Protein AF-0000000083550044 (afdb_homodimer)

Foldseek 3Di:
DLFKAKEFELVLLLVLQVVLVVLLPDQAAEAAECELCQLQQHLLQNLCLNVVVPHQEYEYADLVVVVSNCVRHDQRGAYEHAPFDDPPCLCSCQVSLHAYAAFAPVRVVVCCVSPNLRAYHFEDEQDPPDTHDDLVRLVVCVVVVLVSPHQEYEYEQDCLLPLPDPSVVSSLVSQCVSCPPRPHFYAYAESSQSVSHNSRRTHYYYYGVSSQQFPPVVPRDHGMWIKWFFDDKDWDAAQDADEPPSQGGDNHTWIKTKTFAFVLQLQDQLLEQQNWWDDPPDTWHWHYTTDNTITMTTPRVPPDDDRITIRDDDNDHLQNSQVSSVHGSSSSSSSGGPRHHYHYDDSPD/DLFKAKEFELVLLLVLQVVLCVLLPDQAAEAAECELCQLQQHLLQNLCLNVVVPHQEYEYADLVVVVSNCVRNDQRGAYEHAPFDDPPCLCSCQVSLHAYAAFAPVRVVVCCVSPNLRAYHHEDEQDPPDTHDDLVRLVVCVVVVLVSPHQEYEYEQDCLLPLPDPSVVSSLVSQCVSCPPRPHFYAYAESSQSVSHNSRRTHYYYYGVSSQQFPPVVPRDHGMWIKWFFPDKDWDAAQDADEPPSQGGDNHTWIKTKTFAFVLQLQDQLLEQQNWWDDPPDTWHWHYTTDHTITMTTPRVPPDDDRITIRDDDNDHLQNSQVSSVHGSSSSSSSGGPRHHYHYDDSPD

InterPro domains:
  IPR000821 Alanine racemase [MF_01201] (3-345)
  IPR000821 Alanine racemase [PR00992] (27-43)
  IPR000821 Alanine racemase [PR00992] (63-81)
  IPR000821 Alanine racemase [PR00992] (121-133)
  IPR000821 Alanine racemase [PR00992] (239-254)
  IPR000821 Alanine racemase [PR00992] (256-271)
  IPR000821 Alanine racemase [PR00992] (277-294)
  IPR000821 Alanine racemase [PR00992] (327-340)
  IPR000821 Alanine racemase [PTHR30511] (3-346)
  IPR000821 Alanine racemase [TIGR00492] (5-345)
  IPR001608 Alanine racemase, N-terminal [PF01168] (8-216)
  IPR009006 Alanine racemase/group IV decarboxylase, C-terminal [G3DSA:2.40.37.10] (8-344)
  IPR009006 Alanine racemase/group IV decarboxylase, C-terminal [SSF50621] (219-346)
  IPR011079 Alanine racemase, C-terminal [PF00842] (223-344)
  IPR011079 Alanine racemase, C-terminal [SM01005] (223-345)
  IPR029066 PLP-binding barrel [G3DSA:3.20.20.10] (10-211)
  IPR029066 PLP-binding barrel [SSF51419] (8-231)

Organism: NCBI:txid2306993

pLDDT: mean 96.83, std 4.08, range [53.97, 98.94]

Structure (mmCIF, N/CA/C/O backbone):
data_AF-0000000083550044-model_v1
#
loop_
_entity.id
_entity.type
_entity.pdbx_description
1 polymer 'Alanine racemase'
#
loop_
_atom_site.group_PDB
_atom_site.id
_atom_site.type_symbol
_atom_site.label_atom_id
_atom_site.label_alt_id
_atom_site.label_comp_id
_atom_site.label_asym_id
_atom_site.label_entity_id
_atom_site.label_seq_id
_atom_site.pdbx_PDB_ins_code
_atom_site.Cartn_x
_atom_site.Cartn_y
_atom_site.Cartn_z
_atom_site.occupancy
_atom_site.B_iso_or_equiv
_atom_site.auth_seq_id
_atom_site.auth_comp_id
_atom_site.auth_asym_id
_atom_site.auth_atom_id
_atom_site.pdbx_PDB_model_num
ATOM 1 N N . MET A 1 1 ? 19.297 -13.133 -3.197 1 54.03 1 MET A N 1
ATOM 2 C CA . MET A 1 1 ? 18.109 -12.945 -2.35 1 54.03 1 MET A CA 1
ATOM 3 C C . MET A 1 1 ? 16.828 -13.023 -3.172 1 54.03 1 MET A C 1
ATOM 5 O O . MET A 1 1 ? 16.844 -12.742 -4.371 1 54.03 1 MET A O 1
ATOM 9 N N . ALA A 1 2 ? 15.852 -13.656 -2.588 1 72.06 2 ALA A N 1
ATOM 10 C CA . ALA A 1 2 ? 14.625 -13.867 -3.35 1 72.06 2 ALA A CA 1
ATOM 11 C C . ALA A 1 2 ? 13.602 -12.766 -3.053 1 72.06 2 ALA A C 1
ATOM 13 O O . ALA A 1 2 ? 12.57 -12.672 -3.725 1 72.06 2 ALA A O 1
ATOM 14 N N . THR A 1 3 ? 14.102 -11.797 -2.102 1 86.31 3 THR A N 1
ATOM 15 C CA . THR A 1 3 ? 13.18 -10.734 -1.709 1 86.31 3 THR A CA 1
ATOM 16 C C . THR A 1 3 ? 13.766 -9.367 -2.039 1 86.31 3 THR A C 1
ATOM 18 O O . THR A 1 3 ? 14.961 -9.141 -1.88 1 86.31 3 THR A O 1
ATOM 21 N N . ALA A 1 4 ? 12.945 -8.477 -2.516 1 94.44 4 ALA A N 1
ATOM 22 C CA . ALA A 1 4 ? 13.383 -7.113 -2.824 1 94.44 4 ALA A CA 1
ATOM 23 C C . ALA A 1 4 ? 13.906 -6.41 -1.577 1 94.44 4 ALA A C 1
ATOM 25 O O . ALA A 1 4 ? 13.484 -6.715 -0.459 1 94.44 4 ALA A O 1
ATOM 26 N N . SER A 1 5 ? 14.859 -5.5 -1.777 1 95.94 5 SER A N 1
ATOM 27 C CA . SER A 1 5 ? 15.5 -4.852 -0.635 1 95.94 5 SER A CA 1
ATOM 28 C C . SER A 1 5 ? 15.359 -3.334 -0.715 1 95.94 5 SER A C 1
ATOM 30 O O . SER A 1 5 ? 15.328 -2.766 -1.808 1 95.94 5 SER A O 1
ATOM 32 N N . LEU A 1 6 ? 15.219 -2.74 0.441 1 97.44 6 LEU A N 1
ATOM 33 C CA . LEU A 1 6 ? 15.172 -1.294 0.624 1 97.44 6 LEU A CA 1
ATOM 34 C C . LEU A 1 6 ? 16.375 -0.816 1.444 1 97.44 6 LEU A C 1
ATOM 36 O O . LEU A 1 6 ? 16.484 -1.155 2.623 1 97.44 6 LEU A O 1
ATOM 40 N N . ARG A 1 7 ? 17.266 -0.114 0.809 1 98.06 7 ARG A N 1
ATOM 41 C CA . ARG A 1 7 ? 18.375 0.512 1.521 1 98.06 7 ARG A CA 1
ATOM 42 C C . ARG A 1 7 ? 18.031 1.95 1.902 1 98.06 7 ARG A C 1
ATOM 44 O O . ARG A 1 7 ? 17.766 2.779 1.034 1 98.06 7 ARG A O 1
ATOM 51 N N . ILE A 1 8 ? 18.031 2.262 3.176 1 98.5 8 ILE A N 1
ATOM 52 C CA . ILE A 1 8 ? 17.641 3.564 3.699 1 98.5 8 ILE A CA 1
ATOM 53 C C . ILE A 1 8 ? 18.859 4.281 4.281 1 98.5 8 ILE A C 1
ATOM 55 O O . ILE A 1 8 ? 19.531 3.752 5.168 1 98.5 8 ILE A O 1
ATOM 59 N N . ASP A 1 9 ? 19.141 5.422 3.799 1 98.56 9 ASP A N 1
ATOM 60 C CA . ASP A 1 9 ? 20.312 6.211 4.195 1 98.56 9 ASP A CA 1
ATOM 61 C C . ASP A 1 9 ? 19.938 7.246 5.254 1 98.56 9 ASP A C 1
ATOM 63 O O . ASP A 1 9 ? 19.484 8.344 4.926 1 98.56 9 ASP A O 1
ATOM 67 N N . LEU A 1 10 ? 20.25 6.922 6.5 1 98.69 10 LEU A N 1
ATOM 68 C CA . LEU A 1 10 ? 19.875 7.777 7.621 1 98.69 10 LEU A CA 1
ATOM 69 C C . LEU A 1 10 ? 20.688 9.07 7.609 1 98.6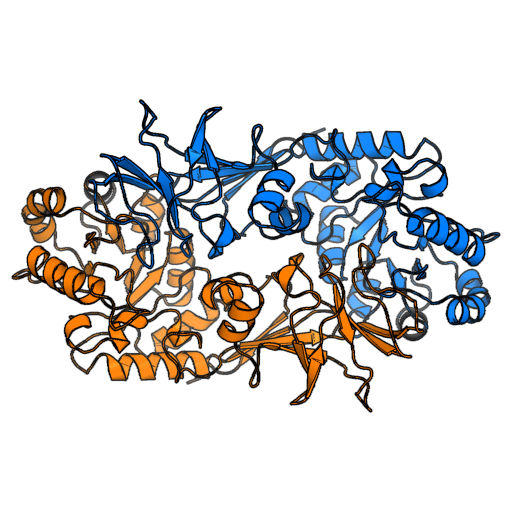9 10 LEU A C 1
ATOM 71 O O . LEU A 1 10 ? 20.188 10.125 8.023 1 98.69 10 LEU A O 1
ATOM 75 N N . ASP A 1 11 ? 21.906 9.039 7.121 1 98.56 11 ASP A N 1
ATOM 76 C CA . ASP A 1 11 ? 22.719 10.242 7.02 1 98.56 11 ASP A CA 1
ATOM 77 C C . ASP A 1 11 ? 22.141 11.203 5.984 1 98.56 11 ASP A C 1
ATOM 79 O O . ASP A 1 11 ? 22.203 12.422 6.156 1 98.56 11 ASP A O 1
ATOM 83 N N . ALA A 1 12 ? 21.641 10.641 4.914 1 98.44 12 ALA A N 1
ATOM 84 C CA . ALA A 1 12 ? 21 11.477 3.9 1 98.44 12 ALA A CA 1
ATOM 85 C C . ALA A 1 12 ? 19.766 12.164 4.453 1 98.44 12 ALA A C 1
ATOM 87 O O . ALA A 1 12 ? 19.531 13.352 4.199 1 98.44 12 ALA A O 1
ATOM 88 N N . ILE A 1 13 ? 18.969 11.445 5.23 1 98.75 13 ILE A N 1
ATOM 89 C CA . ILE A 1 13 ? 17.781 12.023 5.859 1 98.75 13 ILE A CA 1
ATOM 90 C C . ILE A 1 13 ? 18.203 13.164 6.785 1 98.75 13 ILE A C 1
ATOM 92 O O . ILE A 1 13 ? 17.625 14.25 6.734 1 98.75 13 ILE A O 1
ATOM 96 N N . LEU A 1 14 ? 19.203 12.938 7.574 1 98.62 14 LEU A N 1
ATOM 97 C CA . LEU A 1 14 ? 19.688 13.953 8.5 1 98.62 14 LEU A CA 1
ATOM 98 C C . LEU A 1 14 ? 20.234 15.164 7.742 1 98.62 14 LEU A C 1
ATOM 100 O O . LEU A 1 14 ? 19.969 16.297 8.125 1 98.62 14 LEU A O 1
ATOM 104 N N . SER A 1 15 ? 20.969 14.875 6.672 1 98.62 15 SER A N 1
ATOM 105 C CA . SER A 1 15 ? 21.516 15.961 5.859 1 98.62 15 SER A CA 1
ATOM 106 C C . SER A 1 15 ? 20.406 16.828 5.27 1 98.62 15 SER A C 1
ATOM 108 O O . SER A 1 15 ? 20.516 18.047 5.266 1 98.62 15 SER A O 1
ATOM 110 N N . ASN A 1 16 ? 19.406 16.188 4.77 1 98.75 16 ASN A N 1
ATOM 111 C CA . ASN A 1 16 ? 18.266 16.922 4.238 1 98.75 16 ASN A CA 1
ATOM 112 C C . ASN A 1 16 ? 17.578 17.75 5.32 1 98.75 16 ASN A C 1
ATOM 114 O O . ASN A 1 16 ? 17.219 18.906 5.09 1 98.75 16 ASN A O 1
ATOM 118 N N . TRP A 1 17 ? 17.406 17.188 6.531 1 98.69 17 TRP A N 1
ATOM 119 C CA . TRP A 1 17 ? 16.797 17.906 7.641 1 98.69 17 TRP A CA 1
ATOM 120 C C . TRP A 1 17 ? 17.641 19.125 8.008 1 98.69 17 TRP A C 1
ATOM 122 O O . TRP A 1 17 ? 17.094 20.234 8.188 1 98.69 17 TRP A O 1
ATOM 132 N N . ARG A 1 18 ? 18.938 18.984 8.062 1 98.25 18 ARG A N 1
ATOM 133 C CA . ARG A 1 18 ? 19.828 20.078 8.406 1 98.25 18 ARG A CA 1
ATOM 134 C C . ARG A 1 18 ? 19.781 21.188 7.352 1 98.25 18 ARG A C 1
ATOM 136 O O . ARG A 1 18 ? 19.828 22.375 7.684 1 98.25 18 ARG A O 1
ATOM 143 N N . ALA A 1 19 ? 19.688 20.75 6.113 1 98.56 19 ALA A N 1
ATOM 144 C CA . ALA A 1 19 ? 19.594 21.734 5.039 1 98.56 19 ALA A CA 1
ATOM 145 C C . ALA A 1 19 ? 18.312 22.547 5.156 1 98.56 19 ALA A C 1
ATOM 147 O O . ALA A 1 19 ? 18.344 23.781 5.008 1 98.56 19 ALA A O 1
ATOM 148 N N . LEU A 1 20 ? 17.219 21.906 5.449 1 98.62 20 LEU A N 1
ATOM 149 C CA . LEU A 1 20 ? 15.938 22.594 5.602 1 98.62 20 LEU A CA 1
ATOM 150 C C . LEU A 1 20 ? 15.93 23.453 6.863 1 98.62 20 LEU A C 1
ATOM 152 O O . LEU A 1 20 ? 15.336 24.531 6.887 1 98.62 20 LEU A O 1
ATOM 156 N N . ASP A 1 21 ? 16.562 22.953 7.898 1 98.44 21 ASP A N 1
ATOM 157 C CA . ASP A 1 21 ? 16.75 23.734 9.117 1 98.44 21 ASP A CA 1
ATOM 158 C C . ASP A 1 21 ? 17.531 25.016 8.844 1 98.44 21 ASP A C 1
ATOM 160 O O . ASP A 1 21 ? 17.141 26.094 9.289 1 98.44 21 ASP A O 1
ATOM 164 N N . ALA A 1 22 ? 18.547 24.875 8.078 1 98 22 ALA A N 1
ATOM 165 C CA . ALA A 1 22 ? 19.359 26.047 7.723 1 98 22 ALA A CA 1
ATOM 166 C C . ALA A 1 22 ? 18.547 27.062 6.93 1 98 22 ALA A C 1
ATOM 168 O O . ALA A 1 22 ? 18.703 28.266 7.113 1 98 22 ALA A O 1
ATOM 169 N N . LEU A 1 23 ? 17.672 26.594 6.086 1 97.88 23 LEU A N 1
ATOM 170 C CA . LEU A 1 23 ? 16.828 27.453 5.273 1 97.88 23 LEU A CA 1
ATOM 171 C C . LEU A 1 23 ? 15.805 28.188 6.137 1 97.88 23 LEU A C 1
ATOM 173 O O . LEU A 1 23 ? 15.336 29.266 5.777 1 97.88 23 LEU A O 1
ATOM 177 N N . SER A 1 24 ? 15.273 27.641 7.207 1 96.5 24 SER A N 1
ATOM 178 C CA . SER A 1 24 ? 14.273 28.234 8.102 1 96.5 24 SER A CA 1
ATOM 179 C C . SER A 1 24 ? 14.859 29.391 8.891 1 96.5 24 SER A C 1
ATOM 181 O O . SER A 1 24 ? 14.125 30.297 9.297 1 96.5 24 SER A O 1
ATOM 183 N N . GLY A 1 25 ? 16.188 29.547 9.078 1 88.5 25 GLY A N 1
ATOM 184 C CA . GLY A 1 25 ? 16.859 30.625 9.773 1 88.5 25 GLY A CA 1
ATOM 185 C C . GLY A 1 25 ? 17.125 30.328 11.242 1 88.5 25 GLY A C 1
ATOM 186 O O . GLY A 1 25 ? 16.516 29.406 11.805 1 88.5 25 GLY A O 1
ATOM 187 N N . PRO A 1 26 ? 17.875 31.062 11.898 1 90.5 26 PRO A N 1
ATOM 188 C CA . PRO A 1 26 ? 18.375 30.766 13.234 1 90.5 26 PRO A CA 1
ATOM 189 C C . PRO A 1 26 ? 17.328 31.031 14.328 1 90.5 26 PRO A C 1
ATOM 191 O O . PRO A 1 26 ? 17.453 30.5 15.438 1 90.5 26 PRO A O 1
ATOM 194 N N . GLN A 1 27 ? 16.344 31.781 14.031 1 94.38 27 GLN A N 1
ATOM 195 C CA . GLN A 1 27 ? 15.359 32.125 15.047 1 94.38 27 GLN A CA 1
ATOM 196 C C . GLN A 1 27 ? 14.164 31.172 14.984 1 94.38 27 GLN A C 1
ATOM 198 O O . GLN A 1 27 ? 13.242 31.281 15.797 1 94.38 27 GLN A O 1
ATOM 203 N N . THR A 1 28 ? 14.141 30.359 14.016 1 97.94 28 THR A N 1
ATOM 204 C CA . THR A 1 28 ? 13.047 29.422 13.797 1 97.94 28 THR A CA 1
ATOM 205 C C . THR A 1 28 ? 13.469 28 14.164 1 97.94 28 THR A C 1
ATOM 207 O O . THR A 1 28 ? 14.523 27.531 13.727 1 97.94 28 THR A O 1
ATOM 210 N N . GLU A 1 29 ? 12.727 27.391 15 1 98.31 29 GLU A N 1
ATOM 211 C CA . GLU A 1 29 ? 12.977 25.984 15.344 1 98.31 29 GLU A CA 1
ATOM 212 C C . GLU A 1 29 ? 12.43 25.062 14.266 1 98.31 29 GLU A C 1
ATOM 214 O O . GLU A 1 29 ? 11.297 25.219 13.812 1 98.31 29 GLU A O 1
ATOM 219 N N . SER A 1 30 ? 13.273 24.109 13.828 1 98.56 30 SER A N 1
ATOM 220 C CA . SER A 1 30 ? 12.789 23.125 12.867 1 98.56 30 SER A CA 1
ATOM 221 C C . SER A 1 30 ? 12.391 21.828 13.555 1 98.56 30 SER A C 1
ATOM 223 O O . SER A 1 30 ? 13.219 21.172 14.195 1 98.56 30 SER A O 1
ATOM 225 N N . GLY A 1 31 ? 11.117 21.469 13.477 1 98.81 31 GLY A N 1
ATOM 226 C CA . GLY A 1 31 ? 10.68 20.141 13.844 1 98.81 31 GLY A CA 1
ATOM 227 C C . GLY A 1 31 ? 10.852 19.109 12.734 1 98.81 31 GLY A C 1
ATOM 228 O O . GLY A 1 31 ? 11.656 19.312 11.828 1 98.81 31 GLY A O 1
ATOM 229 N N . ALA A 1 32 ? 10.18 17.969 12.859 1 98.94 32 ALA A N 1
ATOM 230 C CA . ALA A 1 32 ? 10.242 16.922 11.844 1 98.94 32 ALA A CA 1
ATOM 231 C C . ALA A 1 32 ? 8.914 16.172 11.758 1 98.94 32 ALA A C 1
ATOM 233 O O . ALA A 1 32 ? 8.375 15.719 12.766 1 98.94 32 ALA A O 1
ATOM 234 N N . VAL A 1 33 ? 8.406 16.141 10.578 1 98.88 33 VAL A N 1
ATOM 235 C CA . VAL A 1 33 ? 7.219 15.32 10.352 1 98.88 33 VAL A CA 1
ATOM 236 C C . VAL A 1 33 ? 7.629 13.867 10.125 1 98.88 33 VAL A C 1
ATOM 238 O O . VAL A 1 33 ? 8.344 13.562 9.164 1 98.88 33 VAL A O 1
ATOM 241 N N . VAL A 1 34 ? 7.125 12.961 11.023 1 98.81 34 VAL A N 1
ATOM 242 C CA . VAL A 1 34 ? 7.547 11.562 10.969 1 98.81 34 VAL A CA 1
ATOM 243 C C . VAL A 1 34 ? 6.32 10.656 10.906 1 98.81 34 VAL A C 1
ATOM 245 O O . VAL A 1 34 ? 6.387 9.484 11.289 1 98.81 34 VAL A O 1
ATOM 248 N N . LYS A 1 35 ? 5.203 11.242 10.453 1 98.06 35 LYS A N 1
ATOM 249 C CA . LYS A 1 35 ? 3.982 10.453 10.32 1 98.06 35 LYS A CA 1
ATOM 250 C C . LYS A 1 35 ? 4.145 9.359 9.273 1 98.06 35 LYS A C 1
ATOM 252 O O . LYS A 1 35 ? 5.129 9.336 8.531 1 98.06 35 LYS A O 1
ATOM 257 N N . ALA A 1 36 ? 3.16 8.359 9.273 1 97.44 36 ALA A N 1
ATOM 258 C CA . ALA A 1 36 ? 3.166 7.242 8.328 1 97.44 36 ALA A CA 1
ATOM 259 C C . ALA A 1 36 ? 4.477 6.461 8.414 1 97.44 36 ALA A C 1
ATOM 261 O O . ALA A 1 36 ? 5.066 6.113 7.391 1 97.44 36 ALA A O 1
ATOM 262 N N . ASP A 1 37 ? 5.039 6.254 9.656 1 97.5 37 ASP A N 1
ATOM 263 C CA . ASP A 1 37 ? 6.266 5.5 9.906 1 97.5 37 ASP A CA 1
ATOM 264 C C . ASP A 1 37 ? 7.453 6.145 9.195 1 97.5 37 ASP A C 1
ATOM 266 O O . ASP A 1 37 ? 8.242 5.453 8.547 1 97.5 37 ASP A O 1
ATOM 270 N N . SER A 1 38 ? 7.5 7.5 9.258 1 98.12 38 SER A N 1
ATOM 271 C CA . SER A 1 38 ? 8.5 8.281 8.531 1 98.12 38 SER A CA 1
ATOM 272 C C . SER A 1 38 ? 8.438 7.992 7.035 1 98.12 38 SER A C 1
ATOM 274 O O . SER A 1 38 ? 9.461 7.664 6.422 1 98.12 38 SER A O 1
ATOM 276 N N . TYR A 1 39 ? 7.195 8.141 6.551 1 97.75 39 TYR A N 1
ATOM 277 C CA . TYR A 1 39 ? 6.906 7.934 5.137 1 97.75 39 TYR A CA 1
ATOM 278 C C . TYR A 1 39 ? 7.406 6.57 4.668 1 97.75 39 TYR A C 1
ATOM 280 O O . TYR A 1 39 ? 8.055 6.465 3.627 1 97.75 39 TYR A O 1
ATOM 288 N N . SER A 1 40 ? 7.266 5.547 5.461 1 97.12 40 SER A N 1
ATOM 289 C CA . SER A 1 40 ? 7.523 4.129 5.211 1 97.12 40 SER A CA 1
ATOM 290 C C . SER A 1 40 ? 9 3.803 5.371 1 97.12 40 SER A C 1
ATOM 292 O O . SER A 1 40 ? 9.438 2.697 5.043 1 97.12 40 SER A O 1
ATOM 294 N N . LEU A 1 41 ? 9.797 4.703 5.902 1 98 41 LEU A N 1
ATOM 295 C CA . LEU A 1 41 ? 11.234 4.445 5.977 1 98 41 LEU A CA 1
ATOM 296 C C . LEU A 1 41 ? 11.633 3.979 7.375 1 98 41 LEU A C 1
ATOM 298 O O . LEU A 1 41 ? 12.805 3.684 7.625 1 98 41 LEU A O 1
ATOM 302 N N . GLY A 1 42 ? 10.641 3.889 8.336 1 97.62 42 GLY A N 1
ATOM 303 C CA . GLY A 1 42 ? 10.914 3.373 9.672 1 97.62 42 GLY A CA 1
ATOM 304 C C . GLY A 1 42 ? 11.188 4.465 10.688 1 97.62 42 GLY A C 1
ATOM 305 O O . GLY A 1 42 ? 12.336 4.848 10.906 1 97.62 42 GLY A O 1
ATOM 306 N N . ALA A 1 43 ? 10.125 4.84 11.43 1 97.69 43 ALA A N 1
ATOM 307 C CA . ALA A 1 43 ? 10.211 5.941 12.383 1 97.69 43 ALA A CA 1
ATOM 308 C C . ALA A 1 43 ? 11.125 5.586 13.555 1 97.69 43 ALA A C 1
ATOM 310 O O . ALA A 1 43 ? 11.812 6.449 14.094 1 97.69 43 ALA A O 1
ATOM 311 N N . ALA A 1 44 ? 11.164 4.309 13.914 1 97.31 44 ALA A N 1
ATOM 312 C CA . ALA A 1 44 ? 11.953 3.838 15.047 1 97.31 44 ALA A CA 1
ATOM 313 C C . ALA A 1 44 ? 13.445 4.062 14.812 1 97.31 44 ALA A C 1
ATOM 315 O O . ALA A 1 44 ? 14.227 4.152 15.758 1 97.31 44 ALA A O 1
ATOM 316 N N . ARG A 1 45 ? 13.836 4.094 13.539 1 98 45 ARG A N 1
ATOM 317 C CA . ARG A 1 45 ? 15.234 4.316 13.18 1 98 45 ARG A CA 1
ATOM 318 C C . ARG A 1 45 ? 15.477 5.773 12.797 1 98 45 ARG A C 1
ATOM 320 O O . ARG A 1 45 ? 16.547 6.324 13.078 1 98 45 ARG A O 1
ATOM 327 N N . VAL A 1 46 ? 14.5 6.453 12.211 1 98.62 46 VAL A N 1
ATOM 328 C CA . VAL A 1 46 ? 14.648 7.801 11.672 1 98.62 46 VAL A CA 1
ATOM 329 C C . VAL A 1 46 ? 14.57 8.82 12.805 1 98.62 46 VAL A C 1
ATOM 331 O O . VAL A 1 46 ? 15.43 9.695 12.914 1 98.62 46 VAL A O 1
ATOM 334 N N . ALA A 1 47 ? 13.602 8.688 13.688 1 98.69 47 ALA A N 1
ATOM 335 C CA . ALA A 1 47 ? 13.297 9.695 14.695 1 98.69 47 ALA A CA 1
ATOM 336 C C . ALA A 1 47 ? 14.461 9.867 15.672 1 98.69 47 ALA A C 1
ATOM 338 O O . ALA A 1 47 ? 14.852 10.992 15.984 1 98.69 47 ALA A O 1
ATOM 339 N N . PRO A 1 48 ? 15.094 8.758 16.141 1 98.38 48 PRO A N 1
ATOM 340 C CA . PRO A 1 48 ? 16.219 8.922 17.062 1 98.38 48 PRO A CA 1
ATOM 341 C C . PRO A 1 48 ? 17.391 9.672 16.453 1 98.38 48 PRO A C 1
ATOM 343 O O . PRO A 1 48 ? 18.078 10.43 17.141 1 98.38 48 PRO A O 1
ATOM 346 N N . VAL A 1 49 ? 17.609 9.469 15.18 1 98.44 49 VAL A N 1
ATOM 347 C CA . VAL A 1 49 ? 18.688 10.148 14.484 1 98.44 49 VAL A CA 1
ATOM 348 C C . VAL A 1 49 ? 18.438 11.656 14.492 1 98.44 49 VAL A C 1
ATOM 350 O O . VAL A 1 49 ? 19.359 12.438 14.773 1 98.44 49 VAL A O 1
ATOM 353 N N . LEU A 1 50 ? 17.266 12.047 14.242 1 98.62 50 LEU A N 1
ATOM 354 C CA . LEU A 1 50 ? 16.891 13.461 14.234 1 98.62 50 LEU A CA 1
ATOM 355 C C . LEU A 1 50 ? 16.938 14.039 15.641 1 98.62 50 LEU A C 1
ATOM 357 O O . LEU A 1 50 ? 17.406 15.156 15.844 1 98.62 50 LEU A O 1
ATOM 361 N N . ALA A 1 51 ? 16.469 13.281 16.609 1 98.38 51 ALA A N 1
ATOM 362 C CA . ALA A 1 51 ? 16.469 13.727 18 1 98.38 51 ALA A CA 1
ATOM 363 C C . ALA A 1 51 ? 17.891 13.992 18.5 1 98.38 51 ALA A C 1
ATOM 365 O O . ALA A 1 51 ? 18.156 15.008 19.141 1 98.38 51 ALA A O 1
ATOM 366 N N . ARG A 1 52 ? 18.766 13.086 18.172 1 97.5 52 ARG A N 1
ATOM 367 C CA . ARG A 1 52 ? 20.156 13.234 18.578 1 97.5 52 ARG A CA 1
ATOM 368 C C . ARG A 1 52 ? 20.781 14.469 17.938 1 97.5 52 ARG A C 1
ATOM 370 O O . ARG A 1 52 ? 21.672 15.094 18.531 1 97.5 52 ARG A O 1
ATOM 377 N N . ALA A 1 53 ? 20.25 14.781 16.812 1 97.25 53 ALA A N 1
ATOM 378 C CA . ALA A 1 53 ? 20.781 15.93 16.094 1 97.25 53 ALA A CA 1
ATOM 379 C C . ALA A 1 53 ? 20.172 17.234 16.594 1 97.25 53 ALA A C 1
ATOM 381 O O . ALA A 1 53 ? 20.531 18.312 16.141 1 97.25 53 ALA A O 1
ATOM 382 N N . GLY A 1 54 ? 19.219 17.156 17.5 1 96.56 54 GLY A N 1
ATOM 383 C CA . GLY A 1 54 ? 18.719 18.375 18.125 1 96.56 54 GLY A CA 1
ATOM 384 C C . GLY A 1 54 ? 17.266 18.641 17.828 1 96.56 54 GLY A C 1
ATOM 385 O O . GLY A 1 54 ? 16.703 19.641 18.266 1 96.56 54 GLY A O 1
ATOM 386 N N . CYS A 1 55 ? 16.656 17.766 17.047 1 98.31 55 CYS A N 1
ATOM 387 C CA . CYS A 1 55 ? 15.219 17.922 16.812 1 98.31 55 CYS A CA 1
ATOM 388 C C . CYS A 1 55 ? 14.43 1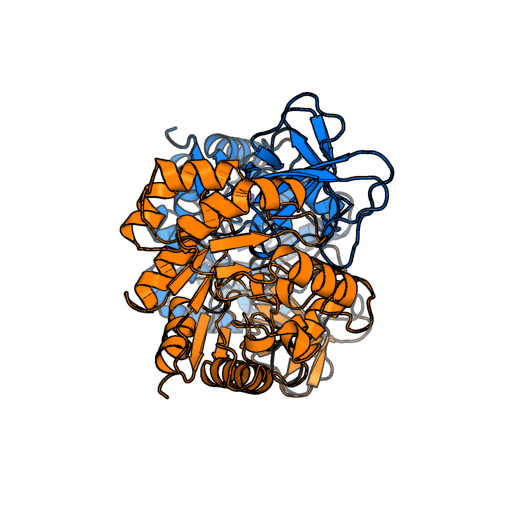7.719 18.094 1 98.31 55 CYS A C 1
ATOM 390 O O . CYS A 1 55 ? 14.586 16.703 18.766 1 98.31 55 CYS A O 1
ATOM 392 N N . ARG A 1 56 ? 13.555 18.625 18.406 1 98.44 56 ARG A N 1
ATOM 393 C CA . ARG A 1 56 ? 12.859 18.562 19.688 1 98.44 56 ARG A CA 1
ATOM 394 C C . ARG A 1 56 ? 11.352 18.484 19.484 1 98.44 56 ARG A C 1
ATOM 396 O O . ARG A 1 56 ? 10.602 18.266 20.438 1 98.44 56 ARG A O 1
ATOM 403 N N . LYS A 1 57 ? 10.875 18.672 18.281 1 98.88 57 LYS A N 1
ATOM 404 C CA . LYS A 1 57 ? 9.453 18.609 17.953 1 98.88 57 LYS A CA 1
ATOM 405 C C . LYS A 1 57 ? 9.195 17.625 16.812 1 98.88 57 LYS A C 1
ATOM 407 O O . LYS A 1 57 ? 9.773 17.75 15.734 1 98.88 57 LYS A O 1
ATOM 412 N N . PHE A 1 58 ? 8.391 16.625 17.109 1 98.94 58 PHE A N 1
ATOM 413 C CA . PHE A 1 58 ? 8 15.625 16.109 1 98.94 58 PHE A CA 1
ATOM 414 C C . PHE A 1 58 ? 6.5 15.688 15.844 1 98.94 58 PHE A C 1
ATOM 416 O O . PHE A 1 58 ? 5.719 15.977 16.75 1 98.94 58 PHE A O 1
ATOM 423 N N . PHE A 1 59 ? 6.109 15.469 14.617 1 98.88 59 PHE A N 1
ATOM 424 C CA . PHE A 1 59 ? 4.715 15.562 14.203 1 98.88 59 PHE A CA 1
ATOM 425 C C . PHE A 1 59 ? 4.25 14.258 13.578 1 98.88 59 PHE A C 1
ATOM 427 O O . PHE A 1 59 ? 4.922 13.711 12.703 1 98.88 59 PHE A O 1
ATOM 434 N N . VAL A 1 60 ? 3.117 13.758 14.023 1 98.12 60 VAL A N 1
ATOM 435 C CA . VAL A 1 60 ? 2.525 12.523 13.523 1 98.12 60 VAL A CA 1
ATOM 436 C C . VAL A 1 60 ? 1.048 12.742 13.211 1 98.12 60 VAL A C 1
ATOM 438 O O . VAL A 1 60 ? 0.49 13.797 13.531 1 98.12 60 VAL A O 1
ATOM 441 N N . ALA A 1 61 ? 0.47 11.758 12.547 1 96.44 61 ALA A N 1
ATOM 442 C CA . ALA A 1 61 ? -0.914 11.891 12.102 1 96.44 61 ALA A CA 1
ATOM 443 C C . ALA A 1 61 ? -1.889 11.555 13.219 1 96.44 61 ALA A C 1
ATOM 445 O O . ALA A 1 61 ? -2.943 12.18 13.352 1 96.44 61 ALA A O 1
ATOM 446 N N . CYS A 1 62 ? -1.568 10.531 14.07 1 94.31 62 CYS A N 1
ATOM 447 C CA . CYS A 1 62 ? -2.502 10.008 15.062 1 94.31 62 CYS A CA 1
ATOM 448 C C . CYS A 1 62 ? -1.77 9.586 16.328 1 94.31 62 CYS A C 1
ATOM 450 O O . CYS A 1 62 ? -0.539 9.531 16.359 1 94.31 62 CYS A O 1
ATOM 452 N N . ALA A 1 63 ? -2.51 9.305 17.375 1 95.38 63 ALA A N 1
ATOM 453 C CA . ALA A 1 63 ? -1.945 9.016 18.688 1 95.38 63 ALA A CA 1
ATOM 454 C C . ALA A 1 63 ? -1.117 7.734 18.656 1 95.38 63 ALA A C 1
ATOM 456 O O . ALA A 1 63 ? -0.085 7.641 19.328 1 95.38 63 ALA A O 1
ATOM 457 N N . GLU A 1 64 ? -1.531 6.742 17.891 1 94.25 64 GLU A N 1
ATOM 458 C CA . GLU A 1 64 ? -0.807 5.48 17.797 1 94.25 64 GLU A CA 1
ATOM 459 C C . GLU A 1 64 ? 0.612 5.688 17.281 1 94.25 64 GLU A C 1
ATOM 461 O O . GLU A 1 64 ? 1.562 5.102 17.797 1 94.25 64 GLU A O 1
ATOM 466 N N . GLU A 1 65 ? 0.759 6.535 16.328 1 96 65 GLU A N 1
ATOM 467 C CA . GLU A 1 65 ? 2.088 6.871 15.82 1 96 65 GLU A CA 1
ATOM 468 C C . GLU A 1 65 ? 2.9 7.625 16.875 1 96 65 GLU A C 1
ATOM 470 O O . GLU A 1 65 ? 4.121 7.469 16.953 1 96 65 GLU A O 1
ATOM 475 N N . GLY A 1 66 ? 2.158 8.477 17.609 1 97.19 66 GLY A N 1
ATOM 476 C CA . GLY A 1 66 ? 2.832 9.18 18.688 1 97.19 66 GLY A CA 1
ATOM 477 C C . GLY A 1 66 ? 3.457 8.242 19.703 1 97.19 66 GLY A C 1
ATOM 478 O O . GLY A 1 66 ? 4.551 8.5 20.203 1 97.19 66 GLY A O 1
ATOM 479 N N . ALA A 1 67 ? 2.756 7.184 19.984 1 96.69 67 ALA A N 1
ATOM 480 C CA . ALA A 1 67 ? 3.266 6.18 20.922 1 96.69 67 ALA A CA 1
ATOM 481 C C . ALA A 1 67 ? 4.57 5.57 20.406 1 96.69 67 ALA A C 1
ATOM 483 O O . ALA A 1 67 ? 5.523 5.398 21.172 1 96.69 67 ALA A O 1
ATOM 484 N N . ASP A 1 68 ? 4.59 5.234 19.125 1 97.12 68 ASP A N 1
ATOM 485 C CA . ASP A 1 68 ? 5.785 4.668 18.516 1 97.12 68 ASP A CA 1
ATOM 486 C C . ASP A 1 68 ? 6.961 5.637 18.594 1 97.12 68 ASP A C 1
ATOM 488 O O . ASP A 1 68 ? 8.086 5.234 18.906 1 97.12 68 ASP A O 1
ATOM 492 N N . ILE A 1 69 ? 6.652 6.883 18.312 1 98.5 69 ILE A N 1
ATOM 493 C CA . ILE A 1 69 ? 7.707 7.891 18.312 1 98.5 69 ILE A CA 1
ATOM 494 C C . ILE A 1 69 ? 8.203 8.109 19.734 1 98.5 69 ILE A C 1
ATOM 496 O O . ILE A 1 69 ? 9.414 8.219 19.969 1 98.5 69 ILE A O 1
ATOM 500 N N . ARG A 1 70 ? 7.273 8.211 20.703 1 98.69 70 ARG A N 1
ATOM 501 C CA . ARG A 1 70 ? 7.641 8.367 22.109 1 98.69 70 ARG A CA 1
ATOM 502 C C . ARG A 1 70 ? 8.602 7.27 22.547 1 98.69 70 ARG A C 1
ATOM 504 O O . ARG A 1 70 ? 9.625 7.547 23.188 1 98.69 70 ARG A O 1
ATOM 511 N N . GLN A 1 71 ? 8.281 6.074 22.203 1 98 71 GLN A N 1
ATOM 512 C CA . GLN A 1 71 ? 9.141 4.941 22.516 1 98 71 GLN A CA 1
ATOM 513 C C . GLN A 1 71 ? 10.523 5.109 21.875 1 98 71 GLN A C 1
ATOM 515 O O . GLN A 1 71 ? 11.539 4.75 22.484 1 98 71 GLN A O 1
ATOM 520 N N . ALA A 1 72 ? 10.594 5.684 20.75 1 98 72 ALA A N 1
ATOM 521 C CA . ALA A 1 72 ? 11.812 5.758 19.953 1 98 72 ALA A CA 1
ATOM 522 C C . ALA A 1 72 ? 12.711 6.895 20.438 1 98 72 ALA A C 1
ATOM 524 O O . ALA A 1 72 ? 13.938 6.801 20.359 1 98 72 ALA A O 1
ATOM 525 N N . VAL A 1 73 ? 12.086 8.016 20.906 1 98.31 73 VAL A N 1
ATOM 526 C CA . VAL A 1 73 ? 12.906 9.211 21.094 1 98.31 73 VAL A CA 1
ATOM 527 C C . VAL A 1 73 ? 12.977 9.562 22.578 1 98.31 73 VAL A C 1
ATOM 529 O O . VAL A 1 73 ? 13.703 10.477 22.969 1 98.31 73 VAL A O 1
ATOM 532 N N . GLY A 1 74 ? 12.164 8.953 23.453 1 97.31 74 GLY A N 1
ATOM 533 C CA . GLY A 1 74 ? 12.188 9.219 24.891 1 97.31 74 GLY A CA 1
ATOM 534 C C . GLY A 1 74 ? 11.195 10.289 25.297 1 97.31 74 GLY A C 1
ATOM 535 O O . GLY A 1 74 ? 10.344 10.695 24.516 1 97.31 74 GLY A O 1
ATOM 536 N N . GLU A 1 75 ? 11.352 10.844 26.469 1 96.25 75 GLU A N 1
ATOM 537 C CA . GLU A 1 75 ? 10.312 11.633 27.109 1 96.25 75 GLU A CA 1
ATOM 538 C C . GLU A 1 75 ? 10.461 13.117 26.797 1 96.25 75 GLU A C 1
ATOM 540 O O . GLU A 1 75 ? 9.508 13.891 26.938 1 96.25 75 GLU A O 1
ATOM 545 N N . THR A 1 76 ? 11.547 13.523 26.344 1 96 76 THR A N 1
ATOM 546 C CA . THR A 1 76 ? 11.891 14.938 26.312 1 96 76 THR A CA 1
ATOM 547 C C . THR A 1 76 ? 11.289 15.625 25.094 1 96 76 THR A C 1
ATOM 549 O O . THR A 1 76 ? 10.688 16.688 25.203 1 96 76 THR A O 1
ATOM 552 N N . PRO A 1 77 ? 11.406 15.016 23.906 1 98.31 77 PRO A N 1
ATOM 553 C CA . PRO A 1 77 ? 10.883 15.711 22.734 1 98.31 77 PRO A CA 1
ATOM 554 C C . PRO A 1 77 ? 9.359 15.852 22.766 1 98.31 77 PRO A C 1
ATOM 556 O O . PRO A 1 77 ? 8.664 14.992 23.312 1 98.31 77 PRO A O 1
ATOM 559 N N . GLU A 1 78 ? 8.914 16.969 22.25 1 98.81 78 GLU A N 1
ATOM 560 C CA . GLU A 1 78 ? 7.477 17.172 22.062 1 98.81 78 GLU A CA 1
ATOM 561 C C . GLU A 1 78 ? 6.965 16.406 20.844 1 98.81 78 GLU A C 1
ATOM 563 O O . GLU A 1 78 ? 7.625 16.375 19.812 1 98.81 78 GLU A O 1
ATOM 568 N N . ILE A 1 79 ? 5.848 15.727 21.031 1 98.88 79 ILE A N 1
ATOM 569 C CA . ILE A 1 79 ? 5.234 14.984 19.938 1 98.88 79 ILE A CA 1
ATOM 570 C C . ILE A 1 79 ? 3.818 15.5 19.688 1 98.88 79 ILE A C 1
ATOM 572 O O . ILE A 1 79 ? 2.947 15.383 20.562 1 98.88 79 ILE A O 1
ATOM 576 N N . TYR A 1 80 ? 3.609 16.062 18.516 1 98.88 80 TYR A N 1
ATOM 577 C CA . TYR A 1 80 ? 2.342 16.688 18.141 1 98.88 80 TYR A CA 1
ATOM 578 C C . TYR A 1 80 ? 1.51 15.766 17.266 1 98.88 80 TYR A C 1
ATOM 580 O O . TYR A 1 80 ? 2.049 15.07 16.406 1 98.88 80 TYR A O 1
ATOM 588 N N . ILE A 1 81 ? 0.221 15.742 17.484 1 98 81 ILE A N 1
ATOM 589 C CA . ILE A 1 81 ? -0.707 14.922 16.719 1 98 81 ILE A CA 1
ATOM 590 C C . ILE A 1 81 ? -1.563 15.805 15.812 1 98 81 ILE A C 1
ATOM 592 O O . ILE A 1 81 ? -2.434 16.531 16.297 1 98 81 ILE A O 1
ATOM 596 N N . PHE A 1 82 ? -1.42 15.633 14.516 1 97.5 82 PHE A N 1
ATOM 597 C CA . PHE A 1 82 ? -2.146 16.453 13.555 1 97.5 82 PHE A CA 1
ATOM 598 C C . PHE A 1 82 ? -3.648 16.234 13.68 1 97.5 82 PHE A C 1
ATOM 600 O O . PHE A 1 82 ? -4.434 17.188 13.555 1 97.5 82 PHE A O 1
ATOM 607 N N . GLY A 1 83 ? -4.051 15.008 13.961 1 95 83 GLY A N 1
ATOM 608 C CA . GLY A 1 83 ? -5.461 14.656 14 1 95 83 GLY A CA 1
ATOM 609 C C . GLY A 1 83 ? -6.168 15.148 15.25 1 95 83 GLY A C 1
ATOM 610 O O . GLY A 1 83 ? -7.391 15.031 15.359 1 95 83 GLY A O 1
ATOM 611 N N . GLY A 1 84 ? -5.438 15.672 16.203 1 96.5 84 GLY A N 1
ATOM 612 C CA . GLY A 1 84 ? -6.02 16.219 17.406 1 96.5 84 GLY A CA 1
ATOM 613 C C . GLY A 1 84 ? -6.359 15.172 18.438 1 96.5 84 GLY A C 1
ATOM 614 O O . GLY A 1 84 ? -5.566 14.258 18.688 1 96.5 84 GLY A O 1
ATOM 615 N N . HIS A 1 85 ? -7.453 15.445 19.125 1 95.5 85 HIS A N 1
ATOM 616 C CA . HIS A 1 85 ? -7.906 14.586 20.219 1 95.5 85 HIS A CA 1
ATOM 617 C C . HIS A 1 85 ? -9.25 13.953 19.891 1 95.5 85 HIS A C 1
ATOM 619 O O . HIS A 1 85 ? -10.305 14.539 20.172 1 95.5 85 HIS A O 1
ATOM 625 N N . ALA A 1 86 ? -9.156 12.781 19.359 1 89.75 86 ALA A N 1
ATOM 626 C CA . ALA A 1 86 ? -10.375 12.047 19.031 1 89.75 86 ALA A CA 1
ATOM 627 C C . ALA A 1 86 ? -10.852 11.219 20.219 1 89.75 86 ALA A C 1
ATOM 629 O O . ALA A 1 86 ? -10.109 11.031 21.188 1 89.75 86 ALA A O 1
ATOM 630 N N . ALA A 1 87 ? -12.125 10.742 20.031 1 85.5 87 ALA A N 1
ATOM 631 C CA . ALA A 1 87 ? -12.656 9.867 21.078 1 85.5 87 ALA A CA 1
ATOM 632 C C . ALA A 1 87 ? -11.836 8.586 21.188 1 85.5 87 ALA A C 1
ATOM 634 O O . ALA A 1 87 ? -11.445 8 20.172 1 85.5 87 ALA A O 1
ATOM 635 N N . GLY A 1 88 ? -11.438 8.164 22.328 1 87.44 88 GLY A N 1
ATOM 636 C CA . GLY A 1 88 ? -10.727 6.914 22.547 1 87.44 88 GLY A CA 1
ATOM 637 C C . GLY A 1 88 ? -9.234 7.098 22.688 1 87.44 88 GLY A C 1
ATOM 638 O O . GLY A 1 88 ? -8.523 6.164 23.078 1 87.44 88 GLY A O 1
ATOM 639 N N . ASP A 1 89 ? -8.828 8.336 22.375 1 92.5 89 ASP A N 1
ATOM 640 C CA . ASP A 1 89 ? -7.383 8.555 22.359 1 92.5 89 ASP A CA 1
ATOM 641 C C . ASP A 1 89 ? -6.91 9.148 23.688 1 92.5 89 ASP A C 1
ATOM 643 O O . ASP A 1 89 ? -5.711 9.336 23.891 1 92.5 89 ASP A O 1
ATOM 647 N N . SER A 1 90 ? -7.801 9.445 24.594 1 95.75 90 SER A N 1
ATOM 648 C CA . SER A 1 90 ? -7.492 10.273 25.75 1 95.75 90 SER A CA 1
ATOM 649 C C . SER A 1 90 ? -6.391 9.648 26.609 1 95.75 90 SER A C 1
ATOM 651 O O . SER A 1 90 ? -5.422 10.312 26.969 1 95.75 90 SER A O 1
ATOM 653 N N . ASP A 1 91 ? -6.551 8.344 26.875 1 96.19 91 ASP A N 1
ATOM 654 C CA . ASP A 1 91 ? -5.578 7.684 27.734 1 96.19 91 ASP A CA 1
ATOM 655 C C . ASP A 1 91 ? -4.188 7.695 27.109 1 96.19 91 ASP A C 1
ATOM 657 O O . ASP A 1 91 ? -3.195 7.98 27.781 1 96.19 91 ASP A O 1
ATOM 661 N N . MET A 1 92 ? -4.164 7.402 25.891 1 95.81 92 MET A N 1
ATOM 662 C CA . MET A 1 92 ? -2.891 7.348 25.172 1 95.81 92 MET A CA 1
ATOM 663 C C . MET A 1 92 ? -2.229 8.719 25.141 1 95.81 92 MET A C 1
ATOM 665 O O . MET A 1 92 ? -1.026 8.844 25.391 1 95.81 92 MET A O 1
ATOM 669 N N . ILE A 1 93 ? -3.006 9.742 24.828 1 97.56 93 ILE A N 1
ATOM 670 C CA . ILE A 1 93 ? -2.498 11.109 24.766 1 97.56 93 ILE A CA 1
ATOM 671 C C . ILE A 1 93 ? -1.971 11.523 26.141 1 97.56 93 ILE A C 1
ATOM 673 O O . ILE A 1 93 ? -0.857 12.039 26.25 1 97.56 93 ILE A O 1
ATOM 677 N N . GLY A 1 94 ? -2.742 11.305 27.156 1 97.69 94 GLY A N 1
ATOM 678 C CA . GLY A 1 94 ? -2.357 11.672 28.516 1 97.69 94 GLY A CA 1
ATOM 679 C C . GLY A 1 94 ? -1.158 10.906 29.031 1 97.69 94 GLY A C 1
ATOM 680 O O . GLY A 1 94 ? -0.191 11.5 29.5 1 97.69 94 GLY A O 1
ATOM 681 N N . ASP A 1 95 ? -1.195 9.555 28.875 1 97.25 95 ASP A N 1
ATOM 682 C CA . ASP A 1 95 ? -0.183 8.664 29.438 1 97.25 95 ASP A CA 1
ATOM 683 C C . ASP A 1 95 ? 1.176 8.891 28.781 1 97.25 95 ASP A C 1
ATOM 685 O O . ASP A 1 95 ? 2.217 8.742 29.422 1 97.25 95 ASP A O 1
ATOM 689 N N . LEU A 1 96 ? 1.144 9.281 27.516 1 97.88 96 LEU A N 1
ATOM 690 C CA . LEU A 1 96 ? 2.396 9.367 26.766 1 97.88 96 LEU A CA 1
ATOM 691 C C . LEU A 1 96 ? 2.807 10.82 26.562 1 97.88 96 LEU A C 1
ATOM 693 O O . LEU A 1 96 ? 3.75 11.102 25.812 1 97.88 96 LEU A O 1
ATOM 697 N N . ASN A 1 97 ? 2.035 11.734 27.172 1 97.75 97 ASN A N 1
ATOM 698 C CA . ASN A 1 97 ? 2.314 13.164 27.094 1 97.75 97 ASN A CA 1
ATOM 699 C C . ASN A 1 97 ? 2.418 13.633 25.641 1 97.75 97 ASN A C 1
ATOM 701 O O . ASN A 1 97 ? 3.393 14.281 25.266 1 97.75 97 ASN A O 1
ATOM 705 N N . LEU A 1 98 ? 1.52 13.164 24.859 1 98.5 98 LEU A N 1
ATOM 706 C CA . LEU A 1 98 ? 1.408 13.648 23.5 1 98.5 98 LEU A CA 1
ATOM 707 C C . LEU A 1 98 ? 0.668 14.984 23.453 1 98.5 98 LEU A C 1
ATOM 709 O O . LEU A 1 98 ? -0.034 15.336 24.406 1 98.5 98 LEU A O 1
ATOM 713 N N . ILE A 1 99 ? 0.888 15.742 22.406 1 98.81 99 ILE A N 1
ATOM 714 C CA . ILE A 1 99 ? 0.314 17.078 22.297 1 98.81 99 ILE A CA 1
ATOM 715 C C . ILE A 1 99 ? -0.625 17.141 21.094 1 98.81 99 ILE A C 1
ATOM 717 O O . ILE A 1 99 ? -0.182 17.359 19.969 1 98.81 99 ILE A O 1
ATOM 721 N N . PRO A 1 100 ? -1.936 16.953 21.328 1 98.5 100 PRO A N 1
ATOM 722 C CA . PRO A 1 100 ? -2.875 17.047 20.203 1 98.5 100 PRO A CA 1
ATOM 723 C C . PRO A 1 100 ? -3.004 18.469 19.656 1 98.5 100 PRO A C 1
ATOM 725 O O . PRO A 1 100 ? -3.018 19.422 20.438 1 98.5 100 PRO A O 1
ATOM 728 N N . LEU A 1 101 ? -2.961 18.609 18.328 1 98.56 101 LEU A N 1
ATOM 729 C CA . LEU A 1 101 ? -3.336 19.859 17.672 1 98.56 101 LEU A CA 1
ATOM 730 C C . LEU A 1 101 ? -4.844 19.938 17.469 1 98.56 101 LEU A C 1
ATOM 732 O O . LEU A 1 101 ? -5.371 19.375 16.5 1 98.56 101 LEU A O 1
ATOM 736 N N . LEU A 1 102 ? -5.5 20.625 18.359 1 98.19 102 LEU A N 1
ATOM 737 C CA . LEU A 1 102 ? -6.961 20.656 18.375 1 98.19 102 LEU A CA 1
ATOM 738 C C . LEU A 1 102 ? -7.496 21.438 17.188 1 98.19 102 LEU A C 1
ATOM 740 O O . LEU A 1 102 ? -7.078 22.562 16.938 1 98.19 102 LEU A O 1
ATOM 744 N N . ASN A 1 103 ? -8.469 20.797 16.5 1 96.38 103 ASN A N 1
ATOM 745 C CA . ASN A 1 103 ? -8.883 21.297 15.195 1 96.38 103 ASN A CA 1
ATOM 746 C C . ASN A 1 103 ? -10.289 21.891 15.242 1 96.38 103 ASN A C 1
ATOM 748 O O . ASN A 1 103 ? -10.797 22.359 14.227 1 96.38 103 ASN A O 1
ATOM 752 N N . SER A 1 104 ? -11 21.812 16.344 1 95.56 104 SER A N 1
ATOM 753 C CA . SER A 1 104 ? -12.391 22.234 16.438 1 95.56 104 SER A CA 1
ATOM 754 C C . SER A 1 104 ? -12.797 22.531 17.875 1 95.56 104 SER A C 1
ATOM 756 O O . SER A 1 104 ? -12.117 22.094 18.812 1 95.56 104 SER A O 1
ATOM 758 N N . PRO A 1 105 ? -13.914 23.266 18.016 1 96 105 PRO A N 1
ATOM 759 C CA . PRO A 1 105 ? -14.43 23.453 19.375 1 96 105 PRO A CA 1
ATOM 760 C C . PRO A 1 105 ? -14.75 22.141 20.078 1 96 105 PRO A C 1
ATOM 762 O O . PRO A 1 105 ? -14.562 22.031 21.297 1 96 105 PRO A O 1
ATOM 765 N N . GLU A 1 106 ? -15.227 21.188 19.312 1 93.5 106 GLU A N 1
ATOM 766 C CA . GLU A 1 106 ? -15.547 19.875 19.891 1 93.5 106 GLU A CA 1
ATOM 767 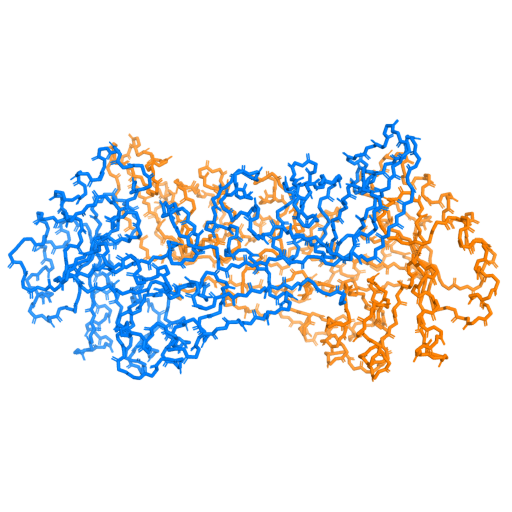C C . GLU A 1 106 ? -14.297 19.203 20.469 1 93.5 106 GLU A C 1
ATOM 769 O O . GLU A 1 106 ? -14.328 18.672 21.578 1 93.5 106 GLU A O 1
ATOM 774 N N . GLN A 1 107 ? -13.227 19.25 19.797 1 95.75 107 GLN A N 1
ATOM 775 C CA . GLN A 1 107 ? -11.977 18.672 20.281 1 95.75 107 GLN A CA 1
ATOM 776 C C . GLN A 1 107 ? -11.43 19.453 21.469 1 95.75 107 GLN A C 1
ATOM 778 O O . GLN A 1 107 ? -10.867 18.859 22.391 1 95.75 107 GLN A O 1
ATOM 783 N N . LEU A 1 108 ? -11.586 20.781 21.312 1 97.19 108 LEU A N 1
ATOM 784 C CA . LEU A 1 108 ? -11.156 21.625 22.406 1 97.19 108 LEU A CA 1
ATOM 785 C C . LEU A 1 108 ? -11.859 21.234 23.703 1 97.19 108 LEU A C 1
ATOM 787 O O . LEU A 1 108 ? -11.211 21.031 24.734 1 97.19 108 LEU A O 1
ATOM 791 N N . ASN A 1 109 ? -13.164 21.125 23.641 1 96.62 109 ASN A N 1
ATOM 792 C CA . ASN A 1 109 ? -13.953 20.75 24.812 1 96.62 109 ASN A CA 1
ATOM 793 C C . ASN A 1 109 ? -13.562 19.359 25.312 1 96.62 109 ASN A C 1
ATOM 795 O O . ASN A 1 109 ? -13.422 19.156 26.516 1 96.62 109 ASN A O 1
ATOM 799 N N . ARG A 1 110 ? -13.383 18.422 24.438 1 95.94 110 ARG A N 1
ATOM 800 C CA . ARG A 1 110 ? -12.977 17.062 24.797 1 95.94 110 ARG A CA 1
ATOM 801 C C . ARG A 1 110 ? -11.656 17.078 25.562 1 95.94 110 ARG A C 1
ATOM 803 O O . ARG A 1 110 ? -11.523 16.422 26.594 1 95.94 110 ARG A O 1
ATOM 810 N N . HIS A 1 111 ? -10.703 17.797 25.016 1 97.5 111 HIS A N 1
ATOM 811 C CA . HIS A 1 111 ? -9.375 17.828 25.609 1 97.5 111 HIS A CA 1
ATOM 812 C C . HIS A 1 111 ? -9.414 18.453 27 1 97.5 111 HIS A C 1
ATOM 814 O O . HIS A 1 111 ? -8.828 17.906 27.953 1 97.5 111 HIS A O 1
ATOM 820 N N . PHE A 1 112 ? -10.102 19.594 27.156 1 97.5 112 PHE A N 1
ATOM 821 C CA . PHE A 1 112 ? -10.141 20.312 28.422 1 97.5 112 PHE A CA 1
ATOM 822 C C . PHE A 1 112 ? -10.898 19.5 29.469 1 97.5 112 PHE A C 1
ATOM 824 O O . PHE A 1 112 ? -10.57 19.562 30.656 1 97.5 112 PHE A O 1
ATOM 831 N N . GLU A 1 113 ? -11.844 18.688 29.016 1 97.25 113 GLU A N 1
ATOM 832 C CA . GLU A 1 113 ? -12.633 17.875 29.953 1 97.25 113 GLU A CA 1
ATOM 833 C C . GLU A 1 113 ? -11.891 16.594 30.328 1 97.25 113 GLU A C 1
ATOM 835 O O . GLU A 1 113 ? -11.812 16.25 31.5 1 97.25 113 GLU A O 1
ATOM 840 N N . ALA A 1 114 ? -11.359 15.93 29.391 1 97.19 114 ALA A N 1
ATOM 841 C CA . ALA A 1 114 ? -10.789 14.602 29.594 1 97.19 114 ALA A CA 1
ATOM 842 C C . ALA A 1 114 ? -9.359 14.703 30.125 1 97.19 114 ALA A C 1
ATOM 844 O O . ALA A 1 114 ? -8.891 13.812 30.844 1 97.19 114 ALA A O 1
ATOM 845 N N . LEU A 1 115 ? -8.656 15.734 29.734 1 97.56 115 LEU A N 1
ATOM 846 C CA . LEU A 1 115 ? -7.242 15.875 30.078 1 97.56 115 LEU A CA 1
ATOM 847 C C . LEU A 1 115 ? -6.941 17.297 30.562 1 97.56 115 LEU A C 1
ATOM 849 O O . LEU A 1 115 ? -6.07 17.969 30.016 1 97.56 115 LEU A O 1
ATOM 853 N N . PRO A 1 116 ? -7.555 17.656 31.656 1 96.56 116 PRO A N 1
ATOM 854 C CA . PRO A 1 116 ? -7.336 19.016 32.156 1 96.56 116 PRO A CA 1
ATOM 855 C C . PRO A 1 116 ? -5.867 19.297 32.469 1 96.56 116 PRO A C 1
ATOM 857 O O . PRO A 1 116 ? -5.227 18.516 33.188 1 96.56 116 PRO A O 1
ATOM 860 N N . GLY A 1 117 ? -5.395 20.406 31.922 1 96.38 117 GLY A N 1
ATOM 861 C CA . GLY A 1 117 ? -4.055 20.875 32.219 1 96.38 117 GLY A CA 1
ATOM 862 C C . GLY A 1 117 ? -2.98 20.25 31.359 1 96.38 117 GLY A C 1
ATOM 863 O O . GLY A 1 117 ? -1.81 20.625 31.438 1 96.38 117 GLY A O 1
ATOM 864 N N . LYS A 1 118 ? -3.352 19.25 30.578 1 97.94 118 LYS A N 1
ATOM 865 C CA . LYS A 1 118 ? -2.373 18.625 29.703 1 97.94 118 LYS A CA 1
ATOM 866 C C . LYS A 1 118 ? -2.061 19.516 28.5 1 97.94 118 LYS A C 1
ATOM 868 O O . LYS A 1 118 ? -2.893 20.328 28.094 1 97.94 118 LYS A O 1
ATOM 873 N N . PRO A 1 119 ? -0.863 19.375 27.969 1 98.31 119 PRO A N 1
ATOM 874 C CA . PRO A 1 119 ? -0.466 20.234 26.844 1 98.31 119 PRO A CA 1
ATOM 875 C C . PRO A 1 119 ? -1.31 20 25.594 1 98.31 119 PRO A C 1
ATOM 877 O O . PRO A 1 119 ? -1.802 18.891 25.375 1 98.31 119 PRO A O 1
ATOM 880 N N . PHE A 1 120 ? -1.471 21.016 24.797 1 98.75 120 PHE A N 1
ATOM 881 C CA . PHE A 1 120 ? -2.193 20.969 23.531 1 98.75 120 PHE A CA 1
ATOM 882 C C . PHE A 1 120 ? -1.713 22.078 22.609 1 98.75 120 PHE A C 1
ATOM 884 O O . PHE A 1 120 ? -0.965 22.969 23.016 1 98.75 120 PHE A O 1
ATOM 891 N N . GLY A 1 121 ? -1.934 21.953 21.312 1 98.81 121 GLY A N 1
ATOM 892 C CA . GLY A 1 121 ? -1.806 23 20.312 1 98.81 121 GLY A CA 1
ATOM 893 C C . GLY A 1 121 ? -3.094 23.266 19.562 1 98.81 121 GLY A C 1
ATOM 894 O O . GLY A 1 121 ? -4.133 22.672 19.875 1 98.81 121 GLY A O 1
ATOM 895 N N . ILE A 1 122 ? -3.006 24.188 18.656 1 98.75 122 ILE A N 1
ATOM 896 C CA . ILE A 1 122 ? -4.18 24.578 17.875 1 98.75 122 ILE A CA 1
ATOM 897 C C . ILE A 1 122 ? -3.846 24.547 16.391 1 98.75 122 ILE A C 1
ATOM 899 O O . ILE A 1 122 ? -2.777 25 15.977 1 98.75 122 ILE A O 1
ATOM 903 N N . GLN A 1 123 ? -4.691 23.984 15.664 1 98.62 123 GLN A N 1
ATOM 904 C CA . GLN A 1 123 ? -4.625 24.094 14.211 1 98.62 123 GLN A CA 1
ATOM 905 C C . GLN A 1 123 ? -5.727 25.016 13.68 1 98.62 123 GLN A C 1
ATOM 907 O O . GLN A 1 123 ? -6.891 24.875 14.055 1 98.62 123 GLN A O 1
ATOM 912 N N . LEU A 1 124 ? -5.363 25.938 12.852 1 98.69 124 LEU A N 1
ATOM 913 C CA . LEU A 1 124 ? -6.289 26.875 12.234 1 98.69 124 LEU A CA 1
ATOM 914 C C . LEU A 1 124 ? -6.477 26.562 10.75 1 98.69 124 LEU A C 1
ATOM 916 O O . LEU A 1 124 ? -5.535 26.141 10.078 1 98.69 124 LEU A O 1
ATOM 920 N N . ASP A 1 125 ? -7.652 26.719 10.289 1 98.31 125 ASP A N 1
ATOM 921 C CA . ASP A 1 125 ? -7.902 26.641 8.852 1 98.31 125 ASP A CA 1
ATOM 922 C C . ASP A 1 125 ? -7.805 28.016 8.211 1 98.31 125 ASP A C 1
ATOM 924 O O . ASP A 1 125 ? -8.625 28.891 8.477 1 98.31 125 ASP A O 1
ATOM 928 N N . THR A 1 126 ? -6.867 28.125 7.34 1 98.06 126 THR A N 1
ATOM 929 C CA . THR A 1 126 ? -6.672 29.422 6.684 1 98.06 126 THR A CA 1
ATOM 930 C C . THR A 1 126 ? -7.113 29.359 5.223 1 98.06 126 THR A C 1
ATOM 932 O O . THR A 1 126 ? -6.668 30.156 4.398 1 98.06 126 THR A O 1
ATOM 935 N N . GLY A 1 127 ? -7.914 28.344 4.93 1 96.38 127 GLY A N 1
ATOM 936 C CA . GLY A 1 127 ? -8.445 28.344 3.574 1 96.38 127 GLY A CA 1
ATOM 937 C C . GLY A 1 127 ? -8.453 26.969 2.941 1 96.38 127 GLY A C 1
ATOM 938 O O . GLY A 1 127 ? -9.133 26.734 1.939 1 96.38 127 GLY A O 1
ATOM 939 N N . MET A 1 128 ? -7.715 25.984 3.479 1 95.94 128 MET A N 1
ATOM 940 C CA . MET A 1 128 ? -7.605 24.641 2.914 1 95.94 128 MET A CA 1
ATOM 941 C C . MET A 1 128 ? -8.922 23.891 3.045 1 95.94 128 MET A C 1
ATOM 943 O O . MET A 1 128 ? -9.234 23.031 2.229 1 95.94 128 MET A O 1
ATOM 947 N N . ASN A 1 129 ? -9.719 24.234 4.074 1 96.94 129 ASN A N 1
ATOM 948 C CA . ASN A 1 129 ? -11.008 23.625 4.371 1 96.94 129 ASN A CA 1
ATOM 949 C C . ASN A 1 129 ? -10.875 22.109 4.512 1 96.94 129 ASN A C 1
ATOM 951 O O . ASN A 1 129 ? -11.617 21.359 3.871 1 96.94 129 ASN A O 1
ATOM 955 N N . ARG A 1 130 ? -9.984 21.625 5.324 1 94.38 130 ARG A N 1
ATOM 956 C CA . ARG A 1 130 ? -9.734 20.219 5.645 1 94.38 130 ARG A CA 1
ATOM 957 C C . ARG A 1 130 ? -9.797 19.984 7.148 1 94.38 130 ARG A C 1
ATOM 959 O O . ARG A 1 130 ? -10.805 19.516 7.668 1 94.38 130 ARG A O 1
ATOM 966 N N . LEU A 1 131 ? -8.852 20.484 7.914 1 95.44 131 LEU A N 1
ATOM 967 C CA . LEU A 1 131 ? -8.875 20.5 9.375 1 95.44 131 LEU A CA 1
ATOM 968 C C . LEU A 1 131 ? -8.57 21.891 9.914 1 95.44 131 LEU A C 1
ATOM 970 O O . LEU A 1 131 ? -7.969 22.719 9.219 1 95.44 131 LEU A O 1
ATOM 974 N N . GLY A 1 132 ? -9.039 22.141 11.156 1 97.69 132 GLY A N 1
ATOM 975 C CA . GLY A 1 132 ? -8.664 23.359 11.852 1 97.69 132 GLY A CA 1
ATOM 976 C C . GLY A 1 132 ? -9.844 24.25 12.195 1 97.69 132 GLY A C 1
ATOM 977 O O . GLY A 1 132 ? -10.898 24.156 11.562 1 97.69 132 GLY A O 1
ATOM 978 N N . PHE A 1 133 ? -9.625 25.172 13.07 1 97.62 133 PHE A N 1
ATOM 979 C CA . PHE A 1 133 ? -10.617 26.188 13.438 1 97.62 133 PHE A CA 1
ATOM 980 C C . PHE A 1 133 ? -10.828 27.172 12.305 1 97.62 133 PHE A C 1
ATOM 982 O O . PHE A 1 133 ? -9.859 27.719 11.766 1 97.62 133 PHE A O 1
ATOM 989 N N . GLU A 1 134 ? -12.055 27.344 12.008 1 95.62 134 GLU A N 1
ATOM 990 C CA . GLU A 1 134 ? -12.367 28.5 11.172 1 95.62 134 GLU A CA 1
ATOM 991 C C . GLU A 1 134 ? -12.258 29.797 11.961 1 95.62 134 GLU A C 1
ATOM 993 O O . GLU A 1 134 ? -12.352 29.797 13.195 1 95.62 134 GLU A O 1
ATOM 998 N N . ALA A 1 135 ? -12.156 30.891 11.25 1 96.38 135 ALA A N 1
ATOM 999 C CA . ALA A 1 135 ? -11.867 32.188 11.875 1 96.38 135 ALA A CA 1
ATOM 1000 C C . ALA A 1 135 ? -12.914 32.531 12.922 1 96.38 135 ALA A C 1
ATOM 1002 O O . ALA A 1 135 ? -12.578 32.906 14.047 1 96.38 135 ALA A O 1
ATOM 1003 N N . ASP A 1 136 ? -14.156 32.344 12.633 1 95.69 136 ASP A N 1
ATOM 1004 C CA . ASP A 1 136 ? -15.227 32.719 13.547 1 95.69 136 ASP A CA 1
ATOM 1005 C C . ASP A 1 136 ? -15.156 31.922 14.844 1 95.69 136 ASP A C 1
ATOM 1007 O O . ASP A 1 136 ? -15.234 32.5 15.938 1 95.69 136 ASP A O 1
ATOM 1011 N N . ASP A 1 137 ? -15 30.641 14.719 1 96.38 137 ASP A N 1
ATOM 1012 C CA . ASP A 1 137 ? -14.906 29.781 15.891 1 96.38 137 ASP A CA 1
ATOM 1013 C C . ASP A 1 137 ? -13.633 30.062 16.688 1 96.38 137 ASP A C 1
ATOM 1015 O O . ASP A 1 137 ? -13.641 30.016 17.922 1 96.38 137 ASP A O 1
ATOM 1019 N N . TRP A 1 138 ? -12.602 30.375 15.945 1 97.69 138 TRP A N 1
ATOM 1020 C CA . TRP A 1 138 ? -11.32 30.625 16.594 1 97.69 138 TRP A CA 1
ATOM 1021 C C . TRP A 1 138 ? -11.383 31.891 17.438 1 97.69 138 TRP A C 1
ATOM 1023 O O . TRP A 1 138 ? -11.016 31.875 18.609 1 97.69 138 TRP A O 1
ATOM 1033 N N . PHE A 1 139 ? -11.891 32.969 16.859 1 97.25 139 PHE A N 1
ATOM 1034 C CA . PHE A 1 139 ? -11.898 34.25 17.594 1 97.25 139 PHE A CA 1
ATOM 1035 C C . PHE A 1 139 ? -12.812 34.156 18.812 1 97.25 139 PHE A C 1
ATOM 1037 O O . PHE A 1 139 ? -12.539 34.781 19.828 1 97.25 139 PHE A O 1
ATOM 1044 N N . LYS A 1 140 ? -13.812 33.312 18.719 1 97.19 140 LYS A N 1
ATOM 1045 C CA . LYS A 1 140 ? -14.68 33.094 19.875 1 97.19 140 LYS A CA 1
ATOM 1046 C C . LYS A 1 140 ? -13.953 32.312 20.969 1 97.19 140 LYS A C 1
ATOM 1048 O O . LYS A 1 140 ? -14.133 32.594 22.156 1 97.19 140 LYS A O 1
ATOM 1053 N N . ALA A 1 141 ? -13.125 31.406 20.562 1 97.19 141 ALA A N 1
ATOM 1054 C CA . ALA A 1 141 ? -12.492 30.5 21.516 1 97.19 141 ALA A CA 1
ATOM 1055 C C . ALA A 1 141 ? -11.156 31.047 22 1 97.19 141 ALA A C 1
ATOM 1057 O O . ALA A 1 141 ? -10.648 30.641 23.047 1 97.19 141 ALA A O 1
ATOM 1058 N N . ALA A 1 142 ? -10.547 31.953 21.328 1 97.31 142 ALA A N 1
ATOM 1059 C CA . ALA A 1 142 ? -9.156 32.375 21.469 1 97.31 142 ALA A CA 1
ATOM 1060 C C . ALA A 1 142 ? -8.852 32.844 22.875 1 97.31 142 ALA A C 1
ATOM 1062 O O . ALA A 1 142 ? -7.848 32.469 23.469 1 97.31 142 ALA A O 1
ATOM 1063 N N . PRO A 1 143 ? -9.711 33.688 23.484 1 96.19 143 PRO A N 1
ATOM 1064 C CA . PRO A 1 143 ? -9.367 34.156 24.828 1 96.19 143 PRO A CA 1
ATOM 1065 C C . PRO A 1 143 ? -9.195 33.031 25.828 1 96.19 143 PRO A C 1
ATOM 1067 O O . PRO A 1 143 ? -8.195 33 26.562 1 96.19 143 PRO A O 1
ATOM 1070 N N . ALA A 1 144 ? -10.07 32.156 25.797 1 95.31 144 ALA A N 1
ATOM 1071 C CA . ALA A 1 144 ? -9.992 31.016 26.734 1 95.31 144 ALA A CA 1
ATOM 1072 C C . ALA A 1 144 ? -8.812 30.125 26.406 1 95.31 144 ALA A C 1
ATOM 1074 O O . ALA A 1 144 ? -8.141 29.609 27.297 1 95.31 144 ALA A O 1
ATOM 1075 N N . VAL A 1 145 ? -8.625 29.875 25.156 1 97.69 145 VAL A N 1
ATOM 1076 C CA . VAL A 1 145 ? -7.559 29 24.688 1 97.69 145 VAL A CA 1
ATOM 1077 C C . VAL A 1 145 ? -6.199 29.594 25.062 1 97.69 145 VAL A C 1
ATOM 1079 O O . VAL A 1 145 ? -5.324 28.891 25.562 1 97.69 145 VAL A O 1
ATOM 1082 N N . LEU A 1 146 ? -6.062 30.891 24.828 1 97.81 146 LEU A N 1
ATOM 1083 C CA . LEU A 1 146 ? -4.797 31.547 25.125 1 97.81 146 LEU A CA 1
ATOM 1084 C C . LEU A 1 146 ? -4.523 31.547 26.625 1 97.81 146 LEU A C 1
ATOM 1086 O O . LEU A 1 146 ? -3.377 31.406 27.047 1 97.81 146 LEU A O 1
ATOM 1090 N N . HIS A 1 147 ? -5.551 31.672 27.328 1 96.69 147 HIS A N 1
ATOM 1091 C CA . HIS A 1 147 ? -5.41 31.609 28.781 1 96.69 147 HIS A CA 1
ATOM 1092 C C . HIS A 1 147 ? -4.922 30.234 29.234 1 96.69 147 HIS A C 1
ATOM 1094 O O . HIS A 1 147 ? -4.141 30.125 30.188 1 96.69 147 HIS A O 1
ATOM 1100 N N . ALA A 1 148 ? -5.344 29.219 28.562 1 96.94 148 ALA A N 1
ATOM 1101 C CA . ALA A 1 148 ? -4.984 27.844 28.891 1 96.94 148 ALA A CA 1
ATOM 1102 C C . ALA A 1 148 ? -3.566 27.516 28.438 1 96.94 148 ALA A C 1
ATOM 1104 O O . ALA A 1 148 ? -2.977 26.531 28.875 1 96.94 148 ALA A O 1
ATOM 1105 N N . GLY A 1 149 ? -2.977 28.297 27.547 1 97.31 149 GLY A N 1
ATOM 1106 C CA . GLY A 1 149 ? -1.562 28.234 27.203 1 97.31 149 GLY A CA 1
ATOM 1107 C C . GLY A 1 149 ? -1.246 27.156 26.188 1 97.31 149 GLY A C 1
ATOM 1108 O O . GLY A 1 149 ? -0.541 26.188 26.5 1 97.31 149 GLY A O 1
ATOM 1109 N N . PRO A 1 150 ? -1.744 27.281 24.953 1 98.44 150 PRO A N 1
ATOM 1110 C CA . PRO A 1 150 ? -1.36 26.312 23.922 1 98.44 150 PRO A CA 1
ATOM 1111 C C . PRO A 1 150 ? 0.139 26.328 23.625 1 98.44 150 PRO A C 1
ATOM 1113 O O . PRO A 1 150 ? 0.777 27.391 23.703 1 98.44 150 PRO A O 1
ATOM 1116 N N . LYS A 1 151 ? 0.684 25.141 23.234 1 98.62 151 LYS A N 1
ATOM 1117 C CA . LYS A 1 151 ? 2.115 25 22.984 1 98.62 151 LYS A CA 1
ATOM 1118 C C . LYS A 1 151 ? 2.48 25.516 21.594 1 98.62 151 LYS A C 1
ATOM 1120 O O . LYS A 1 151 ? 3.627 25.891 21.344 1 98.62 151 LYS A O 1
ATOM 1125 N N . LEU A 1 152 ? 1.53 25.469 20.719 1 98.81 152 LEU A N 1
ATOM 1126 C CA . LEU A 1 152 ? 1.756 25.781 19.312 1 98.81 152 LEU A CA 1
ATOM 1127 C C . LEU A 1 152 ? 0.449 26.156 18.609 1 98.81 152 LEU A C 1
ATOM 1129 O O . LEU A 1 152 ? -0.596 25.562 18.891 1 98.81 152 LEU A O 1
ATOM 1133 N N . ILE A 1 153 ? 0.444 27.172 17.812 1 98.88 153 ILE A N 1
ATOM 1134 C CA . ILE A 1 153 ? -0.631 27.453 16.875 1 98.88 153 ILE A CA 1
ATOM 1135 C C . ILE A 1 153 ? -0.122 27.266 15.445 1 98.88 153 ILE A C 1
ATOM 1137 O O . ILE A 1 153 ? 0.908 27.828 15.07 1 98.88 153 ILE A O 1
ATOM 1141 N N . MET A 1 154 ? -0.834 26.453 14.688 1 98.81 154 MET A N 1
ATOM 1142 C CA . MET A 1 154 ? -0.324 26.188 13.344 1 98.81 154 MET A CA 1
ATOM 1143 C C . MET A 1 154 ? -1.444 26.266 12.312 1 98.81 154 MET A C 1
ATOM 1145 O O . MET A 1 154 ? -2.623 26.297 12.672 1 98.81 154 MET A O 1
ATOM 1149 N N . SER A 1 155 ? -1.117 26.391 11.094 1 98.75 155 SER A N 1
ATOM 1150 C CA . SER A 1 155 ? -1.93 26.125 9.906 1 98.75 155 SER A CA 1
ATOM 1151 C C . SER A 1 155 ? -1.14 25.375 8.852 1 98.75 155 SER A C 1
ATOM 1153 O O . SER A 1 155 ? -0.031 24.891 9.117 1 98.75 155 SER A O 1
ATOM 1155 N N . HIS A 1 156 ? -1.756 25.078 7.758 1 98.38 156 HIS A N 1
ATOM 1156 C CA . HIS A 1 156 ? -1.097 24.281 6.727 1 98.38 156 HIS A CA 1
ATOM 1157 C C . HIS A 1 156 ? -1.368 24.844 5.336 1 98.38 156 HIS A C 1
ATOM 1159 O O . HIS A 1 156 ? -2.523 25.047 4.961 1 98.38 156 HIS A O 1
ATOM 1165 N N . LEU A 1 157 ? -0.343 25.109 4.578 1 98.44 157 LEU A N 1
ATOM 1166 C CA . LEU A 1 157 ? -0.465 25.625 3.223 1 98.44 157 LEU A CA 1
ATOM 1167 C C . LEU A 1 157 ? -0.936 24.531 2.264 1 98.44 157 LEU A C 1
ATOM 1169 O O . LEU A 1 157 ? -0.471 23.391 2.338 1 98.44 157 LEU A O 1
ATOM 1173 N N . PHE A 1 158 ? -1.86 24.922 1.348 1 97.38 158 PHE A N 1
ATOM 1174 C CA . PHE A 1 158 ? -2.396 23.875 0.475 1 97.38 158 PHE A CA 1
ATOM 1175 C C . PHE A 1 158 ? -1.89 24.062 -0.951 1 97.38 158 PHE A C 1
ATOM 1177 O O . PHE A 1 158 ? -2.209 23.266 -1.833 1 97.38 158 PHE A O 1
ATOM 1184 N N . CYS A 1 159 ? -0.987 25.062 -1.257 1 97.81 159 CYS A N 1
ATOM 1185 C CA . CYS A 1 159 ? -0.461 25.281 -2.602 1 97.81 159 CYS A CA 1
ATOM 1186 C C . CYS A 1 159 ? 1.026 25.609 -2.559 1 97.81 159 CYS A C 1
ATOM 1188 O O . CYS A 1 159 ? 1.547 26.266 -3.465 1 97.81 159 CYS A O 1
ATOM 1190 N N . ALA A 1 160 ? 1.7 25.188 -1.523 1 96.88 160 ALA A N 1
ATOM 1191 C CA . ALA A 1 160 ? 3.09 25.594 -1.331 1 96.88 160 ALA A CA 1
ATOM 1192 C C . ALA A 1 160 ? 3.994 24.969 -2.395 1 96.88 160 ALA A C 1
ATOM 1194 O O . ALA A 1 160 ? 5.125 25.422 -2.596 1 96.88 160 ALA A O 1
ATOM 1195 N N . ASP A 1 161 ? 3.557 23.906 -3.049 1 93 161 ASP A N 1
ATOM 1196 C CA . ASP A 1 161 ? 4.34 23.266 -4.102 1 93 161 ASP A CA 1
ATOM 1197 C C . ASP A 1 161 ? 4.27 24.062 -5.402 1 93 161 ASP A C 1
ATOM 1199 O O . ASP A 1 161 ? 5.02 23.797 -6.344 1 93 161 ASP A O 1
ATOM 1203 N N . THR A 1 162 ? 3.371 25.016 -5.477 1 95.81 162 THR A N 1
ATOM 1204 C CA . THR A 1 162 ? 3.289 26 -6.547 1 95.81 162 THR A CA 1
ATOM 1205 C C . THR A 1 162 ? 3.566 27.406 -6.012 1 95.81 162 THR A C 1
ATOM 1207 O O . THR A 1 162 ? 2.635 28.141 -5.699 1 95.81 162 THR A O 1
ATOM 1210 N N . PRO A 1 163 ? 4.797 27.781 -6 1 96.38 163 PRO A N 1
ATOM 1211 C CA . PRO A 1 163 ? 5.227 28.969 -5.262 1 96.38 163 PRO A CA 1
ATOM 1212 C C . PRO A 1 163 ? 4.453 30.234 -5.66 1 96.38 163 PRO A C 1
ATOM 1214 O O . PRO A 1 163 ? 4.184 31.094 -4.816 1 96.38 163 PRO A O 1
ATOM 1217 N N . GLU A 1 164 ? 4.012 30.328 -6.906 1 96.56 164 GLU A N 1
ATOM 1218 C CA . GLU A 1 164 ? 3.396 31.562 -7.398 1 96.56 164 GLU A CA 1
ATOM 1219 C C . GLU A 1 164 ? 1.887 31.547 -7.168 1 96.56 164 GLU A C 1
ATOM 1221 O O . GLU A 1 164 ? 1.203 32.531 -7.469 1 96.56 164 GLU A O 1
ATOM 1226 N N . HIS A 1 165 ? 1.432 30.484 -6.672 1 97.12 165 HIS A N 1
ATOM 1227 C CA . HIS A 1 165 ? -0.012 30.406 -6.477 1 97.12 165 HIS A CA 1
ATOM 1228 C C . HIS A 1 165 ? -0.489 31.469 -5.488 1 97.12 165 HIS A C 1
ATOM 1230 O O . HIS A 1 165 ? 0.054 31.594 -4.387 1 97.12 165 HIS A O 1
ATOM 1236 N N . PRO A 1 166 ? -1.539 32.219 -5.789 1 97.19 166 PRO A N 1
ATOM 1237 C CA . PRO A 1 166 ? -1.994 33.312 -4.949 1 97.19 166 PRO A CA 1
ATOM 1238 C C . PRO A 1 166 ? -2.49 32.844 -3.58 1 97.19 166 PRO A C 1
ATOM 1240 O O . PRO A 1 166 ? -2.492 33.625 -2.623 1 97.19 166 PRO A O 1
ATOM 1243 N N . ALA A 1 167 ? -2.861 31.625 -3.451 1 97.75 167 ALA A N 1
ATOM 1244 C CA . ALA A 1 167 ? -3.355 31.078 -2.184 1 97.75 167 ALA A CA 1
ATOM 1245 C C . ALA A 1 167 ? -2.279 31.156 -1.104 1 97.75 167 ALA A C 1
ATOM 1247 O O . ALA A 1 167 ? -2.59 31.25 0.086 1 97.75 167 ALA A O 1
ATOM 1248 N N . ASN A 1 168 ? -1.009 31.062 -1.507 1 98.56 168 ASN A N 1
ATOM 1249 C CA . ASN A 1 168 ? 0.07 31.109 -0.526 1 98.56 168 ASN A CA 1
ATOM 1250 C C . ASN A 1 168 ? 0.054 32.406 0.254 1 98.56 168 ASN A C 1
ATOM 1252 O O . ASN A 1 168 ? 0.021 32.406 1.485 1 98.56 168 ASN A O 1
ATOM 1256 N N . LEU A 1 169 ? 0.029 33.5 -0.499 1 98.5 169 LEU A N 1
ATOM 1257 C CA . LEU A 1 169 ? 0.002 34.812 0.149 1 98.5 169 LEU A CA 1
ATOM 1258 C C . LEU A 1 169 ? -1.305 35 0.909 1 98.5 169 LEU A C 1
ATOM 1260 O O . LEU A 1 169 ? -1.311 35.594 1.995 1 98.5 169 LEU A O 1
ATOM 1264 N N . ALA A 1 170 ? -2.404 34.562 0.319 1 98.31 170 ALA A N 1
ATOM 1265 C CA . ALA A 1 170 ? -3.699 34.688 0.985 1 98.31 170 ALA A CA 1
ATOM 1266 C C . ALA A 1 170 ? -3.691 33.969 2.332 1 98.31 170 ALA A C 1
ATOM 1268 O O . ALA A 1 170 ? -4.184 34.5 3.328 1 98.31 170 ALA A O 1
ATOM 1269 N N . GLN A 1 171 ? -3.127 32.75 2.41 1 98.62 171 GLN A N 1
ATOM 1270 C CA . GLN A 1 171 ? -3.062 32 3.652 1 98.62 171 GLN A CA 1
ATOM 1271 C C . GLN A 1 171 ? -2.113 32.656 4.652 1 98.62 171 GLN A C 1
ATOM 1273 O O . GLN A 1 171 ? -2.371 32.656 5.855 1 98.62 171 GLN A O 1
ATOM 1278 N N . LEU A 1 172 ? -1.016 33.156 4.145 1 98.69 172 LEU A N 1
ATOM 1279 C CA . LEU A 1 172 ? -0.098 33.906 5.016 1 98.69 172 LEU A CA 1
ATOM 1280 C C . LEU A 1 172 ? -0.799 35.062 5.688 1 98.69 172 LEU A C 1
ATOM 1282 O O . LEU A 1 172 ? -0.683 35.25 6.898 1 98.69 172 LEU A O 1
ATOM 1286 N N . THR A 1 173 ? -1.528 35.844 4.902 1 98.75 173 THR A N 1
ATOM 1287 C CA . THR A 1 173 ? -2.254 37 5.395 1 98.75 173 THR A CA 1
ATOM 1288 C C . THR A 1 173 ? -3.295 36.594 6.43 1 98.75 173 THR A C 1
ATOM 1290 O O . THR A 1 173 ? -3.391 37.219 7.496 1 98.75 173 THR A O 1
ATOM 1293 N N . GLU A 1 174 ? -4.023 35.594 6.109 1 98.56 174 GLU A N 1
ATOM 1294 C CA . GLU A 1 174 ? -5.066 35.094 7.008 1 98.56 174 GLU A CA 1
ATOM 1295 C C . GLU A 1 174 ? -4.477 34.562 8.305 1 98.56 174 GLU A C 1
ATOM 1297 O O . GLU A 1 174 ? -5.023 34.781 9.391 1 98.56 174 GLU A O 1
ATOM 1302 N N . PHE A 1 175 ? -3.354 33.875 8.211 1 98.81 175 PHE A N 1
ATOM 1303 C CA . PHE A 1 175 ? -2.689 33.344 9.391 1 98.81 175 PHE A CA 1
ATOM 1304 C C . PHE A 1 175 ? -2.227 34.438 10.32 1 98.81 175 PHE A C 1
ATOM 1306 O O . PHE A 1 175 ? -2.389 34.344 11.539 1 98.81 175 PHE A O 1
ATOM 1313 N N . ARG A 1 176 ? -1.677 35.438 9.734 1 98.56 176 ARG A N 1
ATOM 1314 C CA . ARG A 1 176 ? -1.271 36.594 10.516 1 98.56 176 ARG A CA 1
ATOM 1315 C C . ARG A 1 176 ? -2.471 37.25 11.188 1 98.56 176 ARG A C 1
ATOM 1317 O O . ARG A 1 176 ? -2.426 37.594 12.375 1 98.56 176 ARG A O 1
ATOM 1324 N N . ARG A 1 177 ? -3.518 37.375 10.414 1 98.31 177 ARG A N 1
ATOM 1325 C CA . ARG A 1 177 ? -4.727 38 10.969 1 98.31 177 ARG A CA 1
ATOM 1326 C C . ARG A 1 177 ? -5.234 37.219 12.172 1 98.31 177 ARG A C 1
ATOM 1328 O O . ARG A 1 177 ? -5.613 37.812 13.188 1 98.31 177 ARG A O 1
ATOM 1335 N N . MET A 1 178 ? -5.195 35.906 12.125 1 98.31 178 MET A N 1
ATOM 1336 C CA . MET A 1 178 ? -5.797 35.031 13.133 1 98.31 178 MET A CA 1
ATOM 1337 C C . MET A 1 178 ? -4.887 34.906 14.352 1 98.31 178 MET A C 1
ATOM 1339 O O . MET A 1 178 ? -5.324 34.469 15.414 1 98.31 178 MET A O 1
ATOM 1343 N N . THR A 1 179 ? -3.615 35.281 14.18 1 98.25 179 THR A N 1
ATOM 1344 C CA . THR A 1 179 ? -2.705 34.906 15.258 1 98.25 179 THR A CA 1
ATOM 1345 C C . THR A 1 179 ? -1.932 36.125 15.75 1 98.25 179 THR A C 1
ATOM 1347 O O . THR A 1 179 ? -1.192 36.062 16.734 1 98.25 179 THR A O 1
ATOM 1350 N N . GLU A 1 180 ? -2.021 37.25 15.109 1 94.44 180 GLU A N 1
ATOM 1351 C CA . GLU A 1 180 ? -1.245 38.438 15.445 1 94.44 180 GLU A CA 1
ATOM 1352 C C . GLU A 1 180 ? -1.445 38.812 16.906 1 94.44 180 GLU A C 1
ATOM 1354 O O . GLU A 1 180 ? -2.57 38.812 17.406 1 94.44 180 GLU A O 1
ATOM 1359 N N . GLY A 1 181 ? -0.328 39.125 17.531 1 93.06 181 GLY A N 1
ATOM 1360 C CA . GLY A 1 181 ? -0.366 39.625 18.906 1 93.06 181 GLY A CA 1
ATOM 1361 C C . GLY A 1 181 ? -0.433 38.5 19.938 1 93.06 181 GLY A C 1
ATOM 1362 O O . GLY A 1 181 ? -0.391 38.781 21.141 1 93.06 181 GLY A O 1
ATOM 1363 N N . MET A 1 182 ? -0.471 37.312 19.422 1 94.69 182 MET A N 1
ATOM 1364 C CA . MET A 1 182 ? -0.56 36.188 20.344 1 94.69 182 MET A CA 1
ATOM 1365 C C . MET A 1 182 ? 0.829 35.719 20.766 1 94.69 182 MET A C 1
ATOM 1367 O O . MET A 1 182 ? 1.747 35.656 19.938 1 94.69 182 MET A O 1
ATOM 1371 N N . ASN A 1 183 ? 1.099 35.656 22.016 1 95 183 ASN A N 1
ATOM 1372 C CA . ASN A 1 183 ? 2.389 35.219 22.531 1 95 183 ASN A CA 1
ATOM 1373 C C . ASN A 1 183 ? 2.475 33.688 22.609 1 95 183 ASN A C 1
ATOM 1375 O O . ASN A 1 183 ? 2.744 33.125 23.688 1 95 183 ASN A O 1
ATOM 1379 N N . VAL A 1 184 ? 2.268 32.938 21.562 1 98 184 VAL A N 1
ATOM 1380 C CA . VAL A 1 184 ? 2.344 31.5 21.375 1 98 184 VAL A CA 1
ATOM 1381 C C . VAL A 1 184 ? 3.168 31.172 20.141 1 98 184 VAL A C 1
ATOM 1383 O O . VAL A 1 184 ? 3.043 31.859 19.109 1 98 184 VAL A O 1
ATOM 1386 N N . PRO A 1 185 ? 4.148 30.219 20.219 1 98.44 185 PRO A N 1
ATOM 1387 C CA . PRO A 1 185 ? 4.859 29.828 19 1 98.44 185 PRO A CA 1
ATOM 1388 C C . PRO A 1 185 ? 3.918 29.5 17.828 1 98.44 185 PRO A C 1
ATOM 1390 O O . PRO A 1 185 ? 2.861 28.906 18.047 1 98.44 185 PRO A O 1
ATOM 1393 N N . ARG A 1 186 ? 4.293 29.969 16.641 1 98.62 186 ARG A N 1
ATOM 1394 C CA . ARG A 1 186 ? 3.482 29.812 15.438 1 98.62 186 ARG A CA 1
ATOM 1395 C C . ARG A 1 186 ? 4.203 28.969 14.391 1 98.62 186 ARG A C 1
ATOM 1397 O O . ARG A 1 186 ? 5.426 29.062 14.25 1 98.62 186 ARG A O 1
ATOM 1404 N N . SER A 1 187 ? 3.439 28.109 13.703 1 98.88 187 SER A N 1
ATOM 1405 C CA . SER A 1 187 ? 3.994 27.266 12.648 1 98.88 187 SER A CA 1
ATOM 1406 C C . SER A 1 187 ? 3.104 27.266 11.414 1 98.88 187 SER A C 1
ATOM 1408 O O . SER A 1 187 ? 1.939 26.859 11.477 1 98.88 187 SER A O 1
ATOM 1410 N N . LEU A 1 188 ? 3.637 27.641 10.258 1 98.75 188 LEU A N 1
ATOM 1411 C CA . LEU A 1 188 ? 2.875 27.641 9.016 1 98.75 188 LEU A CA 1
ATOM 1412 C C . LEU A 1 188 ? 3.559 26.781 7.961 1 98.75 188 LEU A C 1
ATOM 1414 O O . LEU A 1 188 ? 2.891 26.156 7.125 1 98.75 188 LEU A O 1
ATOM 1418 N N . ALA A 1 189 ? 4.852 26.609 8.047 1 98.62 189 ALA A N 1
ATOM 1419 C CA . ALA A 1 189 ? 5.648 26.078 6.941 1 98.62 189 ALA A CA 1
ATOM 1420 C C . ALA A 1 189 ? 6 24.609 7.164 1 98.62 189 ALA A C 1
ATOM 1422 O O . ALA A 1 189 ? 6.652 24.266 8.156 1 98.62 189 ALA A O 1
ATOM 1423 N N . ALA A 1 190 ? 5.508 23.797 6.266 1 98.31 190 ALA A N 1
ATOM 1424 C CA . ALA A 1 190 ? 6.168 22.531 6.004 1 98.31 190 ALA A CA 1
ATOM 1425 C C . ALA A 1 190 ? 7.266 22.688 4.957 1 98.31 190 ALA A C 1
ATOM 1427 O O . ALA A 1 190 ? 7.789 23.781 4.754 1 98.31 190 ALA A O 1
ATOM 1428 N N . THR A 1 191 ? 7.664 21.594 4.254 1 98.5 191 THR A N 1
ATOM 1429 C CA . THR A 1 191 ? 8.758 21.672 3.299 1 98.5 191 THR A CA 1
ATOM 1430 C C . THR A 1 191 ? 8.516 22.797 2.295 1 98.5 191 THR A C 1
ATOM 1432 O O . THR A 1 191 ? 9.359 23.672 2.109 1 98.5 191 THR A O 1
ATOM 1435 N N . GLY A 1 192 ? 7.328 22.766 1.631 1 98.06 192 GLY A N 1
ATOM 1436 C CA . GLY A 1 192 ? 7.035 23.766 0.625 1 98.06 192 GLY A CA 1
ATOM 1437 C C . GLY A 1 192 ? 7.059 25.188 1.175 1 98.06 192 GLY A C 1
ATOM 1438 O O . GLY A 1 192 ? 7.559 26.094 0.521 1 98.06 192 GLY A O 1
ATOM 1439 N N . GLY A 1 193 ? 6.508 25.391 2.398 1 98.5 193 GLY A N 1
ATOM 1440 C CA . GLY A 1 193 ? 6.504 26.688 3.043 1 98.5 193 GLY A CA 1
ATOM 1441 C C . GLY A 1 193 ? 7.898 27.203 3.365 1 98.5 193 GLY A C 1
ATOM 1442 O O . GLY A 1 193 ? 8.164 28.406 3.279 1 98.5 193 GLY A O 1
ATOM 1443 N N . ILE A 1 194 ? 8.758 26.328 3.793 1 98.56 194 ILE A N 1
ATOM 1444 C CA . ILE A 1 194 ? 10.141 26.688 4.059 1 98.56 194 ILE A CA 1
ATOM 1445 C C . ILE A 1 194 ? 10.773 27.281 2.793 1 98.56 194 ILE A C 1
ATOM 1447 O O . ILE A 1 194 ? 11.438 28.312 2.846 1 98.56 194 ILE A O 1
ATOM 1451 N N . LEU A 1 195 ? 10.43 26.703 1.683 1 98.31 195 LEU A N 1
ATOM 1452 C CA . LEU A 1 195 ? 11.047 27.078 0.415 1 98.31 195 LEU A CA 1
ATOM 1453 C C . LEU A 1 195 ? 10.43 28.344 -0.14 1 98.31 195 LEU A C 1
ATOM 1455 O O . LEU A 1 195 ? 11.008 28.984 -1.021 1 98.31 195 LEU A O 1
ATOM 1459 N N . LEU A 1 196 ? 9.195 28.703 0.306 1 97.94 196 LEU A N 1
ATOM 1460 C CA . LEU A 1 196 ? 8.555 29.938 -0.138 1 97.94 196 LEU A CA 1
ATOM 1461 C C . LEU A 1 196 ? 9.297 31.156 0.387 1 97.94 196 LEU A C 1
ATOM 1463 O O . LEU A 1 196 ? 9.234 32.25 -0.211 1 97.94 196 LEU A O 1
ATOM 1467 N N . GLY A 1 197 ? 9.945 31.031 1.646 1 96.94 197 GLY A N 1
ATOM 1468 C CA . GLY A 1 197 ? 10.719 32.156 2.158 1 96.94 197 GLY A CA 1
ATOM 1469 C C . GLY A 1 197 ? 10.445 32.438 3.619 1 96.94 197 GLY A C 1
ATOM 1470 O O . GLY A 1 197 ? 9.531 31.875 4.215 1 96.94 197 GLY A O 1
ATOM 1471 N N . LYS A 1 198 ? 11.164 33.344 4.129 1 97.38 198 LYS A N 1
ATOM 1472 C CA . LYS A 1 198 ? 11.266 33.594 5.562 1 97.38 198 LYS A CA 1
ATOM 1473 C C . LYS A 1 198 ? 9.922 34.031 6.133 1 97.38 198 LYS A C 1
ATOM 1475 O O . LYS A 1 198 ? 9.617 33.781 7.297 1 97.38 198 LYS A O 1
ATOM 1480 N N . ASP A 1 199 ? 9.117 34.688 5.312 1 97.5 199 ASP A N 1
ATOM 1481 C CA . ASP A 1 199 ? 7.84 35.188 5.801 1 97.5 199 ASP A CA 1
ATOM 1482 C C . ASP A 1 199 ? 6.949 34.031 6.277 1 97.5 199 ASP A C 1
ATOM 1484 O O . ASP A 1 199 ? 6.055 34.25 7.102 1 97.5 199 ASP A O 1
ATOM 1488 N N . TYR A 1 200 ? 7.215 32.875 5.832 1 98.44 200 TYR A N 1
ATOM 1489 C CA . TYR A 1 200 ? 6.344 31.719 6.102 1 98.44 200 TYR A CA 1
ATOM 1490 C C . TYR A 1 200 ? 6.875 30.891 7.266 1 98.44 200 TYR A C 1
ATOM 1492 O O . TYR A 1 200 ? 6.195 29.984 7.75 1 98.44 200 TYR A O 1
ATOM 1500 N N . HIS A 1 201 ? 8.031 31.156 7.816 1 98.56 201 HIS A N 1
ATOM 1501 C CA . HIS A 1 201 ? 8.742 30.266 8.719 1 98.56 201 HIS A CA 1
ATOM 1502 C C . HIS A 1 201 ? 8.188 30.359 10.141 1 98.56 201 HIS A C 1
ATOM 1504 O O . HIS A 1 201 ? 8.117 29.359 10.852 1 98.56 201 HIS A O 1
ATOM 1510 N N . PHE A 1 202 ? 7.863 31.641 10.547 1 98 202 PHE A N 1
ATOM 1511 C CA . PHE A 1 202 ? 7.414 31.938 11.898 1 98 202 PHE A CA 1
ATOM 1512 C C . PHE A 1 202 ? 8.344 31.297 12.93 1 98 202 PHE A C 1
ATOM 1514 O O . PHE A 1 202 ? 9.57 31.422 12.828 1 98 202 PHE A O 1
ATOM 1521 N N . ASP A 1 203 ? 7.781 30.656 13.969 1 98.5 203 ASP A N 1
ATOM 1522 C CA . ASP A 1 203 ? 8.609 30.219 15.094 1 98.5 203 ASP A CA 1
ATOM 1523 C C . ASP A 1 203 ? 9.031 28.766 14.93 1 98.5 203 ASP A C 1
ATOM 1525 O O . ASP A 1 203 ? 10.07 28.359 15.445 1 98.5 203 ASP A O 1
ATOM 1529 N N . VAL A 1 204 ? 8.266 27.969 14.234 1 98.88 204 VAL A N 1
ATOM 1530 C CA . VAL A 1 204 ? 8.508 26.547 14.078 1 98.88 204 VAL A CA 1
ATOM 1531 C C . VAL A 1 204 ? 8.211 26.125 12.648 1 98.88 204 VAL A C 1
ATOM 1533 O O . VAL A 1 204 ? 7.148 26.438 12.102 1 98.88 204 VAL A O 1
ATOM 1536 N N . THR A 1 205 ? 9.164 25.469 11.969 1 98.81 205 THR A N 1
ATOM 1537 C CA . THR A 1 205 ? 8.898 24.797 10.695 1 98.81 205 THR A CA 1
ATOM 1538 C C . THR A 1 205 ? 8.797 23.297 10.891 1 98.81 205 THR A C 1
ATOM 1540 O O . THR A 1 205 ? 9.258 22.75 11.898 1 98.81 205 THR A O 1
ATOM 1543 N N . ARG A 1 206 ? 8.133 22.641 9.945 1 98.62 206 ARG A N 1
ATOM 1544 C CA . ARG A 1 206 ? 7.844 21.203 10.039 1 98.62 206 ARG A CA 1
ATOM 1545 C C . ARG A 1 206 ? 8.219 20.484 8.742 1 98.62 206 ARG A C 1
ATOM 1547 O O . ARG A 1 206 ? 7.348 20 8.031 1 98.62 206 ARG A O 1
ATOM 1554 N N . PRO A 1 207 ? 9.523 20.391 8.477 1 98.69 207 PRO A N 1
ATOM 1555 C CA . PRO A 1 207 ? 9.891 19.688 7.246 1 98.69 207 PRO A CA 1
ATOM 1556 C C . PRO A 1 207 ? 9.367 18.25 7.211 1 98.69 207 PRO A C 1
ATOM 1558 O O . PRO A 1 207 ? 9.414 17.547 8.219 1 98.69 207 PRO A O 1
ATOM 1561 N N . GLY A 1 208 ? 8.797 17.859 6.074 1 98.25 208 GLY A N 1
ATOM 1562 C CA . GLY A 1 208 ? 8.336 16.516 5.793 1 98.25 208 GLY A CA 1
ATOM 1563 C C . GLY A 1 208 ? 9.055 15.875 4.617 1 98.25 208 GLY A C 1
ATOM 1564 O O . GLY A 1 208 ? 10.227 15.5 4.73 1 98.25 208 GLY A O 1
ATOM 1565 N N . MET A 1 209 ? 8.43 15.938 3.441 1 98.06 209 MET A N 1
ATOM 1566 C CA . MET A 1 209 ? 8.891 15.195 2.271 1 98.06 209 MET A CA 1
ATOM 1567 C C . MET A 1 209 ? 10.297 15.633 1.866 1 98.06 209 MET A C 1
ATOM 1569 O O . MET A 1 209 ? 11.086 14.82 1.371 1 98.06 209 MET A O 1
ATOM 1573 N N . GLY A 1 210 ? 10.617 16.859 2.074 1 98.31 210 GLY A N 1
ATOM 1574 C CA . GLY A 1 210 ? 11.961 17.312 1.76 1 98.31 210 GLY A CA 1
ATOM 1575 C C . GLY A 1 210 ? 13.039 16.547 2.502 1 98.31 210 GLY A C 1
ATOM 1576 O O . GLY A 1 210 ? 14.109 16.281 1.951 1 98.31 210 GLY A O 1
ATOM 1577 N N . MET A 1 211 ? 12.773 16.141 3.701 1 98.19 211 MET A N 1
ATOM 1578 C CA . MET A 1 211 ? 13.711 15.344 4.48 1 98.19 211 MET A CA 1
ATOM 1579 C C . MET A 1 211 ? 13.922 13.977 3.834 1 98.19 211 MET A C 1
ATOM 1581 O O . MET A 1 211 ? 15 13.391 3.959 1 98.19 211 MET A O 1
ATOM 1585 N N . TYR A 1 212 ? 12.883 13.555 3.143 1 98.31 212 TYR A N 1
ATOM 1586 C CA . TYR A 1 212 ? 12.875 12.18 2.648 1 98.31 212 TYR A CA 1
ATOM 1587 C C . TYR A 1 212 ? 13.258 12.133 1.173 1 98.31 212 TYR A C 1
ATOM 1589 O O . TYR A 1 212 ? 13.031 11.125 0.5 1 98.31 212 TYR A O 1
ATOM 1597 N N . GLY A 1 213 ? 13.773 13.219 0.655 1 96.75 213 GLY A N 1
ATOM 1598 C CA . GLY A 1 213 ? 14.391 13.188 -0.662 1 96.75 213 GLY A CA 1
ATOM 1599 C C . GLY A 1 213 ? 13.414 13.484 -1.783 1 96.75 213 GLY A C 1
ATOM 1600 O O . GLY A 1 213 ? 13.672 13.156 -2.943 1 96.75 213 GLY A O 1
ATOM 1601 N N . GLY A 1 214 ? 12.297 14.062 -1.481 1 97.31 214 GLY A N 1
ATOM 1602 C CA . GLY A 1 214 ? 11.289 14.32 -2.502 1 97.31 214 GLY A CA 1
ATOM 1603 C C . GLY A 1 214 ? 11.062 15.797 -2.756 1 97.31 214 GLY A C 1
ATOM 1604 O O . GLY A 1 214 ? 11.555 16.641 -2.012 1 97.31 214 GLY A O 1
ATOM 1605 N N . LEU A 1 215 ? 10.305 16.047 -3.816 1 97 215 LEU A N 1
ATOM 1606 C CA . LEU A 1 215 ? 9.883 17.406 -4.137 1 97 215 LEU A CA 1
ATOM 1607 C C . LEU A 1 215 ? 8.883 17.922 -3.104 1 97 215 LEU A C 1
ATOM 1609 O O . LEU A 1 215 ? 8.172 17.141 -2.473 1 97 215 LEU A O 1
ATOM 1613 N N . PRO A 1 216 ? 8.969 19.297 -2.865 1 97 216 PRO A N 1
ATOM 1614 C CA . PRO A 1 216 ? 9.516 20.359 -3.707 1 97 216 PRO A CA 1
ATOM 1615 C C . PRO A 1 216 ? 10.961 20.703 -3.359 1 97 216 PRO A C 1
ATOM 1617 O O . PRO A 1 216 ? 11.547 21.625 -3.953 1 97 216 PRO A O 1
ATOM 1620 N N . PHE A 1 217 ? 11.625 20.016 -2.445 1 97.94 217 PHE A N 1
ATOM 1621 C CA . PHE A 1 217 ? 13.023 20.297 -2.135 1 97.94 217 PHE A CA 1
ATOM 1622 C C . PHE A 1 217 ? 13.945 19.641 -3.156 1 97.94 217 PHE A C 1
ATOM 1624 O O . PHE A 1 217 ? 14.516 18.578 -2.898 1 97.94 217 PHE A O 1
ATOM 1631 N N . ALA A 1 218 ? 14.25 20.266 -4.215 1 96.25 218 ALA A N 1
ATOM 1632 C CA . ALA A 1 218 ? 14.945 19.719 -5.379 1 96.25 218 ALA A CA 1
ATOM 1633 C C . ALA A 1 218 ? 16.375 19.344 -5.023 1 96.25 218 ALA A C 1
ATOM 1635 O O . ALA A 1 218 ? 16.953 18.453 -5.645 1 96.25 218 ALA A O 1
ATOM 1636 N N . GLU A 1 219 ? 16.906 19.953 -4.008 1 96.56 219 GLU A N 1
ATOM 1637 C CA . GLU A 1 219 ? 18.297 19.719 -3.637 1 96.56 219 GLU A CA 1
ATOM 1638 C C . GLU A 1 219 ? 18.422 18.547 -2.664 1 96.56 219 GLU A C 1
ATOM 1640 O O . GLU A 1 219 ? 19.531 18.172 -2.283 1 96.56 219 GLU A O 1
ATOM 1645 N N . ALA A 1 220 ? 17.312 18.016 -2.316 1 97.31 220 ALA A N 1
ATOM 1646 C CA . ALA A 1 220 ? 17.344 16.938 -1.339 1 97.31 220 ALA A CA 1
ATOM 1647 C C . ALA A 1 220 ? 18.188 15.766 -1.843 1 97.31 220 ALA A C 1
ATOM 1649 O O . ALA A 1 220 ? 18.141 15.414 -3.025 1 97.31 220 ALA A O 1
ATOM 1650 N N . LYS A 1 221 ? 18.969 15.203 -0.963 1 96.81 221 LYS A N 1
ATOM 1651 C CA . LYS A 1 221 ? 19.672 13.961 -1.252 1 96.81 221 LYS A CA 1
ATOM 1652 C C . LYS A 1 221 ? 18.703 12.781 -1.316 1 96.81 221 LYS A C 1
ATOM 1654 O O . LYS A 1 221 ? 17.75 12.703 -0.534 1 96.81 221 LYS A O 1
ATOM 1659 N N . PRO A 1 222 ? 19.016 11.828 -2.279 1 96.06 222 PRO A N 1
ATOM 1660 C CA . PRO A 1 222 ? 18.234 10.586 -2.25 1 96.06 222 PRO A CA 1
ATOM 1661 C C . PRO A 1 222 ? 18.453 9.789 -0.968 1 96.06 222 PRO A C 1
ATOM 1663 O O . PRO A 1 222 ? 19.578 9.664 -0.494 1 96.06 222 PRO A O 1
ATOM 1666 N N . VAL A 1 223 ? 17.359 9.266 -0.453 1 98.12 223 VAL A N 1
ATOM 1667 C CA . VAL A 1 223 ? 17.5 8.664 0.869 1 98.12 223 VAL A CA 1
ATOM 1668 C C . VAL A 1 223 ? 17.188 7.172 0.79 1 98.12 223 VAL A C 1
ATOM 1670 O O . VAL A 1 223 ? 17.406 6.434 1.751 1 98.12 223 VAL A O 1
ATOM 1673 N N . VAL A 1 224 ? 16.688 6.688 -0.343 1 98 224 VAL A N 1
ATOM 1674 C CA . VAL A 1 224 ? 16.25 5.301 -0.405 1 98 224 VAL A CA 1
ATOM 1675 C C . VAL A 1 224 ? 16.625 4.699 -1.756 1 98 224 VAL A C 1
ATOM 1677 O O . VAL A 1 224 ? 16.562 5.379 -2.783 1 98 224 VAL A O 1
ATOM 1680 N N . THR A 1 225 ? 17.109 3.486 -1.751 1 98.25 225 THR A N 1
ATOM 1681 C CA . THR A 1 225 ? 17.312 2.65 -2.93 1 98.25 225 THR A CA 1
ATOM 1682 C C . THR A 1 225 ? 16.469 1.38 -2.844 1 98.25 225 THR A C 1
ATOM 1684 O O . THR A 1 225 ? 16.531 0.652 -1.851 1 98.25 225 THR A O 1
ATOM 1687 N N . LEU A 1 226 ? 15.625 1.151 -3.779 1 98.44 226 LEU A N 1
ATOM 1688 C CA . LEU A 1 226 ? 14.844 -0.072 -3.889 1 98.44 226 LEU A CA 1
ATOM 1689 C C . LEU A 1 226 ? 15.391 -0.979 -4.98 1 98.44 226 LEU A C 1
ATOM 1691 O O . LEU A 1 226 ? 15.328 -0.642 -6.164 1 98.44 226 LEU A O 1
ATOM 1695 N N . SER A 1 227 ? 15.914 -2.137 -4.59 1 98.06 227 SER A N 1
ATOM 1696 C CA . SER A 1 227 ? 16.516 -3.1 -5.508 1 98.06 227 SER A CA 1
ATOM 1697 C C . SER A 1 227 ? 15.68 -4.367 -5.605 1 98.06 227 SER A C 1
ATOM 1699 O O . SER A 1 227 ? 15.297 -4.949 -4.582 1 98.06 227 SER A O 1
ATOM 1701 N N . LEU A 1 228 ? 15.352 -4.719 -6.785 1 97.19 228 LEU A N 1
ATOM 1702 C CA . LEU A 1 228 ? 14.492 -5.859 -7.082 1 97.19 228 LEU A CA 1
ATOM 1703 C C . LEU A 1 228 ? 15.297 -7.008 -7.684 1 97.19 228 LEU A C 1
ATOM 1705 O O . LEU A 1 228 ? 15.914 -6.848 -8.742 1 97.19 228 LEU A O 1
ATOM 1709 N N . PRO A 1 229 ? 15.281 -8.148 -7.098 1 95.56 229 PRO A N 1
ATOM 1710 C CA . PRO A 1 229 ? 16.109 -9.25 -7.602 1 95.56 229 PRO A CA 1
ATOM 1711 C C . PRO A 1 229 ? 15.484 -9.953 -8.805 1 95.56 229 PRO A C 1
ATOM 1713 O O . PRO A 1 229 ? 14.258 -10.078 -8.883 1 95.56 229 PRO A O 1
ATOM 1716 N N . VAL A 1 230 ? 16.328 -10.398 -9.727 1 95.5 230 VAL A N 1
ATOM 1717 C CA . VAL A 1 230 ? 15.898 -11.195 -10.867 1 95.5 230 VAL A CA 1
ATOM 1718 C C . VAL A 1 230 ? 15.734 -12.656 -10.453 1 95.5 230 VAL A C 1
ATOM 1720 O O . VAL A 1 230 ? 16.641 -13.242 -9.859 1 95.5 230 VAL A O 1
ATOM 1723 N N . LEU A 1 231 ? 14.578 -13.242 -10.758 1 93.12 231 LEU A N 1
ATOM 1724 C CA . LEU A 1 231 ? 14.305 -14.633 -10.406 1 93.12 231 LEU A CA 1
ATOM 1725 C C . LEU A 1 231 ? 14.633 -15.555 -11.578 1 93.12 231 LEU A C 1
ATOM 1727 O O . LEU A 1 231 ? 15.062 -16.688 -11.367 1 93.12 231 LEU A O 1
ATOM 1731 N N . GLN A 1 232 ? 14.383 -15.039 -12.75 1 93.88 232 GLN A N 1
ATOM 1732 C CA . GLN A 1 232 ? 14.539 -15.859 -13.945 1 93.88 232 GLN A CA 1
ATOM 1733 C C . GLN A 1 232 ? 14.695 -14.992 -15.188 1 93.88 232 GLN A C 1
ATOM 1735 O O . GLN A 1 232 ? 14.188 -13.867 -15.242 1 93.88 232 GLN A O 1
ATOM 1740 N N . VAL A 1 233 ? 15.5 -15.469 -16.094 1 95.62 233 VAL A N 1
ATOM 1741 C CA . VAL A 1 233 ? 15.609 -14.875 -17.422 1 95.62 233 VAL A CA 1
ATOM 1742 C C . VAL A 1 233 ? 15.211 -15.906 -18.484 1 95.62 233 VAL A C 1
ATOM 1744 O O . VAL A 1 233 ? 15.523 -17.094 -18.359 1 95.62 233 VAL A O 1
ATOM 1747 N N . ARG A 1 234 ? 14.516 -15.461 -19.516 1 96.19 234 ARG A N 1
ATOM 1748 C CA . ARG A 1 234 ? 14.133 -16.391 -20.578 1 96.19 234 ARG A CA 1
ATOM 1749 C C . ARG A 1 234 ? 14.172 -15.711 -21.953 1 96.19 234 ARG A C 1
ATOM 1751 O O . ARG A 1 234 ? 14.117 -14.477 -22.031 1 96.19 234 ARG A O 1
ATOM 1758 N N . ASP A 1 235 ? 14.305 -16.547 -22.938 1 95.69 235 ASP A N 1
ATOM 1759 C CA . ASP A 1 235 ? 14.164 -16.078 -24.312 1 95.69 235 ASP A CA 1
ATOM 1760 C C . ASP A 1 235 ? 12.703 -16.094 -24.75 1 95.69 235 ASP A C 1
ATOM 1762 O O . ASP A 1 235 ? 11.961 -17.031 -24.438 1 95.69 235 ASP A O 1
ATOM 1766 N N . VAL A 1 236 ? 12.297 -15.023 -25.328 1 97.69 236 VAL A N 1
ATOM 1767 C CA . VAL A 1 236 ? 10.945 -14.891 -25.875 1 97.69 236 VAL A CA 1
ATOM 1768 C C . VAL A 1 236 ? 11.008 -14.633 -27.375 1 97.69 236 VAL A C 1
ATOM 1770 O O . VAL A 1 236 ? 11.672 -13.703 -27.828 1 97.69 236 VAL A O 1
ATOM 1773 N N . HIS A 1 237 ? 10.359 -15.484 -28.125 1 97.31 237 HIS A N 1
ATOM 1774 C CA . HIS A 1 237 ? 10.422 -15.398 -29.578 1 97.31 237 HIS A CA 1
ATOM 1775 C C . HIS A 1 237 ? 9.398 -14.398 -30.125 1 97.31 237 HIS A C 1
ATOM 1777 O O . HIS A 1 237 ? 8.383 -14.141 -29.484 1 97.31 237 HIS A O 1
ATOM 1783 N N . PRO A 1 238 ? 9.742 -13.859 -31.344 1 98.25 238 PRO A N 1
ATOM 1784 C CA . PRO A 1 238 ? 8.758 -12.961 -31.938 1 98.25 238 PRO A CA 1
ATOM 1785 C C . PRO A 1 238 ? 7.367 -13.578 -32.031 1 98.25 238 PRO A C 1
ATOM 1787 O O . PRO A 1 238 ? 7.23 -14.75 -32.375 1 98.25 238 PRO A O 1
ATOM 1790 N N . GLY A 1 239 ? 6.371 -12.75 -31.578 1 97.75 239 GLY A N 1
ATOM 1791 C CA . GLY A 1 239 ? 4.996 -13.227 -31.609 1 97.75 239 GLY A CA 1
ATOM 1792 C C . GLY A 1 239 ? 4.523 -13.734 -30.25 1 97.75 239 GLY A C 1
ATOM 1793 O O . GLY A 1 239 ? 3.318 -13.773 -29.984 1 97.75 239 GLY A O 1
ATOM 1794 N N . GLU A 1 240 ? 5.387 -14.109 -29.359 1 97.38 240 GLU A N 1
ATOM 1795 C CA . GLU A 1 240 ? 5.016 -14.531 -28.016 1 97.38 240 GLU A CA 1
ATOM 1796 C C . GLU A 1 240 ? 4.66 -13.328 -27.141 1 97.38 240 GLU A C 1
ATOM 1798 O O . GLU A 1 240 ? 5.133 -12.219 -27.391 1 97.38 240 GLU A O 1
ATOM 1803 N N . THR A 1 241 ? 3.818 -13.594 -26.188 1 97.81 241 THR A N 1
ATOM 1804 C CA . THR A 1 241 ? 3.363 -12.531 -25.297 1 97.81 241 THR A CA 1
ATOM 1805 C C . THR A 1 241 ? 3.928 -12.719 -23.891 1 97.81 241 THR A C 1
ATOM 1807 O O . THR A 1 241 ? 4.473 -13.781 -23.578 1 97.81 241 THR A O 1
ATOM 1810 N N . VAL A 1 242 ? 3.93 -11.625 -23.141 1 97.94 242 VAL A N 1
ATOM 1811 C CA . VAL A 1 242 ? 4.477 -11.672 -21.797 1 97.94 242 VAL A CA 1
ATOM 1812 C C . VAL A 1 242 ? 3.439 -11.164 -20.797 1 97.94 242 VAL A C 1
ATOM 1814 O O . VAL A 1 242 ? 2.883 -10.078 -20.969 1 97.94 242 VAL A O 1
ATOM 1817 N N . GLY A 1 243 ? 3.188 -11.977 -19.766 1 96.06 243 GLY A N 1
ATOM 1818 C CA . GLY A 1 243 ? 2.4 -11.539 -18.625 1 96.06 243 GLY A CA 1
ATOM 1819 C C . GLY A 1 243 ? 0.905 -11.633 -18.859 1 96.06 243 GLY A C 1
ATOM 1820 O O . GLY A 1 243 ? 0.463 -12.234 -19.844 1 96.06 243 GLY A O 1
ATOM 1821 N N . TYR A 1 244 ? 0.129 -11.133 -17.891 1 96.38 244 TYR A N 1
ATOM 1822 C CA . TYR A 1 244 ? -1.327 -11.219 -17.891 1 96.38 244 TYR A CA 1
ATOM 1823 C C . TYR A 1 244 ? -1.913 -10.523 -19.109 1 96.38 244 TYR A C 1
ATOM 1825 O O . TYR A 1 244 ? -1.447 -9.445 -19.5 1 96.38 244 TYR A O 1
ATOM 1833 N N . SER A 1 245 ? -2.912 -11.156 -19.656 1 95.12 245 SER A N 1
ATOM 1834 C CA . SER A 1 245 ? -3.756 -10.617 -20.719 1 95.12 245 SER A CA 1
ATOM 1835 C C . SER A 1 245 ? -2.939 -10.312 -21.969 1 95.12 245 SER A C 1
ATOM 1837 O O . SER A 1 245 ? -3.32 -9.453 -22.766 1 95.12 245 SER A O 1
ATOM 1839 N N . ALA A 1 246 ? -1.74 -10.859 -22.031 1 95.19 246 ALA A N 1
ATOM 1840 C CA . ALA A 1 246 ? -0.886 -10.711 -23.203 1 95.19 246 ALA A CA 1
ATOM 1841 C C . ALA A 1 246 ? -0.646 -9.234 -23.516 1 95.19 246 ALA A C 1
ATOM 1843 O O . ALA A 1 246 ? -0.751 -8.812 -24.672 1 95.19 246 ALA A O 1
ATOM 1844 N N . ALA A 1 247 ? -0.324 -8.484 -22.484 1 95.56 247 ALA A N 1
ATOM 1845 C CA . ALA A 1 247 ? -0.299 -7.027 -22.609 1 95.56 247 ALA A CA 1
ATOM 1846 C C . ALA A 1 247 ? 0.968 -6.562 -23.328 1 95.56 247 ALA A C 1
ATOM 1848 O O . ALA A 1 247 ? 1.139 -5.367 -23.594 1 95.56 247 ALA A O 1
ATOM 1849 N N . TRP A 1 248 ? 1.905 -7.43 -23.594 1 97.94 248 TRP A N 1
ATOM 1850 C CA . TRP A 1 248 ? 3.123 -7.137 -24.344 1 97.94 248 TRP A CA 1
ATOM 1851 C C . TRP A 1 248 ? 3.465 -8.273 -25.297 1 97.94 248 TRP A C 1
ATOM 1853 O O . TRP A 1 248 ? 3.359 -9.445 -24.938 1 97.94 248 TRP A O 1
ATOM 1863 N N . THR A 1 249 ? 3.883 -8 -26.5 1 98.31 249 THR A N 1
ATOM 1864 C CA . THR A 1 249 ? 4.25 -8.984 -27.516 1 98.31 249 THR A CA 1
ATOM 1865 C C . THR A 1 249 ? 5.652 -8.711 -28.047 1 98.31 249 THR A C 1
ATOM 1867 O O . THR A 1 249 ? 5.996 -7.566 -28.359 1 98.31 249 THR A O 1
ATOM 1870 N N . ALA A 1 250 ? 6.445 -9.758 -28.125 1 98.44 250 ALA A N 1
ATOM 1871 C CA . ALA A 1 250 ? 7.797 -9.617 -28.672 1 98.44 250 ALA A CA 1
ATOM 1872 C C . ALA A 1 250 ? 7.762 -9.383 -30.172 1 98.44 250 ALA A C 1
ATOM 1874 O O . ALA A 1 250 ? 7.16 -10.156 -30.922 1 98.44 250 ALA A O 1
ATOM 1875 N N . GLU A 1 251 ? 8.438 -8.344 -30.594 1 98.06 251 GLU A N 1
ATOM 1876 C CA . GLU A 1 251 ? 8.555 -8.062 -32.031 1 98.06 251 GLU A CA 1
ATOM 1877 C C . GLU A 1 251 ? 9.852 -8.633 -32.594 1 98.06 251 GLU A C 1
ATOM 1879 O O . GLU A 1 251 ? 9.945 -8.906 -33.781 1 98.06 251 GLU A O 1
ATOM 1884 N N . VAL A 1 252 ? 10.867 -8.789 -31.812 1 98.25 252 VAL A N 1
ATOM 1885 C CA . VAL A 1 252 ? 12.18 -9.352 -32.125 1 98.25 252 VAL A CA 1
ATOM 1886 C C . VAL A 1 252 ? 12.547 -10.406 -31.062 1 98.25 252 VAL A C 1
ATOM 1888 O O . VAL A 1 252 ? 11.914 -10.484 -30.016 1 98.25 252 VAL A O 1
ATOM 1891 N N . PRO A 1 253 ? 13.508 -11.273 -31.484 1 98.12 253 PRO A N 1
ATOM 1892 C CA . PRO A 1 253 ? 13.992 -12.125 -30.391 1 98.12 253 PRO A CA 1
ATOM 1893 C C . PRO A 1 253 ? 14.383 -11.336 -29.156 1 98.12 253 PRO A C 1
ATOM 1895 O O . PRO A 1 253 ? 15.18 -10.398 -29.25 1 98.12 253 PRO A O 1
ATOM 1898 N N . SER A 1 254 ? 13.766 -11.68 -28.047 1 98.44 254 SER A N 1
ATOM 1899 C CA . SER A 1 254 ? 13.914 -10.859 -26.844 1 98.44 254 SER A CA 1
ATOM 1900 C C . SER A 1 254 ? 14.383 -11.695 -25.656 1 98.44 254 SER A C 1
ATOM 1902 O O . SER A 1 254 ? 14.156 -12.906 -25.609 1 98.44 254 SER A O 1
ATOM 1904 N N . ARG A 1 255 ? 15.125 -11.031 -24.766 1 98.25 255 ARG A N 1
ATOM 1905 C CA . ARG A 1 255 ? 15.461 -11.57 -23.453 1 98.25 255 ARG A CA 1
ATOM 1906 C C . ARG A 1 255 ? 14.68 -10.852 -22.359 1 98.25 255 ARG A C 1
ATOM 1908 O O . ARG A 1 255 ? 14.703 -9.617 -22.266 1 98.25 255 ARG A O 1
ATOM 1915 N N . VAL A 1 256 ? 13.961 -11.641 -21.547 1 98.31 256 VAL A N 1
ATOM 1916 C CA . VAL A 1 256 ? 13.062 -11.055 -20.562 1 98.31 256 VAL A CA 1
ATOM 1917 C C . VAL A 1 256 ? 13.453 -11.531 -19.172 1 98.31 256 VAL A C 1
ATOM 1919 O O . VAL A 1 256 ? 13.625 -12.727 -18.938 1 98.31 256 VAL A O 1
ATOM 1922 N N . ALA A 1 257 ? 13.641 -10.578 -18.266 1 97.88 257 ALA A N 1
ATOM 1923 C CA . ALA A 1 257 ? 13.898 -10.875 -16.859 1 97.88 257 ALA A CA 1
ATOM 1924 C C . ALA A 1 257 ? 12.617 -10.781 -16.031 1 97.88 257 ALA A C 1
ATOM 1926 O O . ALA A 1 257 ? 11.859 -9.82 -16.156 1 97.88 257 ALA A O 1
ATOM 1927 N N . THR A 1 258 ? 12.336 -11.812 -15.266 1 97.12 258 THR A N 1
ATOM 1928 C CA . THR A 1 258 ? 11.281 -11.758 -14.258 1 97.12 258 THR A CA 1
ATOM 1929 C C . THR A 1 258 ? 11.852 -11.367 -12.898 1 97.12 258 THR A C 1
ATOM 1931 O O . THR A 1 258 ? 12.797 -12 -12.406 1 97.12 258 THR A O 1
ATOM 1934 N N . VAL A 1 259 ? 11.258 -10.32 -12.352 1 96.5 259 VAL A N 1
ATOM 1935 C CA . VAL A 1 259 ? 11.812 -9.672 -11.172 1 96.5 259 VAL A CA 1
ATOM 1936 C C . VAL A 1 259 ? 10.82 -9.766 -10.016 1 96.5 259 VAL A C 1
ATOM 1938 O O . VAL A 1 259 ? 9.609 -9.648 -10.211 1 96.5 259 VAL A O 1
ATOM 1941 N N . ALA A 1 260 ? 11.422 -9.922 -8.781 1 94.44 260 ALA A N 1
ATOM 1942 C CA . ALA A 1 260 ? 10.617 -10.219 -7.598 1 94.44 260 ALA A CA 1
ATOM 1943 C C . ALA A 1 260 ? 10.062 -8.938 -6.98 1 94.44 260 ALA A C 1
ATOM 1945 O O . ALA A 1 260 ? 10.656 -8.375 -6.055 1 94.44 260 ALA A O 1
ATOM 1946 N N . ALA A 1 261 ? 8.898 -8.508 -7.281 1 96 261 ALA A N 1
ATOM 1947 C CA . ALA A 1 261 ? 8.078 -7.445 -6.707 1 96 261 ALA A CA 1
ATOM 1948 C C . ALA A 1 261 ? 6.828 -7.199 -7.551 1 96 261 ALA A C 1
ATOM 1950 O O . ALA A 1 261 ? 6.832 -7.445 -8.758 1 96 261 ALA A O 1
ATOM 1951 N N . GLY A 1 262 ? 5.832 -6.766 -6.988 1 97.56 262 GLY A N 1
ATOM 1952 C CA . GLY A 1 262 ? 4.598 -6.434 -7.676 1 97.56 262 GLY A CA 1
ATOM 1953 C C . GLY A 1 262 ? 3.693 -5.516 -6.875 1 97.56 262 GLY A C 1
ATOM 1954 O O . GLY A 1 262 ? 4.164 -4.785 -6 1 97.56 262 GLY A O 1
ATOM 1955 N N . TYR A 1 263 ? 2.422 -5.543 -7.277 1 98 263 TYR A N 1
ATOM 1956 C CA . TYR A 1 263 ? 1.551 -4.555 -6.645 1 98 263 TYR A CA 1
ATOM 1957 C C . TYR A 1 263 ? 1.269 -4.926 -5.195 1 98 263 TYR A C 1
ATOM 1959 O O . TYR A 1 263 ? 0.856 -4.078 -4.398 1 98 263 TYR A O 1
ATOM 1967 N N . ALA A 1 264 ? 1.509 -6.125 -4.723 1 97.62 264 ALA A N 1
ATOM 1968 C CA . ALA A 1 264 ? 1.413 -6.465 -3.303 1 97.62 264 ALA A CA 1
ATOM 1969 C C . ALA A 1 264 ? 2.586 -5.883 -2.52 1 97.62 264 ALA A C 1
ATOM 1971 O O . ALA A 1 264 ? 2.566 -5.855 -1.287 1 97.62 264 ALA A O 1
ATOM 1972 N N . ASP A 1 265 ? 3.574 -5.398 -3.213 1 97.19 265 ASP A N 1
ATOM 1973 C CA . ASP A 1 265 ? 4.719 -4.746 -2.586 1 97.19 265 ASP A CA 1
ATOM 1974 C C . ASP A 1 265 ? 4.629 -3.229 -2.715 1 97.19 265 ASP A C 1
ATOM 1976 O O . ASP A 1 265 ? 5.586 -2.516 -2.414 1 97.19 265 ASP A O 1
ATOM 1980 N N . GLY A 1 266 ? 3.533 -2.781 -3.221 1 97.12 266 GLY A N 1
ATOM 1981 C CA . GLY A 1 266 ? 3.33 -1.345 -3.311 1 97.12 266 GLY A CA 1
ATOM 1982 C C . GLY A 1 266 ? 3.656 -0.78 -4.68 1 97.12 266 GLY A C 1
ATOM 1983 O O . GLY A 1 266 ? 3.662 0.438 -4.871 1 97.12 266 GLY A O 1
ATOM 1984 N N . LEU A 1 267 ? 3.949 -1.612 -5.688 1 98 267 LEU A N 1
ATOM 1985 C CA . LEU A 1 267 ? 4.227 -1.143 -7.039 1 98 267 LEU A CA 1
ATOM 1986 C C . LEU A 1 267 ? 2.949 -1.079 -7.867 1 98 267 LEU A C 1
ATOM 1988 O O . LEU A 1 267 ? 2.34 -2.111 -8.156 1 98 267 LEU A O 1
ATOM 1992 N N . SER A 1 268 ? 2.615 0.142 -8.289 1 98.19 268 SER A N 1
ATOM 1993 C CA . SER A 1 268 ? 1.377 0.385 -9.016 1 98.19 268 SER A CA 1
ATOM 1994 C C . SER A 1 268 ? 1.332 -0.423 -10.312 1 98.19 268 SER A C 1
ATOM 1996 O O . SER A 1 268 ? 2.336 -0.53 -11.016 1 98.19 268 SER A O 1
ATOM 1998 N N . ARG A 1 269 ? 0.21 -0.955 -10.648 1 98.12 269 ARG A N 1
ATOM 1999 C CA . ARG A 1 269 ? 0.007 -1.653 -11.914 1 98.12 269 ARG A CA 1
ATOM 2000 C C . ARG A 1 269 ? 0.28 -0.731 -13.102 1 98.12 269 ARG A C 1
ATOM 2002 O O . ARG A 1 269 ? 0.576 -1.198 -14.203 1 98.12 269 ARG A O 1
ATOM 2009 N N . ARG A 1 270 ? 0.254 0.528 -12.859 1 97.94 270 ARG A N 1
ATOM 2010 C CA . ARG A 1 270 ? 0.433 1.515 -13.922 1 97.94 270 ARG A CA 1
ATOM 2011 C C . ARG A 1 270 ? 1.889 1.578 -14.375 1 97.94 270 ARG A C 1
ATOM 2013 O O . ARG A 1 270 ? 2.201 2.184 -15.398 1 97.94 270 ARG A O 1
ATOM 2020 N N . LEU A 1 271 ? 2.766 0.961 -13.68 1 98.38 271 LEU A N 1
ATOM 2021 C CA . LEU A 1 271 ? 4.164 0.883 -14.086 1 98.38 271 LEU A CA 1
ATOM 2022 C C . LEU A 1 271 ? 4.32 0.028 -15.336 1 98.38 271 LEU A C 1
ATOM 2024 O O . LEU A 1 271 ? 5.328 0.134 -16.047 1 98.38 271 LEU A O 1
ATOM 2028 N N . GLY A 1 272 ? 3.357 -0.89 -15.586 1 98.44 272 GLY A N 1
ATOM 2029 C CA . GLY A 1 272 ? 3.453 -1.824 -16.703 1 98.44 272 GLY A CA 1
ATOM 2030 C C . GLY A 1 272 ? 3.553 -1.14 -18.047 1 98.44 272 GLY A C 1
ATOM 2031 O O . GLY A 1 272 ? 2.725 -0.292 -18.375 1 98.44 272 GLY A O 1
ATOM 2032 N N . ASN A 1 273 ? 4.473 -1.538 -18.828 1 98.19 273 ASN A N 1
ATOM 2033 C CA . ASN A 1 273 ? 4.73 -1.025 -20.156 1 98.19 273 ASN A CA 1
ATOM 2034 C C . ASN A 1 273 ? 4.988 0.478 -20.156 1 98.19 273 ASN A C 1
ATOM 2036 O O . ASN A 1 273 ? 4.809 1.152 -21.172 1 98.19 273 ASN A O 1
ATOM 2040 N N . ALA A 1 274 ? 5.27 1.098 -18.984 1 98 274 ALA A N 1
ATOM 2041 C CA . ALA A 1 274 ? 5.422 2.547 -18.891 1 98 274 ALA A CA 1
ATOM 2042 C C . ALA A 1 274 ? 6.715 2.918 -18.172 1 98 274 ALA A C 1
ATOM 2044 O O . ALA A 1 274 ? 7.332 3.939 -18.469 1 98 274 ALA A O 1
ATOM 2045 N N . ALA A 1 275 ? 7.109 2.066 -17.297 1 98.12 275 ALA A N 1
ATOM 2046 C CA . ALA A 1 275 ? 8.219 2.41 -16.422 1 98.12 275 ALA A CA 1
ATOM 2047 C C . ALA A 1 275 ? 9.523 1.798 -16.906 1 98.12 275 ALA A C 1
ATOM 2049 O O . ALA A 1 275 ? 9.531 0.995 -17.844 1 98.12 275 ALA A O 1
ATOM 2050 N N . GLN A 1 276 ? 10.586 2.242 -16.328 1 98.12 276 GLN A N 1
ATOM 2051 C CA . GLN A 1 276 ? 11.891 1.62 -16.484 1 98.12 276 GLN A CA 1
ATOM 2052 C C . GLN A 1 276 ? 12.531 1.341 -15.117 1 98.12 276 GLN A C 1
ATOM 2054 O O . GLN A 1 276 ? 12.227 2.021 -14.133 1 98.12 276 GLN A O 1
ATOM 2059 N N . VAL A 1 277 ? 13.289 0.351 -15.07 1 98.56 277 VAL A N 1
ATOM 2060 C CA . VAL A 1 277 ? 14.203 0.065 -13.969 1 98.56 277 VAL A CA 1
ATOM 2061 C C . VAL A 1 277 ? 15.648 0.206 -14.445 1 98.56 277 VAL A C 1
ATOM 2063 O O . VAL A 1 277 ? 15.898 0.361 -15.641 1 98.56 277 VAL A O 1
ATOM 2066 N N . TRP A 1 278 ? 16.578 0.161 -13.484 1 98.5 278 TRP A N 1
ATOM 2067 C CA . TRP A 1 278 ? 17.938 0.523 -13.852 1 98.5 278 TRP A CA 1
ATOM 2068 C C . TRP A 1 278 ? 18.922 -0.585 -13.484 1 98.5 278 TRP A C 1
ATOM 2070 O O . TRP A 1 278 ? 18.922 -1.077 -12.359 1 98.5 278 TRP A O 1
ATOM 2080 N N . PHE A 1 279 ? 19.734 -1.064 -14.438 1 98.25 279 PHE A N 1
ATOM 2081 C CA . PHE A 1 279 ? 20.938 -1.839 -14.227 1 98.25 279 PHE A CA 1
ATOM 2082 C C . PHE A 1 279 ? 22.172 -0.938 -14.273 1 98.25 279 PHE A C 1
ATOM 2084 O O . PHE A 1 279 ? 22.688 -0.631 -15.352 1 98.25 279 PHE A O 1
ATOM 2091 N N . GLY A 1 280 ? 22.594 -0.558 -13 1 95.81 280 GLY A N 1
ATOM 2092 C CA . GLY A 1 280 ? 23.547 0.547 -12.984 1 95.81 280 GLY A CA 1
ATOM 2093 C C . GLY A 1 280 ? 22.984 1.819 -13.594 1 95.81 280 GLY A C 1
ATOM 2094 O O . GLY A 1 280 ? 21.953 2.322 -13.148 1 95.81 280 GLY A O 1
ATOM 2095 N N . ASP A 1 281 ? 23.609 2.23 -14.711 1 96.69 281 ASP A N 1
ATOM 2096 C CA . ASP A 1 281 ? 23.188 3.465 -15.367 1 96.69 281 ASP A CA 1
ATOM 2097 C C . ASP A 1 281 ? 22.359 3.17 -16.609 1 96.69 281 ASP A C 1
ATOM 2099 O O . ASP A 1 281 ? 21.969 4.09 -17.328 1 96.69 281 ASP A O 1
ATOM 2103 N N . VAL A 1 282 ? 22.031 1.938 -16.828 1 98.06 282 VAL A N 1
ATOM 2104 C CA . VAL A 1 282 ? 21.359 1.545 -18.062 1 98.06 282 VAL A CA 1
ATOM 2105 C C . VAL A 1 282 ? 19.875 1.329 -17.797 1 98.06 282 VAL A C 1
ATOM 2107 O O . VAL A 1 282 ? 19.5 0.461 -17 1 98.06 282 VAL A O 1
ATOM 2110 N N . PRO A 1 283 ? 19.031 2.129 -18.438 1 98.44 283 PRO A N 1
ATOM 2111 C CA . PRO A 1 283 ? 17.594 1.928 -18.25 1 98.44 283 PRO A CA 1
ATOM 2112 C C . PRO A 1 283 ? 17.094 0.656 -18.922 1 98.44 283 PRO A C 1
ATOM 2114 O O . PRO A 1 283 ? 17.531 0.321 -20.031 1 98.44 283 PRO A O 1
ATOM 2117 N N . CYS A 1 284 ? 16.312 -0.102 -18.312 1 98.81 284 CYS A N 1
ATOM 2118 C CA . CYS A 1 284 ? 15.664 -1.308 -18.812 1 98.81 284 CYS A CA 1
ATOM 2119 C C . CYS A 1 284 ? 14.148 -1.198 -18.719 1 98.81 284 CYS A C 1
ATOM 2121 O O . CYS A 1 284 ? 13.609 -1.022 -17.625 1 98.81 284 CYS A O 1
ATOM 2123 N N . PRO A 1 285 ? 13.398 -1.343 -19.781 1 98.69 285 PRO A N 1
ATOM 2124 C CA . PRO A 1 285 ? 11.953 -1.12 -19.797 1 98.69 285 PRO A CA 1
ATOM 2125 C C . PRO A 1 285 ? 11.188 -2.227 -19.062 1 98.69 285 PRO A C 1
ATOM 2127 O O . PRO A 1 285 ? 11.492 -3.41 -19.25 1 98.69 285 PRO A O 1
ATOM 2130 N N . VAL A 1 286 ? 10.258 -1.843 -18.234 1 98.75 286 VAL A N 1
ATOM 2131 C CA . VAL A 1 286 ? 9.266 -2.766 -17.688 1 98.75 286 VAL A CA 1
ATOM 2132 C C . VAL A 1 286 ? 8.25 -3.117 -18.781 1 98.75 286 VAL A C 1
ATOM 2134 O O . VAL A 1 286 ? 7.676 -2.227 -19.406 1 98.75 286 VAL A O 1
ATOM 2137 N N . ILE A 1 287 ? 8.039 -4.43 -19 1 98.75 287 ILE A N 1
ATOM 2138 C CA . ILE A 1 287 ? 7.141 -4.848 -20.078 1 98.75 287 ILE A CA 1
ATOM 2139 C C . ILE A 1 287 ? 6.035 -5.734 -19.5 1 98.75 287 ILE A C 1
ATOM 2141 O O . ILE A 1 287 ? 6.27 -6.512 -18.578 1 98.75 287 ILE A O 1
ATOM 2145 N N . GLY A 1 288 ? 4.824 -5.629 -20.094 1 98 288 GLY A N 1
ATOM 2146 C CA . GLY A 1 288 ? 3.684 -6.398 -19.641 1 98 288 GLY A CA 1
ATOM 2147 C C . GLY A 1 288 ? 3.045 -5.824 -18.391 1 98 288 GLY A C 1
ATOM 2148 O O . GLY A 1 288 ? 3.475 -4.781 -17.891 1 98 288 GLY A O 1
ATOM 2149 N N . ARG A 1 289 ? 2.035 -6.48 -17.891 1 97.62 289 ARG A N 1
ATOM 2150 C CA . ARG A 1 289 ? 1.312 -6.02 -16.703 1 97.62 289 ARG A CA 1
ATOM 2151 C C . ARG A 1 289 ? 2.088 -6.336 -15.438 1 97.62 289 ARG A C 1
ATOM 2153 O O . ARG A 1 289 ? 2.752 -7.371 -15.352 1 97.62 289 ARG A O 1
ATOM 2160 N N . ILE A 1 290 ? 1.982 -5.441 -14.484 1 98.25 290 ILE A N 1
ATOM 2161 C CA . ILE A 1 290 ? 2.506 -5.711 -13.156 1 98.25 290 ILE A CA 1
ATOM 2162 C C . ILE A 1 290 ? 1.651 -6.773 -12.469 1 98.25 290 ILE A C 1
ATOM 2164 O O . ILE A 1 290 ? 0.429 -6.637 -12.383 1 98.25 290 ILE A O 1
ATOM 2168 N N . SER A 1 291 ? 2.275 -7.891 -12.055 1 97.69 291 SER A N 1
ATOM 2169 C CA . SER A 1 291 ? 1.589 -8.93 -11.297 1 97.69 291 SER A CA 1
ATOM 2170 C C . SER A 1 291 ? 1.623 -8.633 -9.805 1 97.69 291 SER A C 1
ATOM 2172 O O . SER A 1 291 ? 2.152 -7.605 -9.383 1 97.69 291 SER A O 1
ATOM 2174 N N . MET A 1 292 ? 0.992 -9.492 -9 1 97.81 292 MET A N 1
ATOM 2175 C CA . MET A 1 292 ? 0.912 -9.305 -7.555 1 97.81 292 MET A CA 1
ATOM 2176 C C . MET A 1 292 ? 2.301 -9.32 -6.926 1 97.81 292 MET A C 1
ATOM 2178 O O . MET A 1 292 ? 2.596 -8.516 -6.039 1 97.81 292 MET A O 1
ATOM 2182 N N . ASP A 1 293 ? 3.199 -10.219 -7.562 1 97.38 293 ASP A N 1
ATOM 2183 C CA . ASP A 1 293 ? 4.48 -10.422 -6.895 1 97.38 293 ASP A CA 1
ATOM 2184 C C . ASP A 1 293 ? 5.637 -10.336 -7.887 1 97.38 293 ASP A C 1
ATOM 2186 O O . ASP A 1 293 ? 6.793 -10.562 -7.52 1 97.38 293 ASP A O 1
ATOM 2190 N N . LEU A 1 294 ? 5.316 -10.023 -9.188 1 97.25 294 LEU A N 1
ATOM 2191 C CA . LEU A 1 294 ? 6.363 -10.109 -10.203 1 97.25 294 LEU A CA 1
ATOM 2192 C C . LEU A 1 294 ? 6.211 -9 -11.234 1 97.25 294 LEU A C 1
ATOM 2194 O O . LEU A 1 294 ? 5.09 -8.594 -11.555 1 97.25 294 LEU A O 1
ATOM 2198 N N . ILE A 1 295 ? 7.301 -8.602 -11.734 1 97.31 295 ILE A N 1
ATOM 2199 C CA . ILE A 1 295 ? 7.352 -7.715 -12.891 1 97.31 295 ILE A CA 1
ATOM 2200 C C . ILE A 1 295 ? 8.297 -8.297 -13.945 1 97.31 295 ILE A C 1
ATOM 2202 O O . ILE A 1 295 ? 9.188 -9.078 -13.625 1 97.31 295 ILE A O 1
ATOM 2206 N N . THR A 1 296 ? 8.055 -8 -15.164 1 98.5 296 THR A N 1
ATOM 2207 C CA . THR A 1 296 ? 8.93 -8.445 -16.25 1 98.5 296 THR A CA 1
ATOM 2208 C C . THR A 1 296 ? 9.656 -7.258 -16.875 1 98.5 296 THR A C 1
ATOM 2210 O O . THR A 1 296 ? 9.078 -6.18 -17.016 1 98.5 296 THR A O 1
ATOM 2213 N N . VAL A 1 297 ? 10.906 -7.445 -17.188 1 98.75 297 VAL A N 1
ATOM 2214 C CA . VAL A 1 297 ? 11.773 -6.398 -17.719 1 98.75 297 VAL A CA 1
ATOM 2215 C C . VAL A 1 297 ? 12.43 -6.875 -19.016 1 98.75 297 VAL A C 1
ATOM 2217 O O . VAL A 1 297 ? 12.914 -8.008 -19.094 1 98.75 297 VAL A O 1
ATOM 2220 N N . ASP A 1 298 ? 12.398 -6.051 -20.047 1 98.81 298 ASP A N 1
ATOM 2221 C CA . ASP A 1 298 ? 13.117 -6.328 -21.281 1 98.81 298 ASP A CA 1
ATOM 2222 C C . ASP A 1 298 ? 14.609 -6.043 -21.125 1 98.81 298 ASP A C 1
ATOM 2224 O O . ASP A 1 298 ? 15.008 -4.906 -20.875 1 98.81 298 ASP A O 1
ATOM 2228 N N . ILE A 1 299 ? 15.406 -7.078 -21.297 1 98.62 299 ILE A N 1
ATOM 2229 C CA . ILE A 1 299 ? 16.844 -6.891 -21.125 1 98.62 299 ILE A CA 1
ATOM 2230 C C . ILE A 1 299 ? 17.578 -7.266 -22.422 1 98.62 299 ILE A C 1
ATOM 2232 O O . ILE A 1 299 ? 18.75 -7.621 -22.391 1 98.62 299 ILE A O 1
ATOM 2236 N N . THR A 1 300 ? 16.906 -7.266 -23.484 1 98.56 300 THR A N 1
ATOM 2237 C CA . THR A 1 300 ? 17.406 -7.668 -24.797 1 98.56 300 THR A CA 1
ATOM 2238 C C . THR A 1 300 ? 18.703 -6.926 -25.141 1 98.56 300 THR A C 1
ATOM 2240 O O . THR A 1 300 ? 19.625 -7.5 -25.734 1 98.56 300 THR A O 1
ATOM 2243 N N . HIS A 1 301 ? 18.828 -5.703 -24.781 1 98.19 301 HIS A N 1
ATOM 2244 C CA . HIS A 1 301 ? 19.922 -4.848 -25.203 1 98.19 301 HIS A CA 1
ATOM 2245 C C . HIS A 1 301 ? 21.141 -5.023 -24.297 1 98.19 301 HIS A C 1
ATOM 2247 O O . HIS A 1 301 ? 22.203 -4.473 -24.562 1 98.19 301 HIS A O 1
ATOM 2253 N N . LEU A 1 302 ? 20.953 -5.805 -23.266 1 98 302 LEU A N 1
ATOM 2254 C CA . LEU A 1 302 ? 22.062 -5.969 -22.328 1 98 302 LEU A CA 1
ATOM 2255 C C . LEU A 1 302 ? 22.969 -7.113 -22.75 1 98 302 LEU A C 1
ATOM 2257 O O . LEU A 1 302 ? 22.484 -8.148 -23.219 1 98 302 LEU A O 1
ATOM 2261 N N . ASP A 1 303 ? 24.266 -6.965 -22.5 1 95 303 ASP A N 1
ATOM 2262 C CA . ASP A 1 303 ? 25.234 -8.047 -22.719 1 95 303 ASP A CA 1
ATOM 2263 C C . ASP A 1 303 ? 25.266 -8.992 -21.516 1 95 303 ASP A C 1
ATOM 2265 O O . ASP A 1 303 ? 25.359 -10.203 -21.672 1 95 303 ASP A O 1
ATOM 2269 N N . ASP A 1 304 ? 25.141 -8.414 -20.359 1 94.12 304 ASP A N 1
ATOM 2270 C CA . ASP A 1 304 ? 25.188 -9.172 -19.109 1 94.12 304 ASP A CA 1
ATOM 2271 C C . ASP A 1 304 ? 23.781 -9.477 -18.594 1 94.12 304 ASP A C 1
ATOM 2273 O O . ASP A 1 304 ? 22.812 -8.812 -18.984 1 94.12 304 ASP A O 1
ATOM 2277 N N . THR A 1 305 ? 23.672 -10.508 -17.828 1 94.5 305 THR A N 1
ATOM 2278 C CA . THR A 1 305 ? 22.422 -10.82 -17.141 1 94.5 305 THR A CA 1
ATOM 2279 C C . THR A 1 305 ? 22.422 -10.195 -15.742 1 94.5 305 THR A C 1
ATOM 2281 O O . THR A 1 305 ? 23.203 -10.586 -14.875 1 94.5 305 THR A O 1
ATOM 2284 N N . PRO A 1 306 ? 21.531 -9.242 -15.555 1 95.94 306 PRO A N 1
ATOM 2285 C CA . PRO A 1 306 ? 21.5 -8.57 -14.25 1 95.94 306 PRO A CA 1
ATOM 2286 C C . PRO A 1 306 ? 21.047 -9.492 -13.125 1 95.94 306 PRO A C 1
ATOM 2288 O O . PRO A 1 306 ? 20.188 -10.352 -13.336 1 95.94 306 PRO A O 1
ATOM 2291 N N . ARG A 1 307 ? 21.562 -9.297 -11.914 1 94.31 307 ARG A N 1
ATOM 2292 C CA . ARG A 1 307 ? 21.094 -10 -10.727 1 94.31 307 ARG A CA 1
ATOM 2293 C C . ARG A 1 307 ? 19.953 -9.242 -10.055 1 94.31 307 ARG A C 1
ATOM 2295 O O . ARG A 1 307 ? 19.188 -9.82 -9.289 1 94.31 307 ARG A O 1
ATOM 2302 N N . GLU A 1 308 ? 19.891 -7.996 -10.266 1 96.5 308 GLU A N 1
ATOM 2303 C CA . GLU A 1 308 ? 18.859 -7.121 -9.719 1 96.5 308 GLU A CA 1
ATOM 2304 C C . GLU A 1 308 ? 18.766 -5.824 -10.516 1 96.5 308 GLU A C 1
ATOM 2306 O O . GLU A 1 308 ? 19.656 -5.5 -11.305 1 96.5 308 GLU A O 1
ATOM 2311 N N . PHE A 1 309 ? 17.656 -5.152 -10.367 1 98.06 309 PHE A N 1
ATOM 2312 C CA . PHE A 1 309 ? 17.422 -3.814 -10.898 1 98.06 309 PHE A CA 1
ATOM 2313 C C . PHE A 1 309 ? 17.047 -2.846 -9.789 1 98.06 309 PHE A C 1
ATOM 2315 O O . PHE A 1 309 ? 16.453 -3.246 -8.781 1 98.06 309 PHE A O 1
ATOM 2322 N N . ASP A 1 310 ? 17.391 -1.567 -9.969 1 98.38 310 ASP A N 1
ATOM 2323 C CA . ASP A 1 310 ? 16.891 -0.534 -9.062 1 98.38 310 ASP A CA 1
ATOM 2324 C C . ASP A 1 310 ? 15.672 0.175 -9.656 1 98.38 310 ASP A C 1
ATOM 2326 O O . ASP A 1 310 ? 15.711 0.638 -10.797 1 98.38 310 ASP A O 1
ATOM 2330 N N . LEU A 1 311 ? 14.617 0.17 -8.922 1 98.5 311 LEU A N 1
ATOM 2331 C CA . LEU A 1 311 ? 13.5 1.038 -9.289 1 98.5 311 LEU A CA 1
ATOM 2332 C C . LEU A 1 311 ? 13.711 2.449 -8.75 1 98.5 311 LEU A C 1
ATOM 2334 O O . LEU A 1 311 ? 13.453 3.43 -9.453 1 98.5 311 LEU A O 1
ATOM 2338 N N . LEU A 1 312 ? 14.125 2.535 -7.484 1 98.38 312 LEU A N 1
ATOM 2339 C CA . LEU A 1 312 ? 14.539 3.781 -6.855 1 98.38 312 LEU A CA 1
ATOM 2340 C C . LEU A 1 312 ? 16.047 3.781 -6.598 1 98.38 312 LEU A C 1
ATOM 2342 O O . LEU A 1 312 ? 16.609 2.758 -6.211 1 98.38 312 LEU A O 1
ATOM 2346 N N . GLY A 1 313 ? 16.656 4.867 -6.824 1 96.5 313 GLY A N 1
ATOM 2347 C CA . GLY A 1 313 ? 18.094 4.988 -6.641 1 96.5 313 GLY A CA 1
ATOM 2348 C C . GLY A 1 313 ? 18.656 6.277 -7.215 1 96.5 313 GLY A C 1
ATOM 2349 O O . GLY A 1 313 ? 17.953 7.277 -7.324 1 96.5 313 GLY A O 1
ATOM 2350 N N . PRO A 1 314 ? 19.938 6.254 -7.504 1 93.06 314 PRO A N 1
ATOM 2351 C CA . PRO A 1 314 ? 20.594 7.473 -7.973 1 93.06 314 PRO A CA 1
ATOM 2352 C C . PRO A 1 314 ? 20.031 7.992 -9.289 1 93.06 314 PRO A C 1
ATOM 2354 O O . PRO A 1 314 ? 20.047 9.203 -9.539 1 93.06 314 PRO A O 1
ATOM 2357 N N . ARG A 1 315 ? 19.5 7.137 -10.094 1 95.44 315 ARG A N 1
ATOM 2358 C CA . ARG A 1 315 ? 19.094 7.527 -11.438 1 95.44 315 ARG A CA 1
ATOM 2359 C C . ARG A 1 315 ? 17.609 7.879 -11.477 1 95.44 315 ARG A C 1
ATOM 2361 O O . ARG A 1 315 ? 17.141 8.484 -12.445 1 95.44 315 ARG A O 1
ATOM 2368 N N . GLN A 1 316 ? 16.938 7.523 -10.438 1 96.19 316 GLN A N 1
ATOM 2369 C CA . GLN A 1 316 ? 15.484 7.656 -10.445 1 96.19 316 GLN A CA 1
ATOM 2370 C C . GLN A 1 316 ? 14.938 7.746 -9.023 1 96.19 316 GLN A C 1
ATOM 2372 O O . GLN A 1 316 ? 15.078 6.809 -8.242 1 96.19 316 GLN A O 1
ATOM 2377 N N . GLY A 1 317 ? 14.32 8.922 -8.695 1 97 317 GLY A N 1
ATOM 2378 C CA . GLY A 1 317 ? 13.75 9.094 -7.371 1 97 317 GLY A CA 1
ATOM 2379 C C . GLY A 1 317 ? 12.25 8.836 -7.332 1 97 317 GLY A C 1
ATOM 2380 O O . GLY A 1 317 ? 11.656 8.43 -8.328 1 97 317 GLY A O 1
ATOM 2381 N N . VAL A 1 318 ? 11.656 9.07 -6.211 1 97.69 318 VAL A N 1
ATOM 2382 C CA . VAL A 1 318 ? 10.25 8.766 -5.973 1 97.69 318 VAL A CA 1
ATOM 2383 C C . VAL A 1 318 ? 9.375 9.664 -6.844 1 97.69 318 VAL A C 1
ATOM 2385 O O . VAL A 1 318 ? 8.312 9.242 -7.309 1 97.69 318 VAL A O 1
ATOM 2388 N N . ASP A 1 319 ? 9.82 10.938 -7.09 1 98.19 319 ASP A N 1
ATOM 2389 C CA . ASP A 1 319 ? 9 11.867 -7.875 1 98.19 319 ASP A CA 1
ATOM 2390 C C . ASP A 1 319 ? 8.969 11.453 -9.344 1 98.19 319 ASP A C 1
ATOM 2392 O O . ASP A 1 319 ? 7.941 11.602 -10.016 1 98.19 319 ASP A O 1
ATOM 2396 N N . ALA A 1 320 ? 10.07 10.914 -9.867 1 98 320 ALA A N 1
ATOM 2397 C CA . ALA A 1 320 ? 10.094 10.406 -11.234 1 98 320 ALA A CA 1
ATOM 2398 C C . ALA A 1 320 ? 9.148 9.227 -11.398 1 98 320 ALA A C 1
ATOM 2400 O O . ALA A 1 320 ? 8.383 9.164 -12.367 1 98 320 ALA A O 1
ATOM 2401 N N . VAL A 1 321 ? 9.172 8.305 -10.445 1 98.44 321 VAL A N 1
ATOM 2402 C CA . VAL A 1 321 ? 8.266 7.156 -10.477 1 98.44 321 VAL A CA 1
ATOM 2403 C C . VAL A 1 321 ? 6.824 7.637 -10.359 1 98.44 321 VAL A C 1
ATOM 2405 O O . VAL A 1 321 ? 5.941 7.148 -11.07 1 98.44 321 VAL A O 1
ATOM 2408 N N . GLY A 1 322 ? 6.617 8.602 -9.406 1 98.38 322 GLY A N 1
ATOM 2409 C CA . GLY A 1 322 ? 5.289 9.172 -9.266 1 98.38 322 GLY A CA 1
ATOM 2410 C C . GLY A 1 322 ? 4.742 9.75 -10.555 1 98.38 322 GLY A C 1
ATOM 2411 O O . GLY A 1 322 ? 3.578 9.531 -10.898 1 98.38 322 GLY A O 1
ATOM 2412 N N . GLU A 1 323 ? 5.59 10.445 -11.289 1 98 323 GLU A N 1
ATOM 2413 C CA . GLU A 1 323 ? 5.191 11.039 -12.562 1 98 323 GLU A CA 1
ATOM 2414 C C . GLU A 1 323 ? 4.785 9.961 -13.57 1 98 323 GLU A C 1
ATOM 2416 O O . GLU A 1 323 ? 3.787 10.117 -14.273 1 98 323 GLU A O 1
ATOM 2421 N N . VAL A 1 324 ? 5.492 8.883 -13.617 1 98 324 VAL A N 1
ATOM 2422 C CA . VAL A 1 324 ? 5.219 7.789 -14.547 1 98 324 VAL A CA 1
ATOM 2423 C C . VAL A 1 324 ? 3.828 7.223 -14.281 1 98 324 VAL A C 1
ATOM 2425 O O . VAL A 1 324 ? 3.084 6.922 -15.219 1 98 324 VAL A O 1
ATOM 2428 N N . ILE A 1 325 ? 3.471 7.145 -13.039 1 97.5 325 ILE A N 1
ATOM 2429 C CA . ILE A 1 325 ? 2.213 6.473 -12.742 1 97.5 325 ILE A CA 1
ATOM 2430 C C . ILE A 1 325 ? 1.121 7.508 -12.484 1 97.5 325 ILE A C 1
ATOM 2432 O O . ILE A 1 325 ? 0.018 7.16 -12.055 1 97.5 325 ILE A O 1
ATOM 2436 N N . GLY A 1 326 ? 1.398 8.766 -12.656 1 97.06 326 GLY A N 1
ATOM 2437 C CA . GLY A 1 326 ? 0.393 9.812 -12.609 1 97.06 326 GLY A CA 1
ATOM 2438 C C . GLY A 1 326 ? 0.032 10.227 -11.195 1 97.06 326 GLY A C 1
ATOM 2439 O O . GLY A 1 326 ? -1.134 10.5 -10.898 1 97.06 326 GLY A O 1
ATOM 2440 N N . THR A 1 327 ? 1.004 10.234 -10.32 1 97.44 327 THR A N 1
ATOM 2441 C CA . THR A 1 327 ? 0.811 10.672 -8.938 1 97.44 327 THR A CA 1
ATOM 2442 C C . THR A 1 327 ? 2.031 11.445 -8.438 1 97.44 327 THR A C 1
ATOM 2444 O O . THR A 1 327 ? 2.682 12.148 -9.211 1 97.44 327 THR A O 1
ATOM 2447 N N . ILE A 1 328 ? 2.26 11.422 -7.082 1 97.38 328 ILE A N 1
ATOM 2448 C CA . ILE A 1 328 ? 3.33 12.219 -6.488 1 97.38 328 ILE A CA 1
ATOM 2449 C C . ILE A 1 328 ? 4.293 11.305 -5.734 1 97.38 328 ILE A C 1
ATOM 2451 O O . ILE A 1 328 ? 3.959 10.156 -5.43 1 97.38 328 ILE A O 1
ATOM 2455 N N . GLY A 1 329 ? 5.453 11.859 -5.492 1 97.88 329 GLY A N 1
ATOM 2456 C CA . GLY A 1 329 ? 6.465 11.102 -4.773 1 97.88 329 GLY A CA 1
ATOM 2457 C C . GLY A 1 329 ? 6.012 10.664 -3.395 1 97.88 329 GLY A C 1
ATOM 2458 O O . GLY A 1 329 ? 6.402 9.594 -2.92 1 97.88 329 GLY A O 1
ATOM 2459 N N . TYR A 1 330 ? 5.145 11.445 -2.705 1 98.06 330 TYR A N 1
ATOM 2460 C CA . TYR A 1 330 ? 4.613 11.125 -1.384 1 98.06 330 TYR A CA 1
ATOM 2461 C C . TYR A 1 330 ? 3.93 9.766 -1.388 1 98.06 330 TYR A C 1
ATOM 2463 O O . TYR A 1 330 ? 4.184 8.93 -0.515 1 98.06 330 TYR A O 1
ATOM 2471 N N . GLU A 1 331 ? 3.082 9.586 -2.395 1 98.12 331 GLU A N 1
ATOM 2472 C CA . GLU A 1 331 ? 2.322 8.344 -2.473 1 98.12 331 GLU A CA 1
ATOM 2473 C C . GLU A 1 331 ? 3.232 7.156 -2.783 1 98.12 331 GLU A C 1
ATOM 2475 O O . GLU A 1 331 ? 3.064 6.074 -2.217 1 98.12 331 GLU A O 1
ATOM 2480 N N . VAL A 1 332 ? 4.219 7.352 -3.723 1 98.31 332 VAL A N 1
ATOM 2481 C CA . VAL A 1 332 ? 5.188 6.305 -4.023 1 98.31 332 VAL A CA 1
ATOM 2482 C C . VAL A 1 332 ? 5.914 5.891 -2.748 1 98.31 332 VAL A C 1
ATOM 2484 O O . VAL A 1 332 ? 6.031 4.699 -2.451 1 98.31 332 VAL A O 1
ATOM 2487 N N . MET A 1 333 ? 6.316 6.863 -1.955 1 98.06 333 MET A N 1
ATOM 2488 C CA . MET A 1 333 ? 7.074 6.609 -0.733 1 98.06 333 MET A CA 1
ATOM 2489 C C . MET A 1 333 ? 6.23 5.844 0.281 1 98.06 333 MET A C 1
ATOM 2491 O O . MET A 1 333 ? 6.66 4.809 0.796 1 98.06 333 MET A O 1
ATOM 2495 N N . THR A 1 334 ? 5.047 6.289 0.489 1 97.75 334 THR A N 1
ATOM 2496 C CA . THR A 1 334 ? 4.223 5.711 1.545 1 97.75 334 THR A CA 1
ATOM 2497 C C . THR A 1 334 ? 3.623 4.383 1.097 1 97.75 334 THR A C 1
ATOM 2499 O O . THR A 1 334 ? 3.025 3.664 1.899 1 97.75 334 THR A O 1
ATOM 2502 N N . SER A 1 335 ? 3.838 3.961 -0.171 1 97.56 335 SER A N 1
ATOM 2503 C CA . SER A 1 335 ? 3.328 2.695 -0.69 1 97.56 335 SER A CA 1
ATOM 2504 C C . SER A 1 335 ? 4.375 1.593 -0.587 1 97.56 335 SER A C 1
ATOM 2506 O O . SER A 1 335 ? 4.09 0.429 -0.879 1 97.56 335 SER A O 1
ATOM 2508 N N . LEU A 1 336 ? 5.574 1.959 -0.16 1 96.81 336 LEU A N 1
ATOM 2509 C CA . LEU A 1 336 ? 6.645 0.969 -0.094 1 96.81 336 LEU A CA 1
ATOM 2510 C C . LEU A 1 336 ? 6.273 -0.173 0.846 1 96.81 336 LEU A C 1
ATOM 2512 O O . LEU A 1 336 ? 5.984 0.055 2.023 1 96.81 336 LEU A O 1
ATOM 2516 N N . GLY A 1 337 ? 6.355 -1.344 0.301 1 93 337 GLY A N 1
ATOM 2517 C CA . GLY A 1 337 ? 5.77 -2.514 0.936 1 93 337 GLY A CA 1
ATOM 2518 C C . GLY A 1 337 ? 6.543 -2.98 2.154 1 93 337 GLY A C 1
ATOM 2519 O O . GLY A 1 337 ? 7.75 -2.754 2.254 1 93 337 GLY A O 1
ATOM 2520 N N . HIS A 1 338 ? 5.875 -3.709 2.992 1 89.12 338 HIS A N 1
ATOM 2521 C CA . HIS A 1 338 ? 6.438 -4.203 4.242 1 89.12 338 HIS A CA 1
ATOM 2522 C C . HIS A 1 338 ? 7.266 -5.465 4.012 1 89.12 338 HIS A C 1
ATOM 2524 O O . HIS A 1 338 ? 8.031 -5.875 4.887 1 89.12 338 HIS A O 1
ATOM 2530 N N . ARG A 1 339 ? 7.133 -6.098 2.773 1 90.69 339 ARG A N 1
ATOM 2531 C CA . ARG A 1 339 ? 7.816 -7.352 2.484 1 90.69 339 ARG A CA 1
ATOM 2532 C C . ARG A 1 339 ? 9.273 -7.109 2.109 1 90.69 339 ARG A C 1
ATOM 2534 O O . ARG A 1 339 ? 10.07 -8.047 2.062 1 90.69 339 ARG A O 1
ATOM 2541 N N . TYR A 1 340 ? 9.625 -5.855 1.842 1 95.25 340 TYR A N 1
ATOM 2542 C CA . TYR A 1 340 ? 11.008 -5.574 1.475 1 95.25 340 TYR A CA 1
ATOM 2543 C C . TYR A 1 340 ? 11.945 -5.809 2.654 1 95.25 340 TYR A C 1
ATOM 2545 O O . TYR A 1 340 ? 11.617 -5.473 3.795 1 95.25 340 TYR A O 1
ATOM 2553 N N . GLU A 1 341 ? 13.039 -6.418 2.369 1 94.12 341 GLU A N 1
ATOM 2554 C CA . GLU A 1 341 ? 14.102 -6.434 3.371 1 94.12 341 GLU A CA 1
ATOM 2555 C C . GLU A 1 341 ? 14.703 -5.043 3.562 1 94.12 341 GLU A C 1
ATOM 2557 O O . GLU A 1 341 ? 15.242 -4.461 2.619 1 94.12 341 GLU A O 1
ATOM 2562 N N . ARG A 1 342 ? 14.656 -4.48 4.742 1 96.81 342 ARG A N 1
ATOM 2563 C CA . ARG A 1 342 ? 15.102 -3.115 4.992 1 96.81 342 ARG A CA 1
ATOM 2564 C C . ARG A 1 342 ? 16.5 -3.102 5.59 1 96.81 342 ARG A C 1
ATOM 2566 O O . ARG A 1 342 ? 16.797 -3.84 6.535 1 96.81 342 ARG A O 1
ATOM 2573 N N . HIS A 1 343 ? 17.344 -2.379 4.984 1 97.25 343 HIS A N 1
ATOM 2574 C CA . HIS A 1 343 ? 18.703 -2.15 5.445 1 97.25 343 HIS A CA 1
ATOM 2575 C C . HIS A 1 343 ? 18.969 -0.669 5.695 1 97.25 343 HIS A C 1
ATOM 2577 O O . HIS A 1 343 ? 18.797 0.155 4.793 1 97.25 343 HIS A O 1
ATOM 2583 N N . TYR A 1 344 ? 19.359 -0.352 6.922 1 98.19 344 TYR A N 1
ATOM 2584 C CA . TYR A 1 344 ? 19.656 1.032 7.277 1 98.19 344 TYR A CA 1
ATOM 2585 C C . TYR A 1 344 ? 21.156 1.29 7.262 1 98.19 344 TYR A C 1
ATOM 2587 O O . TYR A 1 344 ? 21.938 0.459 7.73 1 98.19 344 TYR A O 1
ATOM 2595 N N . VAL A 1 345 ? 21.484 2.328 6.68 1 97.81 345 VAL A N 1
ATOM 2596 C CA . VAL A 1 345 ? 22.891 2.725 6.684 1 97.81 345 VAL A CA 1
ATOM 2597 C C . VAL A 1 345 ? 23.031 4.109 7.309 1 97.81 345 VAL A C 1
ATOM 2599 O O . VAL A 1 345 ? 22.125 4.941 7.207 1 97.81 345 VAL A O 1
ATOM 2602 N N . GLY A 1 346 ? 24.094 4.262 8.07 1 96.5 346 GLY A N 1
ATOM 2603 C CA . GLY A 1 346 ? 24.328 5.523 8.75 1 96.5 346 GLY A CA 1
ATOM 2604 C C . GLY A 1 346 ? 23.578 5.648 10.055 1 96.5 346 GLY A C 1
ATOM 2605 O O . GLY A 1 346 ? 23.219 4.641 10.672 1 96.5 346 GLY A O 1
ATOM 2606 N N . GLY A 1 347 ? 23.531 6.922 10.664 1 88.25 347 GLY A N 1
ATOM 2607 C CA . GLY A 1 347 ? 22.75 7.211 11.859 1 88.25 347 GLY A CA 1
ATOM 2608 C C . GLY A 1 347 ? 23.594 7.289 13.117 1 88.25 347 GLY A C 1
ATOM 2609 O O . GLY A 1 347 ? 23.078 7.527 14.203 1 88.25 347 GLY A O 1
ATOM 2610 N N . ALA A 1 348 ? 25.016 6.848 13.008 1 76.12 348 ALA A N 1
ATOM 2611 C CA . ALA A 1 348 ? 25.906 6.855 14.164 1 76.12 348 ALA A CA 1
ATOM 2612 C C . ALA A 1 348 ? 26.266 8.281 14.578 1 76.12 348 ALA A C 1
ATOM 2614 O O . ALA A 1 348 ? 26.703 8.516 15.703 1 76.12 348 ALA A O 1
ATOM 2615 N N . SER A 1 349 ? 26.016 9.344 13.688 1 57.72 349 SER A N 1
ATOM 2616 C CA . SER A 1 349 ? 26.578 10.648 14.008 1 57.72 349 SER A CA 1
ATOM 2617 C C . SER A 1 349 ? 25.688 11.414 14.977 1 57.72 349 SER A C 1
ATOM 2619 O O . SER A 1 349 ? 24.469 11.195 15.016 1 57.72 349 SER A O 1
ATOM 2621 N N . MET B 1 1 ? -13.781 6.598 17.234 1 53.97 1 MET B N 1
ATOM 2622 C CA . MET B 1 1 ? -12.414 6.156 16.938 1 53.97 1 MET B CA 1
ATOM 2623 C C . MET B 1 1 ? -11.758 7.082 15.922 1 53.97 1 MET B C 1
ATOM 2625 O O . MET B 1 1 ? -12.438 7.719 15.125 1 53.97 1 MET B O 1
ATOM 2629 N N . ALA B 1 2 ? -10.508 7.332 16.156 1 72.12 2 ALA B N 1
ATOM 2630 C CA . ALA B 1 2 ? -9.82 8.289 15.305 1 72.12 2 ALA B CA 1
ATOM 2631 C C . ALA B 1 2 ? -9.094 7.586 14.164 1 72.12 2 ALA B C 1
ATOM 2633 O O . ALA B 1 2 ? -8.609 8.234 13.234 1 72.12 2 ALA B O 1
ATOM 2634 N N . THR B 1 3 ? -9.258 6.156 14.211 1 86.44 3 THR B N 1
ATOM 2635 C CA . THR B 1 3 ? -8.547 5.383 13.195 1 86.44 3 THR B CA 1
ATOM 2636 C C . THR B 1 3 ? -9.523 4.566 12.359 1 86.44 3 THR B C 1
ATOM 2638 O O . THR B 1 3 ? -10.5 4.023 12.883 1 86.44 3 THR B O 1
ATOM 2641 N N . ALA B 1 4 ? -9.289 4.508 11.07 1 94.56 4 ALA B N 1
ATOM 2642 C CA . ALA B 1 4 ? -10.125 3.713 10.18 1 94.56 4 ALA B CA 1
ATOM 2643 C C . ALA B 1 4 ? -10.102 2.238 10.57 1 94.56 4 ALA B C 1
ATOM 2645 O O . ALA B 1 4 ? -9.109 1.754 11.125 1 94.56 4 ALA B O 1
ATOM 2646 N N . SER B 1 5 ? -11.211 1.544 10.305 1 95.94 5 SER B N 1
ATOM 2647 C CA . SER B 1 5 ? -11.305 0.153 10.734 1 95.94 5 SER B CA 1
ATOM 2648 C C . SER B 1 5 ? -11.594 -0.77 9.555 1 95.94 5 SER B C 1
ATOM 2650 O O . SER B 1 5 ? -12.25 -0.371 8.594 1 95.94 5 SER B O 1
ATOM 2652 N N . LEU B 1 6 ? -11.039 -1.948 9.641 1 97.5 6 LEU B N 1
ATOM 2653 C CA . LEU B 1 6 ? -11.25 -3.033 8.695 1 97.5 6 LEU B CA 1
ATOM 2654 C C . LEU B 1 6 ? -11.945 -4.215 9.367 1 97.5 6 LEU B C 1
ATOM 2656 O O . LEU B 1 6 ? -11.367 -4.852 10.25 1 97.5 6 LEU B O 1
ATOM 2660 N N . ARG B 1 7 ? -13.188 -4.445 9.008 1 98.12 7 ARG B N 1
ATOM 2661 C CA . ARG B 1 7 ? -13.898 -5.629 9.477 1 98.12 7 ARG B CA 1
ATOM 2662 C C . ARG B 1 7 ? -13.758 -6.781 8.484 1 98.12 7 ARG B C 1
ATOM 2664 O O . ARG B 1 7 ? -14.164 -6.656 7.32 1 98.12 7 ARG B O 1
ATOM 2671 N N . ILE B 1 8 ? -13.18 -7.887 8.891 1 98.5 8 ILE B N 1
ATOM 2672 C CA . ILE B 1 8 ? -12.883 -9.031 8.039 1 98.5 8 ILE B CA 1
ATOM 2673 C C . ILE B 1 8 ? -13.773 -10.211 8.438 1 98.5 8 ILE B C 1
ATOM 2675 O O . ILE B 1 8 ? -13.758 -10.641 9.586 1 98.5 8 ILE B O 1
ATOM 2679 N N . ASP B 1 9 ? -14.531 -10.703 7.539 1 98.56 9 ASP B N 1
ATOM 2680 C CA . ASP B 1 9 ? -15.484 -11.781 7.766 1 98.56 9 ASP B CA 1
ATOM 2681 C C . ASP B 1 9 ? -14.883 -13.133 7.379 1 98.56 9 ASP B C 1
ATOM 2683 O O . ASP B 1 9 ? -14.93 -13.523 6.211 1 98.56 9 ASP B O 1
ATOM 2687 N N . LEU B 1 10 ? -14.438 -13.867 8.383 1 98.69 10 LEU B N 1
ATOM 2688 C CA . LEU B 1 10 ? -13.766 -15.141 8.156 1 98.69 10 LEU B CA 1
ATOM 2689 C C . LEU B 1 10 ? -14.75 -16.188 7.641 1 98.69 10 LEU B C 1
ATOM 2691 O O . LEU B 1 10 ? -14.375 -17.062 6.855 1 98.69 10 LEU B O 1
ATOM 2695 N N . ASP B 1 11 ? -16 -16.109 8.039 1 98.5 11 ASP B N 1
ATOM 2696 C CA . ASP B 1 11 ? -17.016 -17.031 7.543 1 98.5 11 ASP B CA 1
ATOM 2697 C C . ASP B 1 11 ? -17.281 -16.812 6.055 1 98.5 11 ASP B C 1
ATOM 2699 O O . ASP B 1 11 ? -17.547 -17.766 5.312 1 98.5 11 ASP B O 1
ATOM 2703 N N . ALA B 1 12 ? -17.266 -15.562 5.664 1 98.44 12 ALA B N 1
ATOM 2704 C CA . ALA B 1 12 ? -17.453 -15.266 4.25 1 98.44 12 ALA B CA 1
ATOM 2705 C C . ALA B 1 12 ? -16.312 -15.812 3.414 1 98.44 12 ALA B C 1
ATOM 2707 O O . ALA B 1 12 ? -16.531 -16.375 2.338 1 98.44 12 ALA B O 1
ATOM 2708 N N . ILE B 1 13 ? -15.078 -15.688 3.914 1 98.75 13 ILE B N 1
ATOM 2709 C CA . ILE B 1 13 ? -13.922 -16.234 3.225 1 98.75 13 ILE B CA 1
ATOM 2710 C C . ILE B 1 13 ? -14.07 -17.75 3.09 1 98.75 13 ILE B C 1
ATOM 2712 O O . ILE B 1 13 ? -13.875 -18.312 2.006 1 98.75 13 ILE B O 1
ATOM 2716 N N . LEU B 1 14 ? -14.453 -18.391 4.148 1 98.62 14 LEU B N 1
ATOM 2717 C CA . LEU B 1 14 ? -14.633 -19.844 4.141 1 98.62 14 LEU B CA 1
ATOM 2718 C C . LEU B 1 14 ? -15.75 -20.234 3.182 1 98.62 14 LEU B C 1
ATOM 2720 O O . LEU B 1 14 ? -15.609 -21.203 2.43 1 98.62 14 LEU B O 1
ATOM 2724 N N . SER B 1 15 ? -16.844 -19.469 3.223 1 98.62 15 SER B N 1
ATOM 2725 C CA . SER B 1 15 ? -17.953 -19.75 2.33 1 98.62 15 SER B CA 1
ATOM 2726 C C . SER B 1 15 ? -17.531 -19.656 0.867 1 98.62 15 SER B C 1
ATOM 2728 O O . SER B 1 15 ? -17.922 -20.5 0.049 1 98.62 15 SER B O 1
ATOM 2730 N N . ASN B 1 16 ? -16.812 -18.641 0.559 1 98.75 16 ASN B N 1
ATOM 2731 C CA . ASN B 1 16 ? -16.297 -18.484 -0.8 1 98.75 16 ASN B CA 1
ATOM 2732 C C . ASN B 1 16 ? -15.383 -19.641 -1.189 1 98.75 16 ASN B C 1
ATOM 2734 O O . ASN B 1 16 ? -15.477 -20.156 -2.301 1 98.75 16 ASN B O 1
ATOM 2738 N N . TRP B 1 17 ? -14.5 -20.078 -0.271 1 98.75 17 TRP B N 1
ATOM 2739 C CA . TRP B 1 17 ? -13.609 -21.203 -0.533 1 98.75 17 TRP B CA 1
ATOM 2740 C C . TRP B 1 17 ? -14.406 -22.484 -0.787 1 98.75 17 TRP B C 1
ATOM 2742 O O . TRP B 1 17 ? -14.125 -23.203 -1.74 1 98.75 17 TRP B O 1
ATOM 2752 N N . ARG B 1 18 ? -15.414 -22.734 -0.006 1 98.25 18 ARG B N 1
ATOM 2753 C CA . ARG B 1 18 ? -16.25 -23.906 -0.157 1 98.25 18 ARG B CA 1
ATOM 2754 C C . ARG B 1 18 ? -17 -23.891 -1.489 1 98.25 18 ARG B C 1
ATOM 2756 O O . ARG B 1 18 ? -17.156 -24.938 -2.131 1 98.25 18 ARG B O 1
ATOM 2763 N N . ALA B 1 19 ? -17.438 -22.703 -1.839 1 98.5 19 ALA B N 1
ATOM 2764 C CA . ALA B 1 19 ? -18.141 -22.578 -3.117 1 98.5 19 ALA B CA 1
ATOM 2765 C C . ALA B 1 19 ? -17.203 -22.906 -4.281 1 98.5 19 ALA B C 1
ATOM 2767 O O . ALA B 1 19 ? -17.594 -23.625 -5.207 1 98.5 19 ALA B O 1
ATOM 2768 N N . LEU B 1 20 ? -15.992 -22.422 -4.246 1 98.62 20 LEU B N 1
ATOM 2769 C CA . LEU B 1 20 ? -15.023 -22.688 -5.301 1 98.62 20 LEU B CA 1
ATOM 2770 C C . LEU B 1 20 ? -14.578 -24.156 -5.273 1 98.62 20 LEU B C 1
ATOM 2772 O O . LEU B 1 20 ? -14.328 -24.75 -6.324 1 98.62 20 LEU B O 1
ATOM 2776 N N . ASP B 1 21 ? -14.484 -24.703 -4.078 1 98.38 21 ASP B N 1
ATOM 2777 C CA . ASP B 1 21 ? -14.203 -26.125 -3.93 1 98.38 21 ASP B CA 1
ATOM 2778 C C . ASP B 1 21 ? -15.297 -26.969 -4.578 1 98.38 21 ASP B C 1
ATOM 2780 O O . ASP B 1 21 ? -15 -27.922 -5.309 1 98.38 21 ASP B O 1
ATOM 2784 N N . ALA B 1 22 ? -16.5 -26.578 -4.355 1 97.94 22 ALA B N 1
ATOM 2785 C CA . ALA B 1 22 ? -17.625 -27.297 -4.941 1 97.94 22 ALA B CA 1
ATOM 2786 C C . ALA B 1 22 ? -17.594 -27.219 -6.465 1 97.94 22 ALA B C 1
ATOM 2788 O O . ALA B 1 22 ? -17.906 -28.203 -7.148 1 97.94 22 ALA B O 1
ATOM 2789 N N . LEU B 1 23 ? -17.172 -26.109 -6.996 1 97.88 23 LEU B N 1
ATOM 2790 C CA . LEU B 1 23 ? -17.094 -25.922 -8.438 1 97.88 23 LEU B CA 1
ATOM 2791 C C . LEU B 1 23 ? -15.977 -26.766 -9.039 1 97.88 23 LEU B C 1
ATOM 2793 O O . LEU B 1 23 ? -16.031 -27.125 -10.219 1 97.88 23 LEU B O 1
ATOM 2797 N N . SER B 1 24 ? -14.867 -27.031 -8.391 1 96.5 24 SER B N 1
ATOM 2798 C CA . SER B 1 24 ? -13.734 -27.812 -8.859 1 96.5 24 SER B CA 1
ATOM 2799 C C . SER B 1 24 ? -14.102 -29.297 -9 1 96.5 24 SER B C 1
ATOM 2801 O O . SER B 1 24 ? -13.508 -30 -9.812 1 96.5 24 SER B O 1
ATOM 2803 N N . GLY B 1 25 ? -15.133 -29.828 -8.336 1 88.62 25 GLY B N 1
ATOM 2804 C CA . GLY B 1 25 ? -15.594 -31.203 -8.422 1 88.62 25 GLY B CA 1
ATOM 2805 C C . GLY B 1 25 ? -15 -32.094 -7.348 1 88.62 25 GLY B C 1
ATOM 2806 O O . GLY B 1 25 ? -14 -31.75 -6.723 1 88.62 25 GLY B O 1
ATOM 2807 N N . PRO B 1 26 ? -15.477 -33.25 -7.168 1 90.5 26 PRO B N 1
ATOM 2808 C CA . PRO B 1 26 ? -15.148 -34.125 -6.031 1 90.5 26 PRO B CA 1
ATOM 2809 C C . PRO B 1 26 ? -13.797 -34.812 -6.191 1 90.5 26 PRO B C 1
ATOM 2811 O O . PRO B 1 26 ? -13.219 -35.281 -5.203 1 90.5 26 PRO B O 1
ATOM 2814 N N . GLN B 1 27 ? -13.297 -34.875 -7.371 1 94.31 27 GLN B N 1
ATOM 2815 C CA . GLN B 1 27 ? -12.039 -35.562 -7.594 1 94.31 27 GLN B CA 1
ATOM 2816 C C . GLN B 1 27 ? -10.852 -34.625 -7.559 1 94.31 27 GLN B C 1
ATOM 2818 O O . GLN B 1 27 ? -9.703 -35.031 -7.711 1 94.31 27 GLN B O 1
ATOM 2823 N N . THR B 1 28 ? -11.141 -33.375 -7.477 1 97.94 28 THR B N 1
ATOM 2824 C CA . THR B 1 28 ? -10.125 -32.344 -7.477 1 97.94 28 THR B CA 1
ATOM 2825 C C . THR B 1 28 ? -9.953 -31.75 -6.078 1 97.94 28 THR B C 1
ATOM 2827 O O . THR B 1 28 ? -10.938 -31.391 -5.434 1 97.94 28 THR B O 1
ATOM 2830 N N . GLU B 1 29 ? -8.773 -31.766 -5.59 1 98.31 29 GLU B N 1
ATOM 2831 C CA . GLU B 1 29 ? -8.477 -31.125 -4.309 1 98.31 29 GLU B CA 1
ATOM 2832 C C . GLU B 1 29 ? -8.336 -29.609 -4.461 1 98.31 29 GLU B C 1
ATOM 2834 O O . GLU B 1 29 ? -7.652 -29.141 -5.367 1 98.31 29 GLU B O 1
ATOM 2839 N N . SER B 1 30 ? -9.047 -28.875 -3.602 1 98.56 30 SER B N 1
ATOM 2840 C CA . SER B 1 30 ? -8.891 -27.422 -3.629 1 98.56 30 SER B CA 1
ATOM 2841 C C . SER B 1 30 ? -7.902 -26.953 -2.568 1 98.56 30 SER B C 1
ATOM 2843 O O . SER B 1 30 ? -8.117 -27.172 -1.373 1 98.56 30 SER B O 1
ATOM 2845 N N . GLY B 1 31 ? -6.793 -26.344 -2.994 1 98.81 31 GLY B N 1
ATOM 2846 C CA . GLY B 1 31 ? -5.922 -25.609 -2.086 1 98.81 31 GLY B CA 1
ATOM 2847 C C . GLY B 1 31 ? -6.383 -24.188 -1.834 1 98.81 31 GLY B C 1
ATOM 2848 O O . GLY B 1 31 ? -7.562 -23.875 -2.01 1 98.81 31 GLY B O 1
ATOM 2849 N N . ALA B 1 32 ? -5.492 -23.344 -1.301 1 98.94 32 ALA B N 1
ATOM 2850 C CA . ALA B 1 32 ? -5.797 -21.938 -1.035 1 98.94 32 ALA B CA 1
ATOM 2851 C C . ALA B 1 32 ? -4.562 -21.062 -1.223 1 98.94 32 ALA B C 1
ATOM 2853 O O . ALA B 1 32 ? -3.5 -21.359 -0.668 1 98.94 32 ALA B O 1
ATOM 2854 N N . VAL B 1 33 ? -4.723 -20.094 -2.037 1 98.88 33 VAL B N 1
ATOM 2855 C CA . VAL B 1 33 ? -3.66 -19.109 -2.174 1 98.88 33 VAL B CA 1
ATOM 2856 C C . VAL B 1 33 ? -3.771 -18.078 -1.058 1 98.88 33 VAL B C 1
ATOM 2858 O O . VAL B 1 33 ? -4.773 -17.359 -0.962 1 98.88 33 VAL B O 1
ATOM 2861 N N . VAL B 1 34 ? -2.693 -17.969 -0.217 1 98.81 34 VAL B N 1
ATOM 2862 C CA . VAL B 1 34 ? -2.744 -17.094 0.95 1 98.81 34 VAL B CA 1
ATOM 2863 C C . VAL B 1 34 ? -1.543 -16.156 0.944 1 98.81 34 VAL B C 1
ATOM 2865 O O . VAL B 1 34 ? -1.122 -15.672 1.996 1 98.81 34 VAL B O 1
ATOM 2868 N N . LYS B 1 35 ? -0.982 -15.961 -0.266 1 98.06 35 LYS B N 1
ATOM 2869 C CA . LYS B 1 35 ? 0.156 -15.055 -0.39 1 98.06 35 LYS B CA 1
ATOM 2870 C C . LYS B 1 35 ? -0.245 -13.625 -0.059 1 98.06 35 LYS B C 1
ATOM 2872 O O . LYS B 1 35 ? -1.433 -13.32 0.076 1 98.06 35 LYS B O 1
ATOM 2877 N N . ALA B 1 36 ? 0.805 -12.727 0.162 1 97.38 36 ALA B N 1
ATOM 2878 C CA . ALA B 1 36 ? 0.596 -11.32 0.489 1 97.38 36 ALA B CA 1
ATOM 2879 C C . ALA B 1 36 ? -0.267 -11.172 1.739 1 97.38 36 ALA B C 1
ATOM 2881 O O . ALA B 1 36 ? -1.195 -10.359 1.766 1 97.38 36 ALA B O 1
ATOM 2882 N N . ASP B 1 37 ? -0.054 -12.039 2.791 1 97.5 37 ASP B N 1
ATOM 2883 C CA . ASP B 1 37 ? -0.774 -12 4.059 1 97.5 37 ASP B CA 1
ATOM 2884 C C . ASP B 1 37 ? -2.271 -12.211 3.848 1 97.5 37 ASP B C 1
ATOM 2886 O O . ASP B 1 37 ? -3.09 -11.477 4.406 1 97.5 37 ASP B O 1
ATOM 2890 N N . SER B 1 38 ? -2.605 -13.172 2.951 1 98.12 38 SER B N 1
ATOM 2891 C CA . SER B 1 38 ? -3.984 -13.414 2.535 1 98.12 38 SER B CA 1
ATOM 2892 C C . SER B 1 38 ? -4.617 -12.148 1.963 1 98.12 38 SER B C 1
ATOM 2894 O O . SER B 1 38 ? -5.695 -11.742 2.398 1 98.12 38 SER B O 1
ATOM 2896 N N . TYR B 1 39 ? -3.867 -11.617 0.986 1 97.75 39 TYR B N 1
ATOM 2897 C CA . TYR B 1 39 ? -4.293 -10.414 0.282 1 97.75 39 TYR B CA 1
ATOM 2898 C C . TYR B 1 39 ? -4.617 -9.289 1.263 1 97.75 39 TYR B C 1
ATOM 2900 O O . TYR B 1 39 ? -5.656 -8.641 1.146 1 97.75 39 TYR B O 1
ATOM 2908 N N . SER B 1 40 ? -3.852 -9.133 2.314 1 97.19 40 SER B N 1
ATOM 2909 C CA . SER B 1 40 ? -3.855 -8.078 3.318 1 97.19 40 SER B CA 1
ATOM 2910 C C . SER B 1 40 ? -4.93 -8.32 4.375 1 97.19 40 SER B C 1
ATOM 2912 O O . SER B 1 40 ? -5.195 -7.453 5.207 1 97.19 40 SER B O 1
ATOM 2914 N N . LEU B 1 41 ? -5.539 -9.484 4.402 1 98 41 LEU B N 1
ATOM 2915 C CA . LEU B 1 41 ? -6.633 -9.703 5.344 1 98 41 LEU B CA 1
ATOM 2916 C C . LEU B 1 41 ? -6.148 -10.469 6.57 1 98 41 LEU B C 1
ATOM 2918 O O . LEU B 1 41 ? -6.926 -10.727 7.496 1 98 41 LEU B O 1
ATOM 2922 N N . GLY B 1 42 ? -4.82 -10.852 6.617 1 97.62 42 GLY B N 1
ATOM 2923 C CA . GLY B 1 42 ? -4.258 -11.516 7.785 1 97.62 42 GLY B CA 1
ATOM 2924 C C . GLY B 1 42 ? -4.23 -13.023 7.652 1 97.62 42 GLY B C 1
ATOM 2925 O O . GLY B 1 42 ? -5.168 -13.711 8.07 1 97.62 42 GLY B O 1
ATOM 2926 N N . ALA B 1 43 ? -3.061 -13.555 7.219 1 97.69 43 ALA B N 1
ATOM 2927 C CA . ALA B 1 43 ? -2.914 -14.984 6.957 1 97.69 43 ALA B CA 1
ATOM 2928 C C . ALA B 1 43 ? -2.994 -15.789 8.25 1 97.69 43 ALA B C 1
ATOM 2930 O O . ALA B 1 43 ? -3.502 -16.906 8.258 1 97.69 43 ALA B O 1
ATOM 2931 N N . ALA B 1 44 ? -2.555 -15.203 9.352 1 97.31 44 ALA B N 1
ATOM 2932 C CA . ALA B 1 44 ? -2.527 -15.875 10.648 1 97.31 44 ALA B CA 1
ATOM 2933 C C . ALA B 1 44 ? -3.938 -16.203 11.125 1 97.31 44 ALA B C 1
ATOM 2935 O O . ALA B 1 44 ? -4.129 -17.125 11.93 1 97.31 44 ALA B O 1
ATOM 2936 N N . ARG B 1 45 ? -4.906 -15.43 10.664 1 98 45 ARG B N 1
ATOM 2937 C CA . ARG B 1 45 ? -6.301 -15.656 11.039 1 98 45 ARG B CA 1
ATOM 2938 C C . ARG B 1 45 ? -7.039 -16.406 9.938 1 98 45 ARG B C 1
ATOM 2940 O O . ARG B 1 45 ? -7.918 -17.234 10.227 1 98 45 ARG B O 1
ATOM 2947 N N . VAL B 1 46 ? -6.68 -16.219 8.672 1 98.62 46 VAL B N 1
ATOM 2948 C CA . VAL B 1 46 ? -7.395 -16.781 7.523 1 98.62 46 VAL B CA 1
ATOM 2949 C C . VAL B 1 46 ? -7 -18.234 7.332 1 98.62 46 VAL B C 1
ATOM 2951 O O . VAL B 1 46 ? -7.867 -19.109 7.203 1 98.62 46 VAL B O 1
ATOM 2954 N N . ALA B 1 47 ? -5.719 -18.547 7.383 1 98.69 47 ALA B N 1
ATOM 2955 C CA . ALA B 1 47 ? -5.191 -19.859 7.02 1 98.69 47 ALA B CA 1
ATOM 2956 C C . ALA B 1 47 ? -5.711 -20.938 7.969 1 98.69 47 ALA B C 1
ATOM 2958 O O . ALA B 1 47 ? -6.148 -22 7.527 1 98.69 47 ALA B O 1
ATOM 2959 N N . PRO B 1 48 ? -5.738 -20.688 9.305 1 98.31 48 PRO B N 1
ATOM 2960 C CA . PRO B 1 48 ? -6.238 -21.719 10.219 1 98.31 48 PRO B CA 1
ATOM 2961 C C . PRO B 1 48 ? -7.707 -22.047 9.969 1 98.31 48 PRO B C 1
ATOM 2963 O O . PRO B 1 48 ? -8.109 -23.203 10.125 1 98.31 48 PRO B O 1
ATOM 2966 N N . VAL B 1 49 ? -8.469 -21.062 9.594 1 98.5 49 VAL B N 1
ATOM 2967 C CA . VAL B 1 49 ? -9.883 -21.281 9.312 1 98.5 49 VAL B CA 1
ATOM 2968 C C . VAL B 1 49 ? -10.039 -22.234 8.133 1 98.5 49 VAL B C 1
ATOM 2970 O O . VAL B 1 49 ? -10.836 -23.172 8.18 1 98.5 49 VAL B O 1
ATOM 2973 N N . LEU B 1 50 ? -9.273 -22.047 7.133 1 98.62 50 LEU B N 1
ATOM 2974 C CA . LEU B 1 50 ? -9.305 -22.906 5.945 1 98.62 50 LEU B CA 1
ATOM 2975 C C . LEU B 1 50 ? -8.766 -24.297 6.258 1 98.62 50 LEU B C 1
ATOM 2977 O O . LEU B 1 50 ? -9.32 -25.297 5.809 1 98.62 50 LEU B O 1
ATOM 2981 N N . ALA B 1 51 ? -7.707 -24.359 7.043 1 98.38 51 ALA B N 1
ATOM 2982 C CA . ALA B 1 51 ? -7.117 -25.641 7.422 1 98.38 51 ALA B CA 1
ATOM 2983 C C . ALA B 1 51 ? -8.117 -26.5 8.195 1 98.38 51 ALA B C 1
ATOM 2985 O O . ALA B 1 51 ? -8.25 -27.703 7.938 1 98.38 51 ALA B O 1
ATOM 2986 N N . ARG B 1 52 ? -8.789 -25.875 9.117 1 97.5 52 ARG B N 1
ATOM 2987 C CA . ARG B 1 52 ? -9.781 -26.594 9.914 1 97.5 52 ARG B CA 1
ATOM 2988 C C . ARG B 1 52 ? -10.914 -27.109 9.039 1 97.5 52 ARG B C 1
ATOM 2990 O O . ARG B 1 52 ? -11.5 -28.156 9.336 1 97.5 52 ARG B O 1
ATOM 2997 N N . ALA B 1 53 ? -11.109 -26.406 7.977 1 97.19 53 ALA B N 1
ATOM 2998 C CA . ALA B 1 53 ? -12.188 -26.781 7.074 1 97.19 53 ALA B CA 1
ATOM 2999 C C . ALA B 1 53 ? -11.734 -27.875 6.098 1 97.19 53 ALA B C 1
ATOM 3001 O O . ALA B 1 53 ? -12.523 -28.359 5.293 1 97.19 53 ALA B O 1
ATOM 3002 N N . GLY B 1 54 ? -10.477 -28.234 6.125 1 96.5 54 GLY B N 1
ATOM 3003 C CA . GLY B 1 54 ? -10.031 -29.359 5.332 1 96.5 54 GLY B CA 1
ATOM 3004 C C . GLY B 1 54 ? -9.039 -28.984 4.254 1 96.5 54 GLY B C 1
ATOM 3005 O O . GLY B 1 54 ? -8.594 -29.844 3.484 1 96.5 54 GLY B O 1
ATOM 3006 N N . CYS B 1 55 ? -8.711 -27.703 4.176 1 98.25 55 CYS B N 1
ATOM 3007 C CA . CYS B 1 55 ? -7.68 -27.297 3.229 1 98.25 55 CYS B CA 1
ATOM 3008 C C . CYS B 1 55 ? -6.328 -27.891 3.621 1 98.25 55 CYS B C 1
ATOM 3010 O O . CYS B 1 55 ? -5.879 -27.719 4.754 1 98.25 55 CYS B O 1
ATOM 3012 N N . ARG B 1 56 ? -5.652 -28.5 2.689 1 98.44 56 ARG B N 1
ATOM 3013 C CA . ARG B 1 56 ? -4.414 -29.188 3.029 1 98.44 56 ARG B CA 1
ATOM 3014 C C . ARG B 1 56 ? -3.238 -28.641 2.225 1 98.44 56 ARG B C 1
ATOM 3016 O O . ARG B 1 56 ? -2.086 -29 2.482 1 98.44 56 ARG B O 1
ATOM 3023 N N . LYS B 1 57 ? -3.494 -27.812 1.239 1 98.88 57 LYS B N 1
ATOM 3024 C CA . LYS B 1 57 ? -2.459 -27.203 0.412 1 98.88 57 LYS B CA 1
ATOM 3025 C C . LYS B 1 57 ? -2.586 -25.672 0.409 1 98.88 57 LYS B C 1
ATOM 3027 O O . LYS B 1 57 ? -3.645 -25.141 0.079 1 98.88 57 LYS B O 1
ATOM 3032 N N . PHE B 1 58 ? -1.543 -25.031 0.861 1 98.94 58 PHE B N 1
ATOM 3033 C CA . PHE B 1 58 ? -1.486 -23.562 0.87 1 98.94 58 PHE B CA 1
ATOM 3034 C C . PHE B 1 58 ? -0.387 -23.062 -0.057 1 98.94 58 PHE B C 1
ATOM 3036 O O . PHE B 1 58 ? 0.651 -23.719 -0.207 1 98.94 58 PHE B O 1
ATOM 3043 N N . PHE B 1 59 ? -0.623 -21.953 -0.713 1 98.88 59 PHE B N 1
ATOM 3044 C CA . PHE B 1 59 ? 0.307 -21.391 -1.685 1 98.88 59 PHE B CA 1
ATOM 3045 C C . PHE B 1 59 ? 0.683 -19.969 -1.31 1 98.88 59 PHE B C 1
ATOM 3047 O O . PHE B 1 59 ? -0.189 -19.141 -1.021 1 98.88 59 PHE B O 1
ATOM 3054 N N . VAL B 1 60 ? 1.965 -19.672 -1.307 1 98.06 60 VAL B N 1
ATOM 3055 C CA . VAL B 1 60 ? 2.492 -18.344 -0.979 1 98.06 60 VAL B CA 1
ATOM 3056 C C . VAL B 1 60 ? 3.514 -17.922 -2.031 1 98.06 60 VAL B C 1
ATOM 3058 O O . VAL B 1 60 ? 3.896 -18.719 -2.893 1 98.06 60 VAL B O 1
ATOM 3061 N N . ALA B 1 61 ? 3.896 -16.656 -1.963 1 96.38 61 ALA B N 1
ATOM 3062 C CA . ALA B 1 61 ? 4.789 -16.109 -2.977 1 96.38 61 ALA B CA 1
ATOM 3063 C C . ALA B 1 61 ? 6.246 -16.438 -2.666 1 96.38 61 ALA B C 1
ATOM 3065 O O . ALA B 1 61 ? 7.039 -16.703 -3.574 1 96.38 61 ALA B O 1
ATOM 3066 N N . CYS B 1 62 ? 6.652 -16.422 -1.353 1 94.25 62 CYS B N 1
ATOM 3067 C CA . CYS B 1 62 ? 8.047 -16.562 -0.962 1 94.25 62 CYS B CA 1
ATOM 3068 C C . CYS B 1 62 ? 8.18 -17.359 0.335 1 94.25 62 CYS B C 1
ATOM 3070 O O . CYS B 1 62 ? 7.18 -17.625 1.007 1 94.25 62 CYS B O 1
ATOM 3072 N N . ALA B 1 63 ? 9.367 -17.734 0.672 1 95.31 63 ALA B N 1
ATOM 3073 C CA . ALA B 1 63 ? 9.633 -18.609 1.816 1 95.31 63 ALA B CA 1
ATOM 3074 C C . ALA B 1 63 ? 9.227 -17.922 3.123 1 95.31 63 ALA B C 1
ATOM 3076 O O . ALA B 1 63 ? 8.727 -18.578 4.043 1 95.31 63 ALA B O 1
ATOM 3077 N N . GLU B 1 64 ? 9.422 -16.625 3.232 1 94.31 64 GLU B N 1
ATOM 3078 C CA . GLU B 1 64 ? 9.086 -15.898 4.449 1 94.31 64 GLU B CA 1
ATOM 3079 C C . GLU B 1 64 ? 7.59 -16 4.754 1 94.31 64 GLU B C 1
ATOM 3081 O O . GLU B 1 64 ? 7.199 -16.203 5.906 1 94.31 64 GLU B O 1
ATOM 3086 N N . GLU B 1 65 ? 6.785 -15.922 3.752 1 96 65 GLU B N 1
ATOM 3087 C CA . GLU B 1 65 ? 5.348 -16.109 3.93 1 96 65 GLU B CA 1
ATOM 3088 C C . GLU B 1 65 ? 5.02 -17.547 4.328 1 96 65 GLU B C 1
ATOM 3090 O O . GLU B 1 65 ? 4.082 -17.781 5.094 1 96 65 GLU B O 1
ATOM 3095 N N . GLY B 1 66 ? 5.805 -18.469 3.721 1 97.19 66 GLY B N 1
ATOM 3096 C CA . GLY B 1 66 ? 5.621 -19.859 4.105 1 97.19 66 GLY B CA 1
ATOM 3097 C C . GLY B 1 66 ? 5.84 -20.094 5.586 1 97.19 66 GLY B C 1
ATOM 3098 O O . GLY B 1 66 ? 5.121 -20.891 6.203 1 97.19 66 GLY B O 1
ATOM 3099 N N . ALA B 1 67 ? 6.82 -19.422 6.121 1 96.75 67 ALA B N 1
ATOM 3100 C CA . ALA B 1 67 ? 7.105 -19.547 7.551 1 96.75 67 ALA B CA 1
ATOM 3101 C C . ALA B 1 67 ? 5.91 -19.078 8.383 1 96.75 67 ALA B C 1
ATOM 3103 O O . ALA B 1 67 ? 5.543 -19.734 9.367 1 96.75 67 ALA B O 1
ATOM 3104 N N . ASP B 1 68 ? 5.324 -17.953 7.996 1 97.12 68 ASP B N 1
ATOM 3105 C CA . ASP B 1 68 ? 4.156 -17.422 8.695 1 97.12 68 ASP B CA 1
ATOM 3106 C C . ASP B 1 68 ? 2.994 -18.406 8.648 1 97.12 68 ASP B C 1
ATOM 3108 O O . ASP B 1 68 ? 2.312 -18.625 9.656 1 97.12 68 ASP B O 1
ATOM 3112 N N . ILE B 1 69 ? 2.809 -18.953 7.469 1 98.5 69 ILE B N 1
ATOM 3113 C CA . ILE B 1 69 ? 1.697 -19.891 7.285 1 98.5 69 ILE B CA 1
ATOM 3114 C C . ILE B 1 69 ? 1.949 -21.156 8.094 1 98.5 69 ILE B C 1
ATOM 3116 O O . ILE B 1 69 ? 1.038 -21.688 8.734 1 98.5 69 ILE B O 1
ATOM 3120 N N . ARG B 1 70 ? 3.188 -21.688 8.023 1 98.69 70 ARG B N 1
ATOM 3121 C CA . ARG B 1 70 ? 3.549 -22.875 8.797 1 98.69 70 ARG B CA 1
ATOM 3122 C C . ARG B 1 70 ? 3.234 -22.688 10.273 1 98.69 70 ARG B C 1
ATOM 3124 O O . ARG B 1 70 ? 2.641 -23.562 10.914 1 98.69 70 ARG B O 1
ATOM 3131 N N . GLN B 1 71 ? 3.609 -21.562 10.789 1 98 71 GLN B N 1
ATOM 3132 C CA . GLN B 1 71 ? 3.32 -21.234 12.18 1 98 71 GLN B CA 1
ATOM 3133 C C . GLN B 1 71 ? 1.816 -21.219 12.438 1 98 71 GLN B C 1
ATOM 3135 O O . GLN B 1 71 ? 1.363 -21.656 13.5 1 98 71 GLN B O 1
ATOM 3140 N N . ALA B 1 72 ? 1.056 -20.828 11.5 1 97.94 72 ALA B N 1
ATOM 3141 C CA . ALA B 1 72 ? -0.377 -20.594 11.672 1 97.94 72 ALA B CA 1
ATOM 3142 C C . ALA B 1 72 ? -1.153 -21.906 11.562 1 97.94 72 ALA B C 1
ATOM 3144 O O . ALA B 1 72 ? -2.188 -22.078 12.203 1 97.94 72 ALA B O 1
ATOM 3145 N N . VAL B 1 73 ? -0.665 -22.844 10.68 1 98.31 73 VAL B N 1
ATOM 3146 C CA . VAL B 1 73 ? -1.538 -23.969 10.34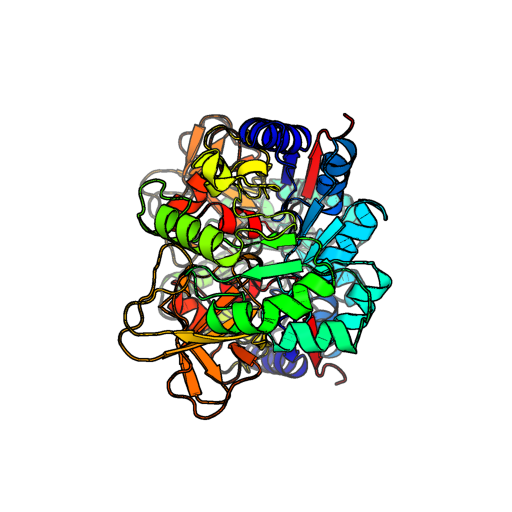4 1 98.31 73 VAL B CA 1
ATOM 3147 C C . VAL B 1 73 ? -0.931 -25.266 10.867 1 98.31 73 VAL B C 1
ATOM 3149 O O . VAL B 1 73 ? -1.559 -26.328 10.789 1 98.31 73 VAL B O 1
ATOM 3152 N N . GLY B 1 74 ? 0.334 -25.297 11.336 1 97.31 74 GLY B N 1
ATOM 3153 C CA . GLY B 1 74 ? 0.974 -26.484 11.867 1 97.31 74 GLY B CA 1
ATOM 3154 C C . GLY B 1 74 ? 1.75 -27.266 10.82 1 97.31 74 GLY B C 1
ATOM 3155 O O . GLY B 1 74 ? 1.974 -26.766 9.711 1 97.31 74 GLY B O 1
ATOM 3156 N N . GLU B 1 75 ? 2.068 -28.5 11.086 1 96.25 75 GLU B N 1
ATOM 3157 C CA . GLU B 1 75 ? 3.07 -29.234 10.328 1 96.25 75 GLU B CA 1
ATOM 3158 C C . GLU B 1 75 ? 2.428 -30.031 9.195 1 96.25 75 GLU B C 1
ATOM 3160 O O . GLU B 1 75 ? 3.105 -30.438 8.25 1 96.25 75 GLU B O 1
ATOM 3165 N N . THR B 1 76 ? 1.197 -30.234 9.234 1 95.88 76 THR B N 1
ATOM 3166 C CA . THR B 1 76 ? 0.562 -31.25 8.398 1 95.88 76 THR B CA 1
ATOM 3167 C C . THR B 1 76 ? 0.29 -30.688 7 1 95.88 76 THR B C 1
ATOM 3169 O O . THR B 1 76 ? 0.59 -31.344 6 1 95.88 76 THR B O 1
ATOM 3172 N N . PRO B 1 77 ? -0.262 -29.469 6.91 1 98.31 77 PRO B N 1
ATOM 3173 C CA . PRO B 1 77 ? -0.578 -28.984 5.566 1 98.31 77 PRO B CA 1
ATOM 3174 C C . PRO B 1 77 ? 0.669 -28.734 4.715 1 98.31 77 PRO B C 1
ATOM 3176 O O . PRO B 1 77 ? 1.725 -28.391 5.25 1 98.31 77 PRO B O 1
ATOM 3179 N N . GLU B 1 78 ? 0.526 -29.016 3.449 1 98.81 78 GLU B N 1
ATOM 3180 C CA . GLU B 1 78 ? 1.582 -28.672 2.498 1 98.81 78 GLU B CA 1
ATOM 3181 C C . GLU B 1 78 ? 1.575 -27.188 2.168 1 98.81 78 GLU B C 1
ATOM 3183 O O . GLU B 1 78 ? 0.512 -26.594 1.998 1 98.81 78 GLU B O 1
ATOM 3188 N N . ILE B 1 79 ? 2.754 -26.609 2.172 1 98.88 79 ILE B N 1
ATOM 3189 C CA . ILE B 1 79 ? 2.889 -25.188 1.845 1 98.88 79 ILE B CA 1
ATOM 3190 C C . ILE B 1 79 ? 3.816 -25.016 0.644 1 98.88 79 ILE B C 1
ATOM 3192 O O . ILE B 1 79 ? 5.004 -25.344 0.718 1 98.88 79 ILE B O 1
ATOM 3196 N N . TYR B 1 80 ? 3.277 -24.516 -0.445 1 98.88 80 TYR B N 1
ATOM 3197 C CA . TYR B 1 80 ? 3.996 -24.375 -1.706 1 98.88 80 TYR B CA 1
ATOM 3198 C C . TYR B 1 80 ? 4.465 -22.938 -1.909 1 98.88 80 TYR B C 1
ATOM 3200 O O . TYR B 1 80 ? 3.746 -21.984 -1.579 1 98.88 80 TYR B O 1
ATOM 3208 N N . ILE B 1 81 ? 5.637 -22.766 -2.439 1 97.94 81 ILE B N 1
ATOM 3209 C CA . ILE B 1 81 ? 6.215 -21.453 -2.705 1 97.94 81 ILE B CA 1
ATOM 3210 C C . ILE B 1 81 ? 6.262 -21.203 -4.211 1 97.94 81 ILE B C 1
ATOM 3212 O O . ILE B 1 81 ? 7.051 -21.828 -4.926 1 97.94 81 ILE B O 1
ATOM 3216 N N . PHE B 1 82 ? 5.527 -20.203 -4.668 1 97.44 82 PHE B N 1
ATOM 3217 C CA . PHE B 1 82 ? 5.453 -19.906 -6.09 1 97.44 82 PHE B CA 1
ATOM 3218 C C . PHE B 1 82 ? 6.816 -19.484 -6.629 1 97.44 82 PHE B C 1
ATOM 3220 O O . PHE B 1 82 ? 7.184 -19.844 -7.75 1 97.44 82 PHE B O 1
ATOM 3227 N N . GLY B 1 83 ? 7.586 -18.766 -5.828 1 94.88 83 GLY B N 1
ATOM 3228 C CA . GLY B 1 83 ? 8.859 -18.219 -6.262 1 94.88 83 GLY B CA 1
ATOM 3229 C C . GLY B 1 83 ? 9.961 -19.266 -6.344 1 94.88 83 GLY B C 1
ATOM 3230 O O . GLY B 1 83 ? 11.062 -18.969 -6.816 1 94.88 83 GLY B O 1
ATOM 3231 N N . GLY B 1 84 ? 9.703 -20.453 -5.887 1 96.44 84 GLY B N 1
ATOM 3232 C CA . GLY B 1 84 ? 10.664 -21.547 -5.965 1 96.44 84 GLY B CA 1
ATOM 3233 C C . GLY B 1 84 ? 11.719 -21.5 -4.875 1 96.44 84 GLY B C 1
ATOM 3234 O O . GLY B 1 84 ? 11.398 -21.266 -3.707 1 96.44 84 GLY B O 1
ATOM 3235 N N . HIS B 1 85 ? 12.906 -21.891 -5.285 1 95.31 85 HIS B N 1
ATOM 3236 C CA . HIS B 1 85 ? 14.031 -21.984 -4.363 1 95.31 85 HIS B CA 1
ATOM 3237 C C . HIS B 1 85 ? 15.141 -21.016 -4.742 1 95.31 85 HIS B C 1
ATOM 3239 O O . HIS B 1 85 ? 16.016 -21.344 -5.547 1 95.31 85 HIS B O 1
ATOM 3245 N N . ALA B 1 86 ? 15.07 -19.859 -4.141 1 89.69 86 ALA B N 1
ATOM 3246 C CA . ALA B 1 86 ? 16.109 -18.859 -4.383 1 89.69 86 ALA B CA 1
ATOM 3247 C C . ALA B 1 86 ? 17.297 -19.078 -3.449 1 89.69 86 ALA B C 1
ATOM 3249 O O . ALA B 1 86 ? 17.203 -19.812 -2.461 1 89.69 86 ALA B O 1
ATOM 3250 N N . ALA B 1 87 ? 18.375 -18.297 -3.854 1 84.62 87 ALA B N 1
ATOM 3251 C CA . ALA B 1 87 ? 19.562 -18.359 -2.994 1 84.62 87 ALA B CA 1
ATOM 3252 C C . ALA B 1 87 ? 19.266 -17.797 -1.61 1 84.62 87 ALA B C 1
ATOM 3254 O O . ALA B 1 87 ? 18.594 -16.766 -1.485 1 84.62 87 ALA B O 1
ATOM 3255 N N . GLY B 1 88 ? 19.547 -18.375 -0.55 1 86.88 88 GLY B N 1
ATOM 3256 C CA . GLY B 1 88 ? 19.375 -17.875 0.802 1 86.88 88 GLY B CA 1
ATOM 3257 C C . GLY B 1 88 ? 18.172 -18.453 1.512 1 86.88 88 GLY B C 1
ATOM 3258 O O . GLY B 1 88 ? 18 -18.25 2.717 1 86.88 88 GLY B O 1
ATOM 3259 N N . ASP B 1 89 ? 17.344 -19.109 0.669 1 92.25 89 ASP B N 1
ATOM 3260 C CA . ASP B 1 89 ? 16.094 -19.594 1.251 1 92.25 89 ASP B CA 1
ATOM 3261 C C . ASP B 1 89 ? 16.234 -21.047 1.718 1 92.25 89 ASP B C 1
ATOM 3263 O O . ASP B 1 89 ? 15.289 -21.609 2.283 1 92.25 89 ASP B O 1
ATOM 3267 N N . SER B 1 90 ? 17.359 -21.656 1.498 1 95.69 90 SER B N 1
ATOM 3268 C CA . SER B 1 90 ? 17.5 -23.094 1.648 1 95.69 90 SER B CA 1
ATOM 3269 C C . SER B 1 90 ? 17.172 -23.547 3.068 1 95.69 90 SER B C 1
ATOM 3271 O O . SER B 1 90 ? 16.391 -24.484 3.266 1 95.69 90 SER B O 1
ATOM 3273 N N . ASP B 1 91 ? 17.75 -22.828 4.039 1 96.12 91 ASP B N 1
ATOM 3274 C CA . ASP B 1 91 ? 17.531 -23.234 5.426 1 96.12 91 ASP B CA 1
ATOM 3275 C C . ASP B 1 91 ? 16.062 -23.125 5.805 1 96.12 91 ASP B C 1
ATOM 3277 O O . ASP B 1 91 ? 15.508 -24.031 6.438 1 96.12 91 ASP B O 1
ATOM 3281 N N . MET B 1 92 ? 15.484 -22.078 5.414 1 95.75 92 MET B N 1
ATOM 3282 C CA . MET B 1 92 ? 14.078 -21.859 5.742 1 95.75 92 MET B CA 1
ATOM 3283 C C . MET B 1 92 ? 13.188 -22.906 5.09 1 95.75 92 MET B C 1
ATOM 3285 O O . MET B 1 92 ? 12.289 -23.453 5.73 1 95.75 92 MET B O 1
ATOM 3289 N N . ILE B 1 93 ? 13.422 -23.172 3.822 1 97.56 93 ILE B N 1
ATOM 3290 C CA . ILE B 1 93 ? 12.656 -24.156 3.084 1 97.56 93 ILE B CA 1
ATOM 3291 C C . ILE B 1 93 ? 12.812 -25.531 3.742 1 97.56 93 ILE B C 1
ATOM 3293 O O . ILE B 1 93 ? 11.828 -26.234 3.99 1 97.56 93 ILE B O 1
ATOM 3297 N N . GLY B 1 94 ? 14.031 -25.922 4.016 1 97.62 94 GLY B N 1
ATOM 3298 C CA . GLY B 1 94 ? 14.305 -27.219 4.625 1 97.62 94 GLY B CA 1
ATOM 3299 C C . GLY B 1 94 ? 13.75 -27.344 6.031 1 97.62 94 GLY B C 1
ATOM 3300 O O . GLY B 1 94 ? 13.055 -28.312 6.34 1 97.62 94 GLY B O 1
ATOM 3301 N N . ASP B 1 95 ? 14.023 -26.328 6.887 1 97.25 95 ASP B N 1
ATOM 3302 C CA . ASP B 1 95 ? 13.68 -26.375 8.305 1 97.25 95 ASP B CA 1
ATOM 3303 C C . ASP B 1 95 ? 12.164 -26.375 8.5 1 97.25 95 ASP B C 1
ATOM 3305 O O . ASP B 1 95 ? 11.664 -26.984 9.453 1 97.25 95 ASP B O 1
ATOM 3309 N N . LEU B 1 96 ? 11.461 -25.75 7.578 1 97.81 96 LEU B N 1
ATOM 3310 C CA . LEU B 1 96 ? 10.023 -25.578 7.777 1 97.81 96 LEU B CA 1
ATOM 3311 C C . LEU B 1 96 ? 9.234 -26.5 6.855 1 97.81 96 LEU B C 1
ATOM 3313 O O . LEU B 1 96 ? 8.016 -26.391 6.762 1 97.81 96 LEU B O 1
ATOM 3317 N N . ASN B 1 97 ? 9.977 -27.359 6.129 1 97.75 97 ASN B N 1
ATOM 3318 C CA . ASN B 1 97 ? 9.367 -28.328 5.219 1 97.75 97 ASN B CA 1
ATOM 3319 C C . ASN B 1 97 ? 8.438 -27.641 4.219 1 97.75 97 ASN B C 1
ATOM 3321 O O . ASN B 1 97 ? 7.285 -28.047 4.062 1 97.75 97 ASN B O 1
ATOM 3325 N N . LEU B 1 98 ? 8.898 -26.562 3.715 1 98.5 98 LEU B N 1
ATOM 3326 C CA . LEU B 1 98 ? 8.18 -25.906 2.635 1 98.5 98 LEU B CA 1
ATOM 3327 C C . LEU B 1 98 ? 8.453 -26.578 1.297 1 98.5 98 LEU B C 1
ATOM 3329 O O . LEU B 1 98 ? 9.43 -27.328 1.162 1 98.5 98 LEU B O 1
ATOM 3333 N N . ILE B 1 99 ? 7.574 -26.391 0.348 1 98.75 99 ILE B N 1
ATOM 3334 C CA . ILE B 1 99 ? 7.676 -27.078 -0.939 1 98.75 99 ILE B CA 1
ATOM 3335 C C . ILE B 1 99 ? 7.836 -26.047 -2.055 1 98.75 99 ILE B C 1
ATOM 3337 O O . ILE B 1 99 ? 6.848 -25.484 -2.543 1 98.75 99 ILE B O 1
ATOM 3341 N N . PRO B 1 100 ? 9.086 -25.766 -2.459 1 98.44 100 PRO B N 1
ATOM 3342 C CA . PRO B 1 100 ? 9.281 -24.812 -3.555 1 98.44 100 PRO B CA 1
ATOM 3343 C C . PRO B 1 100 ? 8.773 -25.344 -4.895 1 98.44 100 PRO B C 1
ATOM 3345 O O . PRO B 1 100 ? 8.938 -26.531 -5.195 1 98.44 100 PRO B O 1
ATOM 3348 N N . LEU B 1 101 ? 8.039 -24.531 -5.652 1 98.5 101 LEU B N 1
ATOM 3349 C CA . LEU B 1 101 ? 7.719 -24.812 -7.047 1 98.5 101 LEU B CA 1
ATOM 3350 C C . LEU B 1 101 ? 8.852 -24.359 -7.965 1 98.5 101 LEU B C 1
ATOM 3352 O O . LEU B 1 101 ? 8.93 -23.172 -8.32 1 98.5 101 LEU B O 1
ATOM 3356 N N . LEU B 1 102 ? 9.68 -25.297 -8.328 1 98.12 102 LEU B N 1
ATOM 3357 C CA . LEU B 1 102 ? 10.891 -24.969 -9.078 1 98.12 102 LEU B CA 1
ATOM 3358 C C . LEU B 1 102 ? 10.547 -24.531 -10.5 1 98.12 102 LEU B C 1
ATOM 3360 O O . LEU B 1 102 ? 9.805 -25.234 -11.203 1 98.12 102 LEU B O 1
ATOM 3364 N N . ASN B 1 103 ? 11.148 -23.406 -10.875 1 96.38 103 ASN B N 1
ATOM 3365 C CA . ASN B 1 103 ? 10.711 -22.734 -12.086 1 96.38 103 ASN B CA 1
ATOM 3366 C C . ASN B 1 103 ? 11.766 -22.797 -13.18 1 96.38 103 ASN B C 1
ATOM 3368 O O . ASN B 1 103 ? 11.586 -22.234 -14.258 1 96.38 103 ASN B O 1
ATOM 3372 N N . SER B 1 104 ? 12.938 -23.344 -12.945 1 95.56 104 SER B N 1
ATOM 3373 C CA . SER B 1 104 ? 14.039 -23.359 -13.898 1 95.56 104 SER B CA 1
ATOM 3374 C C . SER B 1 104 ? 15.023 -24.484 -13.586 1 95.56 104 SER B C 1
ATOM 3376 O O . SER B 1 104 ? 15.039 -25.016 -12.469 1 95.56 104 SER B O 1
ATOM 3378 N N . PRO B 1 105 ? 15.844 -24.797 -14.602 1 96.06 105 PRO B N 1
ATOM 3379 C CA . PRO B 1 105 ? 16.906 -25.766 -14.328 1 96.06 105 PRO B CA 1
ATOM 3380 C C . PRO B 1 105 ? 17.844 -25.312 -13.211 1 96.06 105 PRO B C 1
ATOM 3382 O O . PRO B 1 105 ? 18.328 -26.141 -12.43 1 96.06 105 PRO B O 1
ATOM 3385 N N . GLU B 1 106 ? 18.094 -24.031 -13.141 1 93.56 106 GLU B N 1
ATOM 3386 C CA . GLU B 1 106 ? 18.953 -23.484 -12.102 1 93.56 106 GLU B CA 1
ATOM 3387 C C . GLU B 1 106 ? 18.375 -23.75 -10.711 1 93.56 106 GLU B C 1
ATOM 3389 O O . GLU B 1 106 ? 19.094 -24.172 -9.797 1 93.56 106 GLU B O 1
ATOM 3394 N N . GLN B 1 107 ? 17.125 -23.547 -10.531 1 95.69 107 GLN B N 1
ATOM 3395 C CA . GLN B 1 107 ? 16.469 -23.797 -9.258 1 95.69 107 GLN B CA 1
ATOM 3396 C C . GLN B 1 107 ? 16.422 -25.281 -8.938 1 95.69 107 GLN B C 1
ATOM 3398 O O . GLN B 1 107 ? 16.562 -25.688 -7.777 1 95.69 107 GLN B O 1
ATOM 3403 N N . LEU B 1 108 ? 16.172 -26.031 -10.039 1 97.19 108 LEU B N 1
ATOM 3404 C CA . LEU B 1 108 ? 16.156 -27.469 -9.867 1 97.19 108 LEU B CA 1
ATOM 3405 C C . LEU B 1 108 ? 17.484 -27.969 -9.305 1 97.19 108 LEU B C 1
ATOM 3407 O O . LEU B 1 108 ? 17.516 -28.703 -8.32 1 97.19 108 LEU B O 1
ATOM 3411 N N . ASN B 1 109 ? 18.562 -27.547 -9.93 1 96.69 109 ASN B N 1
ATOM 3412 C CA . ASN B 1 109 ? 19.891 -27.922 -9.477 1 96.69 109 ASN B CA 1
ATOM 3413 C C . ASN B 1 109 ? 20.156 -27.453 -8.047 1 96.69 109 ASN B C 1
ATOM 3415 O O . ASN B 1 109 ? 20.688 -28.203 -7.23 1 96.69 109 ASN B O 1
ATOM 3419 N N . ARG B 1 110 ? 19.781 -26.234 -7.727 1 95.94 110 ARG B N 1
ATOM 3420 C CA . ARG B 1 110 ? 19.953 -25.688 -6.387 1 95.94 110 ARG B CA 1
ATOM 3421 C C . ARG B 1 110 ? 19.234 -26.547 -5.352 1 95.94 110 ARG B C 1
ATOM 3423 O O . ARG B 1 110 ? 19.812 -26.875 -4.305 1 95.94 110 ARG B O 1
ATOM 3430 N N . HIS B 1 111 ? 18.016 -26.859 -5.641 1 97.44 111 HIS B N 1
ATOM 3431 C CA . HIS B 1 111 ? 17.203 -27.625 -4.699 1 97.44 111 HIS B CA 1
ATOM 3432 C C . HIS B 1 111 ? 17.797 -29.016 -4.465 1 97.44 111 HIS B C 1
ATOM 3434 O O . HIS B 1 111 ? 17.906 -29.453 -3.318 1 97.44 111 HIS B O 1
ATOM 3440 N N . PHE B 1 112 ? 18.156 -29.719 -5.539 1 97.5 112 PHE B N 1
ATOM 3441 C CA . PHE B 1 112 ? 18.656 -31.078 -5.441 1 97.5 112 PHE B CA 1
ATOM 3442 C C . PHE B 1 112 ? 20.016 -31.109 -4.73 1 97.5 112 PHE B C 1
ATOM 3444 O O . PHE B 1 112 ? 20.328 -32.062 -4.02 1 97.5 112 PHE B O 1
ATOM 3451 N N . GLU B 1 113 ? 20.766 -30.016 -4.863 1 97.25 113 GLU B N 1
ATOM 3452 C CA . GLU B 1 113 ? 22.078 -29.953 -4.23 1 97.25 113 GLU B CA 1
ATOM 3453 C C . GLU B 1 113 ? 21.953 -29.531 -2.766 1 97.25 113 GLU B C 1
ATOM 3455 O O . GLU B 1 113 ? 22.562 -30.156 -1.892 1 97.25 113 GLU B O 1
ATOM 3460 N N . ALA B 1 114 ? 21.203 -28.547 -2.486 1 97.19 114 ALA B N 1
ATOM 3461 C CA . ALA B 1 114 ? 21.156 -27.953 -1.155 1 97.19 114 ALA B CA 1
ATOM 3462 C C . ALA B 1 114 ? 20.219 -28.734 -0.243 1 97.19 114 ALA B C 1
ATOM 3464 O O . ALA B 1 114 ? 20.406 -28.75 0.976 1 97.19 114 ALA B O 1
ATOM 3465 N N . LEU B 1 115 ? 19.188 -29.297 -0.812 1 97.5 115 LEU B N 1
ATOM 3466 C CA . LEU B 1 115 ? 18.156 -29.969 -0.025 1 97.5 115 LEU B CA 1
ATOM 3467 C C . LEU B 1 115 ? 17.812 -31.328 -0.629 1 97.5 115 LEU B C 1
ATOM 3469 O O . LEU B 1 115 ? 16.641 -31.594 -0.945 1 97.5 115 LEU B O 1
ATOM 3473 N N . PRO B 1 116 ? 18.781 -32.188 -0.657 1 96.56 116 PRO B N 1
ATOM 3474 C CA . PRO B 1 116 ? 18.516 -33.5 -1.258 1 96.56 116 PRO B CA 1
ATOM 3475 C C . PRO B 1 116 ? 17.391 -34.281 -0.555 1 96.56 116 PRO B C 1
ATOM 3477 O O . PRO B 1 116 ? 17.391 -34.375 0.672 1 96.56 116 PRO B O 1
ATOM 3480 N N . GLY B 1 117 ? 16.469 -34.719 -1.369 1 96.44 117 GLY B N 1
ATOM 3481 C CA . GLY B 1 117 ? 15.398 -35.594 -0.863 1 96.44 117 GLY B CA 1
ATOM 3482 C C . GLY B 1 117 ? 14.219 -34.812 -0.313 1 96.44 117 GLY B C 1
ATOM 3483 O O . GLY B 1 117 ? 13.195 -35.375 0.047 1 96.44 117 GLY B O 1
ATOM 3484 N N . LYS B 1 118 ? 14.367 -33.5 -0.185 1 97.94 118 LYS B N 1
ATOM 3485 C CA . LYS B 1 118 ? 13.258 -32.688 0.313 1 97.94 118 LYS B CA 1
ATOM 3486 C C . LYS B 1 118 ? 12.188 -32.531 -0.755 1 97.94 118 LYS B C 1
ATOM 3488 O O . LYS B 1 118 ? 12.477 -32.594 -1.952 1 97.94 118 LYS B O 1
ATOM 3493 N N . PRO B 1 119 ? 10.953 -32.344 -0.319 1 98.31 119 PRO B N 1
ATOM 3494 C CA . PRO B 1 119 ? 9.859 -32.219 -1.28 1 98.31 119 PRO B CA 1
ATOM 3495 C C . PRO B 1 119 ? 9.984 -30.969 -2.16 1 98.31 119 PRO B C 1
ATOM 3497 O O . PRO B 1 119 ? 10.547 -29.953 -1.732 1 98.31 119 PRO B O 1
ATOM 3500 N N . PHE B 1 120 ? 9.477 -31.047 -3.354 1 98.69 120 PHE B N 1
ATOM 3501 C CA . PHE B 1 120 ? 9.453 -29.953 -4.324 1 98.69 120 PHE B CA 1
ATOM 3502 C C . PHE B 1 120 ? 8.32 -30.141 -5.324 1 98.69 120 PHE B C 1
ATOM 3504 O O . PHE B 1 120 ? 7.699 -31.219 -5.371 1 98.69 120 PHE B O 1
ATOM 3511 N N . GLY B 1 121 ? 7.883 -29.109 -5.988 1 98.81 121 GLY B N 1
ATOM 3512 C CA . GLY B 1 121 ? 7.023 -29.141 -7.16 1 98.81 121 GLY B CA 1
ATOM 3513 C C . GLY B 1 121 ? 7.648 -28.484 -8.375 1 98.81 121 GLY B C 1
ATOM 3514 O O . GLY B 1 121 ? 8.805 -28.047 -8.328 1 98.81 121 GLY B O 1
ATOM 3515 N N . ILE B 1 122 ? 6.906 -28.484 -9.438 1 98.75 122 ILE B N 1
ATOM 3516 C CA . ILE B 1 122 ? 7.398 -27.906 -10.688 1 98.75 122 ILE B CA 1
ATOM 3517 C C . ILE B 1 122 ? 6.379 -26.922 -11.242 1 98.75 122 ILE B C 1
ATOM 3519 O O . ILE B 1 122 ? 5.176 -27.172 -11.227 1 98.75 122 ILE B O 1
ATOM 3523 N N . GLN B 1 123 ? 6.844 -25.844 -11.633 1 98.62 123 GLN B N 1
ATOM 3524 C CA . GLN B 1 123 ? 6.035 -24.906 -12.406 1 98.62 123 GLN B CA 1
ATOM 3525 C C . GLN B 1 123 ? 6.461 -24.875 -13.867 1 98.62 123 GLN B C 1
ATOM 3527 O O . GLN B 1 123 ? 7.652 -24.781 -14.172 1 98.62 123 GLN B O 1
ATOM 3532 N N . LEU B 1 124 ? 5.531 -24.984 -14.742 1 98.69 124 LEU B N 1
ATOM 3533 C CA . LEU B 1 124 ? 5.762 -24.969 -16.188 1 98.69 124 LEU B CA 1
ATOM 3534 C C . LEU B 1 124 ? 5.246 -23.672 -16.797 1 98.69 124 LEU B C 1
ATOM 3536 O O . LEU B 1 124 ? 4.227 -23.125 -16.359 1 98.69 124 LEU B O 1
ATOM 3540 N N . ASP B 1 125 ? 5.953 -23.156 -17.719 1 98.25 125 ASP B N 1
ATOM 3541 C CA . ASP B 1 125 ? 5.453 -22.031 -18.516 1 98.25 125 ASP B CA 1
ATOM 3542 C C . ASP B 1 125 ? 4.723 -22.531 -19.766 1 98.25 125 ASP B C 1
ATOM 3544 O O . ASP B 1 125 ? 5.34 -23.109 -20.656 1 98.25 125 ASP B O 1
ATOM 3548 N N . THR B 1 126 ? 3.49 -22.219 -19.812 1 98.06 126 THR B N 1
ATOM 3549 C CA . THR B 1 126 ? 2.695 -22.656 -20.953 1 98.06 126 THR B CA 1
ATOM 3550 C C . THR B 1 126 ? 2.344 -21.484 -21.859 1 98.06 126 THR B C 1
ATOM 3552 O O . THR B 1 126 ? 1.381 -21.547 -22.625 1 98.06 126 THR B O 1
ATOM 3555 N N . GLY B 1 127 ? 3.084 -20.406 -21.688 1 96.38 127 GLY B N 1
ATOM 3556 C CA . GLY B 1 127 ? 2.844 -19.328 -22.625 1 96.38 127 GLY B CA 1
ATOM 3557 C C . GLY B 1 127 ? 2.857 -17.953 -21.984 1 96.38 127 GLY B C 1
ATOM 3558 O O . GLY B 1 127 ? 2.969 -16.938 -22.672 1 96.38 127 GLY B O 1
ATOM 3559 N N . MET B 1 128 ? 2.748 -17.859 -20.641 1 96 128 MET B N 1
ATOM 3560 C CA . MET B 1 128 ? 2.689 -16.594 -19.922 1 96 128 MET B CA 1
ATOM 3561 C C . MET B 1 128 ? 4.027 -15.867 -20 1 96 128 MET B C 1
ATOM 3563 O O . MET B 1 128 ? 4.074 -14.633 -19.953 1 96 128 MET B O 1
ATOM 3567 N N . ASN B 1 129 ? 5.121 -16.625 -20.141 1 96.94 129 ASN B N 1
ATOM 3568 C CA . ASN B 1 129 ? 6.488 -16.125 -20.203 1 96.94 129 ASN B CA 1
ATOM 3569 C C . ASN B 1 129 ? 6.812 -15.234 -19 1 96.94 129 ASN B C 1
ATOM 3571 O O . ASN B 1 129 ? 7.281 -14.109 -19.172 1 96.94 129 ASN B O 1
ATOM 3575 N N . ARG B 1 130 ? 6.59 -15.703 -17.812 1 94.38 130 ARG B N 1
ATOM 3576 C CA . ARG B 1 130 ? 6.875 -15.055 -16.547 1 94.38 130 ARG B CA 1
ATOM 3577 C C . ARG B 1 130 ? 7.742 -15.938 -15.656 1 94.38 130 ARG B C 1
ATOM 3579 O O . ARG B 1 130 ? 8.961 -15.75 -15.578 1 94.38 130 ARG B O 1
ATOM 3586 N N . LEU B 1 131 ? 7.227 -17.031 -15.141 1 95.31 131 LEU B N 1
ATOM 3587 C CA . LEU B 1 131 ? 7.973 -18.062 -14.43 1 95.31 131 LEU B CA 1
ATOM 3588 C C . LEU B 1 131 ? 7.664 -19.453 -15 1 95.31 131 LEU B C 1
ATOM 3590 O O . LEU B 1 131 ? 6.625 -19.641 -15.633 1 95.31 131 LEU B O 1
ATOM 3594 N N . GLY B 1 132 ? 8.617 -20.391 -14.773 1 97.69 132 GLY B N 1
ATOM 3595 C CA . GLY B 1 132 ? 8.359 -21.781 -15.094 1 97.69 132 GLY B CA 1
ATOM 3596 C C . GLY B 1 132 ? 9.305 -22.328 -16.141 1 97.69 132 GLY B C 1
ATOM 3597 O O . GLY B 1 132 ? 9.867 -21.578 -16.938 1 97.69 132 GLY B O 1
ATOM 3598 N N . PHE B 1 133 ? 9.359 -23.625 -16.25 1 97.62 133 PHE B N 1
ATOM 3599 C CA . PHE B 1 133 ? 10.125 -24.312 -17.281 1 97.62 133 PHE B CA 1
ATOM 3600 C C . PHE B 1 133 ? 9.5 -24.125 -18.656 1 97.62 133 PHE B C 1
ATOM 3602 O O . PHE B 1 133 ? 8.297 -24.344 -18.828 1 97.62 133 PHE B O 1
ATOM 3609 N N . GLU B 1 134 ? 10.328 -23.734 -19.531 1 95.56 134 GLU B N 1
ATOM 3610 C CA . GLU B 1 134 ? 9.906 -23.844 -20.938 1 95.56 134 GLU B CA 1
ATOM 3611 C C . GLU B 1 134 ? 9.898 -25.297 -21.391 1 95.56 134 GLU B C 1
ATOM 3613 O O . GLU B 1 134 ? 10.594 -26.141 -20.828 1 95.56 134 GLU B O 1
ATOM 3618 N N . ALA B 1 135 ? 9.188 -25.562 -22.469 1 96.31 135 ALA B N 1
ATOM 3619 C CA . ALA B 1 135 ? 8.953 -26.922 -22.922 1 96.31 135 ALA B CA 1
ATOM 3620 C C . ALA B 1 135 ? 10.273 -27.656 -23.172 1 96.31 135 ALA B C 1
ATOM 3622 O O . ALA B 1 135 ? 10.469 -28.781 -22.703 1 96.31 135 ALA B O 1
ATOM 3623 N N . ASP B 1 136 ? 11.203 -27.031 -23.797 1 95.69 136 ASP B N 1
ATOM 3624 C CA . ASP B 1 136 ? 12.461 -27.672 -24.156 1 95.69 136 ASP B CA 1
ATOM 3625 C C . ASP B 1 136 ? 13.242 -28.078 -22.906 1 95.69 136 ASP B C 1
ATOM 3627 O O . ASP B 1 136 ? 13.727 -29.203 -22.797 1 95.69 136 ASP B O 1
ATOM 3631 N N . ASP B 1 137 ? 13.352 -27.156 -22 1 96.31 137 ASP B N 1
ATOM 3632 C CA . ASP B 1 137 ? 14.07 -27.438 -20.75 1 96.31 137 ASP B CA 1
ATOM 3633 C C . ASP B 1 137 ? 13.344 -28.484 -19.906 1 96.31 137 ASP B C 1
ATOM 3635 O O . ASP B 1 137 ? 13.977 -29.312 -19.266 1 96.31 137 ASP B O 1
ATOM 3639 N N . TRP B 1 138 ? 12.039 -28.406 -19.984 1 97.75 138 TRP B N 1
ATOM 3640 C CA . TRP B 1 138 ? 11.242 -29.344 -19.188 1 97.75 138 TRP B CA 1
ATOM 3641 C C . TRP B 1 138 ? 11.414 -30.766 -19.688 1 97.75 138 TRP B C 1
ATOM 3643 O O . TRP B 1 138 ? 11.711 -31.672 -18.906 1 97.75 138 TRP B O 1
ATOM 3653 N N . PHE B 1 139 ? 11.297 -30.969 -20.984 1 97.25 139 PHE B N 1
ATOM 3654 C CA . PHE B 1 139 ? 11.367 -32.312 -21.516 1 97.25 139 PHE B CA 1
ATOM 3655 C C . PHE B 1 139 ? 12.758 -32.906 -21.312 1 97.25 139 PHE B C 1
ATOM 3657 O O . PHE B 1 139 ? 12.891 -34.125 -21.109 1 97.25 139 PHE B O 1
ATOM 3664 N N . LYS B 1 140 ? 13.75 -32.031 -21.266 1 97.25 140 LYS B N 1
ATOM 3665 C CA . LYS B 1 140 ? 15.102 -32.5 -20.969 1 97.25 140 LYS B CA 1
ATOM 3666 C C . LYS B 1 140 ? 15.227 -32.938 -19.5 1 97.25 140 LYS B C 1
ATOM 3668 O O . LYS B 1 140 ? 15.914 -33.906 -19.188 1 97.25 140 LYS B O 1
ATOM 3673 N N . ALA B 1 141 ? 14.555 -32.25 -18.656 1 97.25 141 ALA B N 1
ATOM 3674 C CA . ALA B 1 141 ? 14.711 -32.438 -17.219 1 97.25 141 ALA B CA 1
ATOM 3675 C C . ALA B 1 141 ? 13.719 -33.469 -16.703 1 97.25 141 ALA B C 1
ATOM 3677 O O . ALA B 1 141 ? 13.922 -34.062 -15.633 1 97.25 141 ALA B O 1
ATOM 3678 N N . ALA B 1 142 ? 12.656 -33.75 -17.375 1 97.44 142 ALA B N 1
ATOM 3679 C CA . ALA B 1 142 ? 11.469 -34.469 -16.891 1 97.44 142 ALA B CA 1
ATOM 3680 C C . ALA B 1 142 ? 11.82 -35.844 -16.375 1 97.44 142 ALA B C 1
ATOM 3682 O O . ALA B 1 142 ? 11.375 -36.25 -15.297 1 97.44 142 ALA B O 1
ATOM 3683 N N . PRO B 1 143 ? 12.641 -36.625 -17.094 1 96.25 143 PRO B N 1
ATOM 3684 C CA . PRO B 1 143 ? 12.922 -37.969 -16.609 1 96.25 143 PRO B CA 1
ATOM 3685 C C . PRO B 1 143 ? 13.555 -37.969 -15.211 1 96.25 143 PRO B C 1
ATOM 3687 O O . PRO B 1 143 ? 13.102 -38.719 -14.328 1 96.25 143 PRO B O 1
ATOM 3690 N N . ALA B 1 144 ? 14.484 -37.156 -15.039 1 95.31 144 ALA B N 1
ATOM 3691 C CA . ALA B 1 144 ? 15.156 -37.062 -13.742 1 95.31 144 ALA B CA 1
ATOM 3692 C C . ALA B 1 144 ? 14.219 -36.531 -12.68 1 95.31 144 ALA B C 1
ATOM 3694 O O . ALA B 1 144 ? 14.234 -36.969 -11.531 1 95.31 144 ALA B O 1
ATOM 3695 N N . VAL B 1 145 ? 13.484 -35.531 -13.031 1 97.69 145 VAL B N 1
ATOM 3696 C CA . VAL B 1 145 ? 12.562 -34.875 -12.109 1 97.69 145 VAL B CA 1
ATOM 3697 C C . VAL B 1 145 ? 11.492 -35.844 -11.656 1 97.69 145 VAL B C 1
ATOM 3699 O O . VAL B 1 145 ? 11.188 -35.938 -10.461 1 97.69 145 VAL B O 1
ATOM 3702 N N . LEU B 1 146 ? 10.953 -36.594 -12.609 1 97.81 146 LEU B N 1
ATOM 3703 C CA . LEU B 1 146 ? 9.898 -37.562 -12.289 1 97.81 146 LEU B CA 1
ATOM 3704 C C . LEU B 1 146 ? 10.43 -38.656 -11.406 1 97.81 146 LEU B C 1
ATOM 3706 O O . LEU B 1 146 ? 9.734 -39.156 -10.508 1 97.81 146 LEU B O 1
ATOM 3710 N N . HIS B 1 147 ? 11.609 -39 -11.656 1 96.69 147 HIS B N 1
ATOM 3711 C CA . HIS B 1 147 ? 12.242 -40 -10.812 1 96.69 147 HIS B CA 1
ATOM 3712 C C . HIS B 1 147 ? 12.391 -39.531 -9.375 1 96.69 147 HIS B C 1
ATOM 3714 O O . HIS B 1 147 ? 12.242 -40.312 -8.438 1 96.69 147 HIS B O 1
ATOM 3720 N N . ALA B 1 148 ? 12.641 -38.281 -9.219 1 96.94 148 ALA B N 1
ATOM 3721 C CA . ALA B 1 148 ? 12.844 -37.688 -7.898 1 96.94 148 ALA B CA 1
ATOM 3722 C C . ALA B 1 148 ? 11.508 -37.469 -7.184 1 96.94 148 ALA B C 1
ATOM 3724 O O . ALA B 1 148 ? 11.477 -37.25 -5.969 1 96.94 148 ALA B O 1
ATOM 3725 N N . GLY B 1 149 ? 10.383 -37.5 -7.879 1 97.31 149 GLY B N 1
ATOM 3726 C CA . GLY B 1 149 ? 9.062 -37.562 -7.273 1 97.31 149 GLY B CA 1
ATOM 3727 C C . GLY B 1 149 ? 8.539 -36.188 -6.871 1 97.31 149 GLY B C 1
ATOM 3728 O O . GLY B 1 149 ? 8.336 -35.938 -5.684 1 97.31 149 GLY B O 1
ATOM 3729 N N . PRO B 1 150 ? 8.305 -35.281 -7.828 1 98.44 150 PRO B N 1
ATOM 3730 C CA . PRO B 1 150 ? 7.695 -34 -7.477 1 98.44 150 PRO B CA 1
ATOM 3731 C C . PRO B 1 150 ? 6.301 -34.156 -6.879 1 98.44 150 PRO B C 1
ATOM 3733 O O . PRO B 1 150 ? 5.559 -35.062 -7.254 1 98.44 150 PRO B O 1
ATOM 3736 N N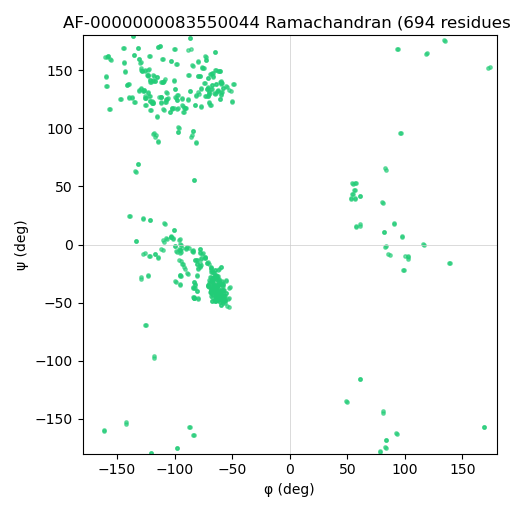 . LYS B 1 151 ? 5.926 -33.219 -5.965 1 98.62 151 LYS B N 1
ATOM 3737 C CA . LYS B 1 151 ? 4.645 -33.281 -5.27 1 98.62 151 LYS B CA 1
ATOM 3738 C C . LYS B 1 151 ? 3.518 -32.75 -6.141 1 98.62 151 LYS B C 1
ATOM 3740 O O . LYS B 1 151 ? 2.354 -33.094 -5.953 1 98.62 151 LYS B O 1
ATOM 3745 N N . LEU B 1 152 ? 3.869 -31.875 -7.039 1 98.81 152 LEU B N 1
ATOM 3746 C CA . LEU B 1 152 ? 2.898 -31.141 -7.84 1 98.81 152 LEU B CA 1
ATOM 3747 C C . LEU B 1 152 ? 3.545 -30.594 -9.109 1 98.81 152 LEU B C 1
ATOM 3749 O O . LEU B 1 152 ? 4.691 -30.141 -9.078 1 98.81 152 LEU B O 1
ATOM 3753 N N . ILE B 1 153 ? 2.912 -30.688 -10.219 1 98.88 153 ILE B N 1
ATOM 3754 C CA . ILE B 1 153 ? 3.264 -29.953 -11.43 1 98.88 153 ILE B CA 1
ATOM 3755 C C . ILE B 1 153 ? 2.164 -28.953 -11.758 1 98.88 153 ILE B C 1
ATOM 3757 O O . ILE B 1 153 ? 0.986 -29.312 -11.828 1 98.88 153 ILE B O 1
ATOM 3761 N N . MET B 1 154 ? 2.564 -27.719 -11.922 1 98.81 154 MET B N 1
ATOM 3762 C CA . MET B 1 154 ? 1.527 -26.703 -12.148 1 98.81 154 MET B CA 1
ATOM 3763 C C . MET B 1 154 ? 1.923 -25.766 -13.273 1 98.81 154 MET B C 1
ATOM 3765 O O . MET B 1 154 ? 3.074 -25.75 -13.711 1 98.81 154 MET B O 1
ATOM 3769 N N . SER B 1 155 ? 1.013 -25.062 -13.805 1 98.75 155 SER B N 1
ATOM 3770 C CA . SER B 1 155 ? 1.152 -23.859 -14.625 1 98.75 155 SER B CA 1
ATOM 3771 C C . SER B 1 155 ? 0.14 -22.797 -14.219 1 98.75 155 SER B C 1
ATOM 3773 O O . SER B 1 155 ? -0.534 -22.938 -13.195 1 98.75 155 SER B O 1
ATOM 3775 N N . HIS B 1 156 ? 0.172 -21.688 -14.859 1 98.38 156 HIS B N 1
ATOM 3776 C CA . HIS B 1 156 ? -0.71 -20.578 -14.484 1 98.38 156 HIS B CA 1
ATOM 3777 C C . HIS B 1 156 ? -1.316 -19.922 -15.711 1 98.38 156 HIS B C 1
ATOM 3779 O O . HIS B 1 156 ? -0.592 -19.516 -16.625 1 98.38 156 HIS B O 1
ATOM 3785 N N . LEU B 1 157 ? -2.607 -19.797 -15.766 1 98.44 157 LEU B N 1
ATOM 3786 C CA . LEU B 1 157 ? -3.311 -19.156 -16.875 1 98.44 157 LEU B CA 1
ATOM 3787 C C . LEU B 1 157 ? -3.145 -17.641 -16.812 1 98.44 157 LEU B C 1
ATOM 3789 O O . LEU B 1 157 ? -3.221 -17.031 -15.742 1 98.44 157 LEU B O 1
ATOM 3793 N N . PHE B 1 158 ? -2.93 -17.031 -18.016 1 97.31 158 PHE B N 1
ATOM 3794 C CA . PHE B 1 158 ? -2.678 -15.594 -18 1 97.31 158 PHE B CA 1
ATOM 3795 C C . PHE B 1 158 ? -3.859 -14.828 -18.578 1 97.31 158 PHE B C 1
ATOM 3797 O O . PHE B 1 158 ? -3.85 -13.594 -18.609 1 97.31 158 PHE B O 1
ATOM 3804 N N . CYS B 1 159 ? -5 -15.5 -18.984 1 97.75 159 CYS B N 1
ATOM 3805 C CA . CYS B 1 159 ? -6.164 -14.82 -19.547 1 97.75 159 CYS B CA 1
ATOM 3806 C C . CYS B 1 159 ? -7.457 -15.422 -19 1 97.75 159 CYS B C 1
ATOM 3808 O O . CYS B 1 159 ? -8.5 -15.336 -19.656 1 97.75 159 CYS B O 1
ATOM 3810 N N . ALA B 1 160 ? -7.395 -16.016 -17.844 1 96.81 160 ALA B N 1
ATOM 3811 C CA . ALA B 1 160 ? -8.547 -16.75 -17.328 1 96.81 160 ALA B CA 1
ATOM 3812 C C . ALA B 1 160 ? -9.688 -15.805 -16.969 1 96.81 160 ALA B C 1
ATOM 3814 O O . ALA B 1 160 ? -10.836 -16.234 -16.828 1 96.81 160 ALA B O 1
ATOM 3815 N N . ASP B 1 161 ? -9.406 -14.531 -16.766 1 93 161 ASP B N 1
ATOM 3816 C CA . ASP B 1 161 ? -10.438 -13.547 -16.453 1 93 161 ASP B CA 1
ATOM 3817 C C . ASP B 1 161 ? -11.219 -13.156 -17.703 1 93 161 ASP B C 1
ATOM 3819 O O . ASP B 1 161 ? -12.25 -12.484 -17.609 1 93 161 ASP B O 1
ATOM 3823 N N . THR B 1 162 ? -10.734 -13.516 -18.859 1 95.81 162 THR B N 1
ATOM 3824 C CA . THR B 1 162 ? -11.445 -13.398 -20.125 1 95.81 162 THR B CA 1
ATOM 3825 C C . THR B 1 162 ? -11.734 -14.781 -20.719 1 95.81 162 THR B C 1
ATOM 3827 O O . THR B 1 162 ? -10.984 -15.281 -21.547 1 95.81 162 THR B O 1
ATOM 3830 N N . PRO B 1 163 ? -12.844 -15.344 -20.359 1 96.25 163 PRO B N 1
ATOM 3831 C CA . PRO B 1 163 ? -13.117 -16.766 -20.609 1 96.25 163 PRO B CA 1
ATOM 3832 C C . PRO B 1 163 ? -12.969 -17.141 -22.094 1 96.25 163 PRO B C 1
ATOM 3834 O O . PRO B 1 163 ? -12.523 -18.234 -22.406 1 96.25 163 PRO B O 1
ATOM 3837 N N . GLU B 1 164 ? -13.25 -16.234 -23 1 96.5 164 GLU B N 1
ATOM 3838 C CA . GLU B 1 164 ? -13.273 -16.562 -24.422 1 96.5 164 GLU B CA 1
ATOM 3839 C C . GLU B 1 164 ? -11.898 -16.359 -25.062 1 96.5 164 GLU B C 1
ATOM 3841 O O . GLU B 1 164 ? -11.711 -16.641 -26.25 1 96.5 164 GLU B O 1
ATOM 3846 N N . HIS B 1 165 ? -11.023 -15.875 -24.297 1 97.06 165 HIS B N 1
ATOM 3847 C CA . HIS B 1 165 ? -9.703 -15.617 -24.875 1 97.06 165 HIS B CA 1
ATOM 3848 C C . HIS B 1 165 ? -9.062 -16.906 -25.359 1 97.06 165 HIS B C 1
ATOM 3850 O O . HIS B 1 165 ? -8.984 -17.891 -24.625 1 97.06 165 HIS B O 1
ATOM 3856 N N . PRO B 1 166 ? -8.516 -16.953 -26.562 1 97.19 166 PRO B N 1
ATOM 3857 C CA . PRO B 1 166 ? -7.98 -18.172 -27.156 1 97.19 166 PRO B CA 1
ATOM 3858 C C . PRO B 1 166 ? -6.77 -18.719 -26.391 1 97.19 166 PRO B C 1
ATOM 3860 O O . PRO B 1 166 ? -6.469 -19.906 -26.469 1 97.19 166 PRO B O 1
ATOM 3863 N N . ALA B 1 167 ? -6.098 -17.891 -25.641 1 97.69 167 ALA B N 1
ATOM 3864 C CA . ALA B 1 167 ? -4.926 -18.312 -24.891 1 97.69 167 ALA B CA 1
ATOM 3865 C C . ALA B 1 167 ? -5.293 -19.375 -23.859 1 97.69 167 ALA B C 1
ATOM 3867 O O . ALA B 1 167 ? -4.461 -20.203 -23.484 1 97.69 167 ALA B O 1
ATOM 3868 N N . ASN B 1 168 ? -6.527 -19.328 -23.344 1 98.56 168 ASN B N 1
ATOM 3869 C CA . ASN B 1 168 ? -6.941 -20.312 -22.344 1 98.56 168 ASN B CA 1
ATOM 3870 C C . ASN B 1 168 ? -6.848 -21.734 -22.891 1 98.56 168 ASN B C 1
ATOM 3872 O O . ASN B 1 168 ? -6.199 -22.594 -22.281 1 98.56 168 ASN B O 1
ATOM 3876 N N . LEU B 1 169 ? -7.457 -21.922 -24.047 1 98.5 169 LEU B N 1
ATOM 3877 C CA . LEU B 1 169 ? -7.422 -23.25 -24.656 1 98.5 169 LEU B CA 1
ATOM 3878 C C . LEU B 1 169 ? -6 -23.609 -25.078 1 98.5 169 LEU B C 1
ATOM 3880 O O . LEU B 1 169 ? -5.586 -24.766 -24.938 1 98.5 169 LEU B O 1
ATOM 3884 N N . ALA B 1 170 ? -5.281 -22.625 -25.594 1 98.31 170 ALA B N 1
ATOM 3885 C CA . ALA B 1 170 ? -3.896 -22.875 -26 1 98.31 170 ALA B CA 1
ATOM 3886 C C . ALA B 1 170 ? -3.055 -23.344 -24.812 1 98.31 170 ALA B C 1
ATOM 3888 O O . ALA B 1 170 ? -2.268 -24.281 -24.938 1 98.31 170 ALA B O 1
ATOM 3889 N N . GLN B 1 171 ? -3.201 -22.719 -23.656 1 98.62 171 GLN B N 1
ATOM 3890 C CA . GLN B 1 171 ? -2.449 -23.109 -22.469 1 98.62 171 GLN B CA 1
ATOM 3891 C C . GLN B 1 171 ? -2.889 -24.469 -21.953 1 98.62 171 GLN B C 1
ATOM 3893 O O . GLN B 1 171 ? -2.066 -25.266 -21.469 1 98.62 171 GLN B O 1
ATOM 3898 N N . LEU B 1 172 ? -4.184 -24.719 -22.016 1 98.69 172 LEU B N 1
ATOM 3899 C CA . LEU B 1 172 ? -4.676 -26.031 -21.625 1 98.69 172 LEU B CA 1
ATOM 3900 C C . LEU B 1 172 ? -4.035 -27.125 -22.469 1 98.69 172 LEU B C 1
ATOM 3902 O O . LEU B 1 172 ? -3.562 -28.141 -21.938 1 98.69 172 LEU B O 1
ATOM 3906 N N . THR B 1 173 ? -4.004 -26.922 -23.766 1 98.75 173 THR B N 1
ATOM 3907 C CA . THR B 1 173 ? -3.43 -27.875 -24.719 1 98.75 173 THR B CA 1
ATOM 3908 C C . THR B 1 173 ? -1.944 -28.078 -24.438 1 98.75 173 THR B C 1
ATOM 3910 O O . THR B 1 173 ? -1.473 -29.219 -24.375 1 98.75 173 THR B O 1
ATOM 3913 N N . GLU B 1 174 ? -1.266 -27 -24.25 1 98.56 174 GLU B N 1
ATOM 3914 C CA . GLU B 1 174 ? 0.169 -27.078 -23.984 1 98.56 174 GLU B CA 1
ATOM 3915 C C . GLU B 1 174 ? 0.457 -27.766 -22.656 1 98.56 174 GLU B C 1
ATOM 3917 O O . GLU B 1 174 ? 1.402 -28.547 -22.547 1 98.56 174 GLU B O 1
ATOM 3922 N N . PHE B 1 175 ? -0.354 -27.5 -21.656 1 98.81 175 PHE B N 1
ATOM 3923 C CA . PHE B 1 175 ? -0.184 -28.125 -20.359 1 98.81 175 PHE B CA 1
ATOM 3924 C C . PHE B 1 175 ? -0.369 -29.641 -20.438 1 98.81 175 PHE B C 1
ATOM 3926 O O . PHE B 1 175 ? 0.399 -30.406 -19.844 1 98.81 175 PHE B O 1
ATOM 3933 N N . ARG B 1 176 ? -1.352 -30.016 -21.156 1 98.56 176 ARG B N 1
ATOM 3934 C CA . ARG B 1 176 ? -1.574 -31.438 -21.375 1 98.56 176 ARG B CA 1
ATOM 3935 C C . ARG B 1 176 ? -0.39 -32.062 -22.109 1 98.56 176 ARG B C 1
ATOM 3937 O O . ARG B 1 176 ? 0.098 -33.125 -21.719 1 98.56 176 ARG B O 1
ATOM 3944 N N . ARG B 1 177 ? 0.062 -31.375 -23.109 1 98.38 177 ARG B N 1
ATOM 3945 C CA . ARG B 1 177 ? 1.2 -31.875 -23.875 1 98.38 177 ARG B CA 1
ATOM 3946 C C . ARG B 1 177 ? 2.412 -32.094 -22.969 1 98.38 177 ARG B C 1
ATOM 3948 O O . ARG B 1 177 ? 3.1 -33.094 -23.078 1 98.38 177 ARG B O 1
ATOM 3955 N N . MET B 1 178 ? 2.666 -31.172 -22.047 1 98.31 178 MET B N 1
ATOM 3956 C CA . MET B 1 178 ? 3.879 -31.172 -21.234 1 98.31 178 MET B CA 1
ATOM 3957 C C . MET B 1 178 ? 3.766 -32.156 -20.078 1 98.31 178 MET B C 1
ATOM 3959 O O . MET B 1 178 ? 4.77 -32.5 -19.453 1 98.31 178 MET B O 1
ATOM 3963 N N . THR B 1 179 ? 2.541 -32.562 -19.781 1 98.25 179 THR B N 1
ATOM 3964 C CA . THR B 1 179 ? 2.414 -33.312 -18.531 1 98.25 179 THR B CA 1
ATOM 3965 C C . THR B 1 179 ? 1.731 -34.656 -18.766 1 98.25 179 THR B C 1
ATOM 3967 O O . THR B 1 179 ? 1.63 -35.469 -17.844 1 98.25 179 THR B O 1
ATOM 3970 N N . GLU B 1 180 ? 1.227 -34.938 -19.922 1 94.56 180 GLU B N 1
ATOM 3971 C CA . GLU B 1 180 ? 0.476 -36.156 -20.203 1 94.56 180 GLU B CA 1
ATOM 3972 C C . GLU B 1 180 ? 1.289 -37.375 -19.844 1 94.56 180 GLU B C 1
ATOM 3974 O O . GLU B 1 180 ? 2.479 -37.469 -20.172 1 94.56 180 GLU B O 1
ATOM 3979 N N . GLY B 1 181 ? 0.597 -38.312 -19.203 1 93.19 181 GLY B N 1
ATOM 3980 C CA . GLY B 1 181 ? 1.211 -39.594 -18.875 1 93.19 181 GLY B CA 1
ATOM 3981 C C . GLY B 1 181 ? 2.035 -39.562 -17.609 1 93.19 181 GLY B C 1
ATOM 3982 O O . GLY B 1 181 ? 2.543 -40.594 -17.156 1 93.19 181 GLY B O 1
ATOM 3983 N N . MET B 1 182 ? 2.102 -38.406 -17.031 1 94.88 182 MET B N 1
ATOM 3984 C CA . MET B 1 182 ? 2.895 -38.25 -15.82 1 94.88 182 MET B CA 1
ATOM 3985 C C . MET B 1 182 ? 2.053 -38.562 -14.586 1 94.88 182 MET B C 1
ATOM 3987 O O . MET B 1 182 ? 0.89 -38.156 -14.508 1 94.88 182 MET B O 1
ATOM 3991 N N . ASN B 1 183 ? 2.48 -39.469 -13.781 1 95.12 183 ASN B N 1
ATOM 3992 C CA . ASN B 1 183 ? 1.767 -39.844 -12.562 1 95.12 183 ASN B CA 1
ATOM 3993 C C . ASN B 1 183 ? 2.092 -38.906 -11.406 1 95.12 183 ASN B C 1
ATOM 3995 O O . ASN B 1 183 ? 2.535 -39.375 -10.344 1 95.12 183 ASN B O 1
ATOM 3999 N N . VAL B 1 184 ? 1.925 -37.625 -11.5 1 98 184 VAL B N 1
ATOM 4000 C CA . VAL B 1 184 ? 2.109 -36.562 -10.531 1 98 184 VAL B CA 1
ATOM 4001 C C . VAL B 1 184 ? 0.872 -35.656 -10.516 1 98 184 VAL B C 1
ATOM 4003 O O . VAL B 1 184 ? 0.303 -35.344 -11.57 1 98 184 VAL B O 1
ATOM 4006 N N . PRO B 1 185 ? 0.32 -35.312 -9.305 1 98.5 185 PRO B N 1
ATOM 4007 C CA . PRO B 1 185 ? -0.794 -34.344 -9.281 1 98.5 185 PRO B CA 1
ATOM 4008 C C . PRO B 1 185 ? -0.519 -33.094 -10.109 1 98.5 185 PRO B C 1
ATOM 4010 O O . PRO B 1 185 ? 0.605 -32.594 -10.109 1 98.5 185 PRO B O 1
ATOM 4013 N N . ARG B 1 186 ? -1.536 -32.656 -10.844 1 98.62 186 ARG B N 1
ATOM 4014 C CA . ARG B 1 186 ? -1.437 -31.516 -11.758 1 98.62 186 ARG B CA 1
ATOM 4015 C C . ARG B 1 186 ? -2.363 -30.391 -11.32 1 98.62 186 ARG B C 1
ATOM 4017 O O . ARG B 1 186 ? -3.469 -30.625 -10.836 1 98.62 186 ARG B O 1
ATOM 4024 N N . SER B 1 187 ? -1.871 -29.141 -11.445 1 98.88 187 SER B N 1
ATOM 4025 C CA . SER B 1 187 ? -2.662 -27.953 -11.094 1 98.88 187 SER B CA 1
ATOM 4026 C C . SER B 1 187 ? -2.543 -26.875 -12.156 1 98.88 187 SER B C 1
ATOM 4028 O O . SER B 1 187 ? -1.447 -26.375 -12.422 1 98.88 187 SER B O 1
ATOM 4030 N N . LEU B 1 188 ? -3.656 -26.438 -12.727 1 98.75 188 LEU B N 1
ATOM 4031 C CA . LEU B 1 188 ? -3.648 -25.391 -13.727 1 98.75 188 LEU B CA 1
ATOM 4032 C C . LEU B 1 188 ? -4.543 -24.219 -13.297 1 98.75 188 LEU B C 1
ATOM 4034 O O . LEU B 1 188 ? -4.262 -23.062 -13.617 1 98.75 188 LEU B O 1
ATOM 4038 N N . ALA B 1 189 ? -5.543 -24.484 -12.492 1 98.62 189 ALA B N 1
ATOM 4039 C CA . ALA B 1 189 ? -6.637 -23.547 -12.266 1 98.62 189 ALA B CA 1
ATOM 4040 C C . ALA B 1 189 ? -6.465 -22.797 -10.945 1 98.62 189 ALA B C 1
ATOM 4042 O O . ALA B 1 189 ? -6.41 -23.422 -9.883 1 98.62 189 ALA B O 1
ATOM 4043 N N . ALA B 1 190 ? -6.324 -21.5 -11.062 1 98.31 190 ALA B N 1
ATOM 4044 C CA . ALA B 1 190 ? -6.703 -20.625 -9.961 1 98.31 190 ALA B CA 1
ATOM 4045 C C . ALA B 1 190 ? -8.18 -20.25 -10.039 1 98.31 190 ALA B C 1
ATOM 4047 O O . ALA B 1 190 ? -8.977 -20.969 -10.656 1 98.31 190 ALA B O 1
ATOM 4048 N N . THR B 1 191 ? -8.602 -19.109 -9.422 1 98.44 191 THR B N 1
ATOM 4049 C CA . THR B 1 191 ? -10.016 -18.766 -9.406 1 98.44 191 THR B CA 1
ATOM 4050 C C . THR B 1 191 ? -10.578 -18.734 -10.828 1 98.44 191 THR B C 1
ATOM 4052 O O . THR B 1 191 ? -11.586 -19.391 -11.109 1 98.44 191 THR B O 1
ATOM 4055 N N . GLY B 1 192 ? -9.914 -17.969 -11.727 1 98.06 192 GLY B N 1
ATOM 4056 C CA . GLY B 1 192 ? -10.414 -17.859 -13.086 1 98.06 192 GLY B CA 1
ATOM 4057 C C . GLY B 1 192 ? -10.492 -19.203 -13.797 1 98.06 192 GLY B C 1
ATOM 4058 O O . GLY B 1 192 ? -11.461 -19.469 -14.523 1 98.06 192 GLY B O 1
ATOM 4059 N N . GLY B 1 193 ? -9.469 -20.078 -13.625 1 98.5 193 GLY B N 1
ATOM 4060 C CA . GLY B 1 193 ? -9.453 -21.391 -14.219 1 98.5 193 GLY B CA 1
ATOM 4061 C C . GLY B 1 193 ? -10.57 -22.297 -13.719 1 98.5 193 GLY B C 1
ATOM 4062 O O . GLY B 1 193 ? -11.117 -23.094 -14.477 1 98.5 193 GLY B O 1
ATOM 4063 N N . ILE B 1 194 ? -10.867 -22.219 -12.445 1 98.56 194 ILE B N 1
ATOM 4064 C CA . ILE B 1 194 ? -11.977 -22.984 -11.875 1 98.56 194 ILE B CA 1
ATOM 4065 C C . ILE B 1 194 ? -13.273 -22.625 -12.602 1 98.56 194 ILE B C 1
ATOM 4067 O O . ILE B 1 194 ? -14.047 -23.516 -12.969 1 98.56 194 ILE B O 1
ATOM 4071 N N . LEU B 1 195 ? -13.406 -21.375 -12.914 1 98.31 195 LEU B N 1
ATOM 4072 C CA . LEU B 1 195 ? -14.641 -20.875 -13.5 1 98.31 195 LEU B CA 1
ATOM 4073 C C . LEU B 1 195 ? -14.711 -21.188 -14.992 1 98.31 195 LEU B C 1
ATOM 4075 O O . LEU B 1 195 ? -15.789 -21.141 -15.594 1 98.31 195 LEU B O 1
ATOM 4079 N N . LEU B 1 196 ? -13.547 -21.453 -15.648 1 97.94 196 LEU B N 1
ATOM 4080 C CA . LEU B 1 196 ? -13.523 -21.812 -17.062 1 97.94 196 LEU B CA 1
ATOM 4081 C C . LEU B 1 196 ? -14.164 -23.172 -17.281 1 97.94 196 LEU B C 1
ATOM 4083 O O . LEU B 1 196 ? -14.664 -23.453 -18.375 1 97.94 196 LEU B O 1
ATOM 4087 N N . GLY B 1 197 ? -14.047 -24.125 -16.25 1 96.88 197 GLY B N 1
ATOM 4088 C CA . GLY B 1 197 ? -14.695 -25.422 -16.375 1 96.88 197 GLY B CA 1
ATOM 4089 C C . GLY B 1 197 ? -13.805 -26.578 -16 1 96.88 197 GLY B C 1
ATOM 4090 O O . GLY B 1 197 ? -12.609 -26.406 -15.766 1 96.88 197 GLY B O 1
ATOM 4091 N N . LYS B 1 198 ? -14.352 -27.719 -16.016 1 97.38 198 LYS B N 1
ATOM 4092 C CA . LYS B 1 198 ? -13.773 -28.922 -15.43 1 97.38 198 LYS B CA 1
ATOM 4093 C C . LYS B 1 198 ? -12.477 -29.297 -16.141 1 97.38 198 LYS B C 1
ATOM 4095 O O . LYS B 1 198 ? -11.578 -29.875 -15.516 1 97.38 198 LYS B O 1
ATOM 4100 N N . ASP B 1 199 ? -12.375 -28.953 -17.391 1 97.5 199 ASP B N 1
ATOM 4101 C CA . ASP B 1 199 ? -11.188 -29.328 -18.156 1 97.5 199 ASP B CA 1
ATOM 4102 C C . ASP B 1 199 ? -9.938 -28.688 -17.547 1 97.5 199 ASP B C 1
ATOM 4104 O O . ASP B 1 199 ? -8.82 -29.203 -17.734 1 97.5 199 ASP B O 1
ATOM 4108 N N . TYR B 1 200 ? -10.102 -27.656 -16.812 1 98.44 200 TYR B N 1
ATOM 4109 C CA . TYR B 1 200 ? -8.977 -26.875 -16.312 1 98.44 200 TYR B CA 1
ATOM 4110 C C . TYR B 1 200 ? -8.641 -27.266 -14.883 1 98.44 200 TYR B C 1
ATOM 4112 O O . TYR B 1 200 ? -7.617 -26.828 -14.344 1 98.44 200 TYR B O 1
ATOM 4120 N N . HIS B 1 201 ? -9.383 -28.109 -14.211 1 98.56 201 HIS B N 1
ATOM 4121 C CA . HIS B 1 201 ? -9.297 -28.312 -12.773 1 98.56 201 HIS B CA 1
ATOM 4122 C C . HIS B 1 201 ? -8.148 -29.234 -12.414 1 98.56 201 HIS B C 1
ATOM 4124 O O . HIS B 1 201 ? -7.492 -29.062 -11.383 1 98.56 201 HIS B O 1
ATOM 4130 N N . PHE B 1 202 ? -7.98 -30.312 -13.281 1 98 202 PHE B N 1
ATOM 4131 C CA . PHE B 1 202 ? -6.992 -31.359 -13.039 1 98 202 PHE B CA 1
ATOM 4132 C C . PHE B 1 202 ? -7.102 -31.875 -11.609 1 98 202 PHE B C 1
ATOM 4134 O O . PHE B 1 202 ? -8.195 -32.188 -11.133 1 98 202 PHE B O 1
ATOM 4141 N N . ASP B 1 203 ? -5.953 -32.062 -10.914 1 98.5 203 ASP B N 1
ATOM 4142 C CA . ASP B 1 203 ? -5.977 -32.75 -9.633 1 98.5 203 ASP B CA 1
ATOM 4143 C C . ASP B 1 203 ? -6.066 -31.766 -8.469 1 98.5 203 ASP B C 1
ATOM 4145 O O . ASP B 1 203 ? -6.574 -32.094 -7.398 1 98.5 203 ASP B O 1
ATOM 4149 N N . VAL B 1 204 ? -5.59 -30.562 -8.641 1 98.88 204 VAL B N 1
ATOM 4150 C CA . VAL B 1 204 ? -5.535 -29.562 -7.59 1 98.88 204 VAL B CA 1
ATOM 4151 C C . VAL B 1 204 ? -5.91 -28.188 -8.156 1 98.88 204 VAL B C 1
ATOM 4153 O O . VAL B 1 204 ? -5.383 -27.766 -9.188 1 98.88 204 VAL B O 1
ATOM 4156 N N . THR B 1 205 ? -6.875 -27.5 -7.555 1 98.81 205 THR B N 1
ATOM 4157 C CA . THR B 1 205 ? -7.141 -26.094 -7.852 1 98.81 205 THR B CA 1
ATOM 4158 C C . THR B 1 205 ? -6.598 -25.203 -6.742 1 98.81 205 THR B C 1
ATOM 4160 O O . THR B 1 205 ? -6.352 -25.656 -5.625 1 98.81 205 THR B O 1
ATOM 4163 N N . ARG B 1 206 ? -6.367 -23.938 -7.078 1 98.62 206 ARG B N 1
ATOM 4164 C CA . ARG B 1 206 ? -5.738 -22.984 -6.172 1 98.62 206 ARG B CA 1
ATOM 4165 C C . ARG B 1 206 ? -6.527 -21.672 -6.121 1 98.62 206 ARG B C 1
ATOM 4167 O O . ARG B 1 206 ? -6.043 -20.641 -6.562 1 98.62 206 ARG B O 1
ATOM 4174 N N . PRO B 1 207 ? -7.727 -21.734 -5.535 1 98.69 207 PRO B N 1
ATOM 4175 C CA . PRO B 1 207 ? -8.484 -20.469 -5.465 1 98.69 207 PRO B CA 1
ATOM 4176 C C . PRO B 1 207 ? -7.727 -19.375 -4.734 1 98.69 207 PRO B C 1
ATOM 4178 O O . PRO B 1 207 ? -7.086 -19.625 -3.713 1 98.69 207 PRO B O 1
ATOM 4181 N N . GLY B 1 208 ? -7.727 -18.172 -5.309 1 98.25 208 GLY B N 1
ATOM 4182 C CA . GLY B 1 208 ? -7.164 -16.969 -4.73 1 98.25 208 GLY B CA 1
ATOM 4183 C C . GLY B 1 208 ? -8.195 -15.875 -4.5 1 98.25 208 GLY B C 1
ATOM 4184 O O . GLY B 1 208 ? -9.023 -15.977 -3.588 1 98.25 208 GLY B O 1
ATOM 4185 N N . MET B 1 209 ? -8.297 -14.938 -5.453 1 98.06 209 MET B N 1
ATOM 4186 C CA . MET B 1 209 ? -9.086 -13.727 -5.277 1 98.06 209 MET B CA 1
ATOM 4187 C C . MET B 1 209 ? -10.562 -14.062 -5.082 1 98.06 209 MET B C 1
ATOM 4189 O O . MET B 1 209 ? -11.273 -13.367 -4.359 1 98.06 209 MET B O 1
ATOM 4193 N N . GLY B 1 210 ? -11.008 -15.102 -5.684 1 98.31 210 GLY B N 1
ATOM 4194 C CA . GLY B 1 210 ? -12.398 -15.508 -5.488 1 98.31 210 GLY B CA 1
ATOM 4195 C C . GLY B 1 210 ? -12.742 -15.773 -4.035 1 98.31 210 GLY B C 1
ATOM 4196 O O . GLY B 1 210 ? -13.844 -15.461 -3.584 1 98.31 210 GLY B O 1
ATOM 4197 N N . MET B 1 211 ? -11.82 -16.281 -3.285 1 98.19 211 MET B N 1
ATOM 4198 C CA . MET B 1 211 ? -12.016 -16.516 -1.857 1 98.19 211 MET B CA 1
ATOM 4199 C C . MET B 1 211 ? -12.195 -15.203 -1.11 1 98.19 211 MET B C 1
ATOM 4201 O O . MET B 1 211 ? -12.883 -15.156 -0.09 1 98.19 211 MET B O 1
ATOM 4205 N N . TYR B 1 212 ? -11.586 -14.188 -1.685 1 98.31 212 TYR B N 1
ATOM 4206 C CA . TYR B 1 212 ? -11.508 -12.914 -0.966 1 98.31 212 TYR B CA 1
ATOM 4207 C C . TYR B 1 212 ? -12.555 -11.938 -1.477 1 98.31 212 TYR B C 1
ATOM 4209 O O . TYR B 1 212 ? -12.477 -10.734 -1.203 1 98.31 212 TYR B O 1
ATOM 4217 N N . GLY B 1 213 ? -13.492 -12.422 -2.248 1 96.75 213 GLY B N 1
ATOM 4218 C CA . GLY B 1 213 ? -14.656 -11.617 -2.578 1 96.75 213 GLY B CA 1
ATOM 4219 C C . GLY B 1 213 ? -14.477 -10.797 -3.842 1 96.75 213 GLY B C 1
ATOM 4220 O O . GLY B 1 213 ? -15.195 -9.82 -4.059 1 96.75 213 GLY B O 1
ATOM 4221 N N . GLY B 1 214 ? -13.539 -11.141 -4.656 1 97.25 214 GLY B N 1
ATOM 4222 C CA . GLY B 1 214 ? -13.273 -10.352 -5.848 1 97.25 214 GLY B CA 1
ATOM 4223 C C . GLY B 1 214 ? -13.562 -11.102 -7.133 1 97.25 214 GLY B C 1
ATOM 4224 O O . GLY B 1 214 ? -13.797 -12.312 -7.113 1 97.25 214 GLY B O 1
ATOM 4225 N N . LEU B 1 215 ? -13.531 -10.336 -8.219 1 97 215 LEU B N 1
ATOM 4226 C CA . LEU B 1 215 ? -13.664 -10.914 -9.555 1 97 215 LEU B CA 1
ATOM 4227 C C . LEU B 1 215 ? -12.438 -11.75 -9.906 1 97 215 LEU B C 1
ATOM 4229 O O . LEU B 1 215 ? -11.344 -11.508 -9.391 1 97 215 LEU B O 1
ATOM 4233 N N . PRO B 1 216 ? -12.711 -12.859 -10.711 1 96.88 216 PRO B N 1
ATOM 4234 C CA . PRO B 1 216 ? -13.852 -13.102 -11.602 1 96.88 216 PRO B CA 1
ATOM 4235 C C . PRO B 1 216 ? -14.961 -13.914 -10.945 1 96.88 216 PRO B C 1
ATOM 4237 O O . PRO B 1 216 ? -15.961 -14.242 -11.586 1 96.88 216 PRO B O 1
ATOM 4240 N N . PHE B 1 217 ? -14.891 -14.258 -9.664 1 97.94 217 PHE B N 1
ATOM 4241 C CA . PHE B 1 217 ? -15.961 -14.992 -9.008 1 97.94 217 PHE B CA 1
ATOM 4242 C C . PHE B 1 217 ? -17.094 -14.055 -8.586 1 97.94 217 PHE B C 1
ATOM 4244 O O . PHE B 1 217 ? -17.172 -13.656 -7.422 1 97.94 217 PHE B O 1
ATOM 4251 N N . ALA B 1 218 ? -18.016 -13.789 -9.398 1 96.19 218 ALA B N 1
ATOM 4252 C CA . ALA B 1 218 ? -19.047 -12.773 -9.242 1 96.19 218 ALA B CA 1
ATOM 4253 C C . ALA B 1 218 ? -19.969 -13.109 -8.07 1 96.19 218 ALA B C 1
ATOM 4255 O O . ALA B 1 218 ? -20.547 -12.211 -7.453 1 96.19 218 ALA B O 1
ATOM 4256 N N . GLU B 1 219 ? -20.047 -14.352 -7.746 1 96.44 219 GLU B N 1
ATOM 4257 C CA . GLU B 1 219 ? -20.953 -14.797 -6.699 1 96.44 219 GLU B CA 1
ATOM 4258 C C . GLU B 1 219 ? -20.297 -14.734 -5.324 1 96.44 219 GLU B C 1
ATOM 4260 O O . GLU B 1 219 ? -20.938 -15.008 -4.309 1 96.44 219 GLU B O 1
ATOM 4265 N N . ALA B 1 220 ? -19.078 -14.367 -5.328 1 97.25 220 ALA B N 1
ATOM 4266 C CA . ALA B 1 220 ? -18.344 -14.344 -4.055 1 97.25 220 ALA B CA 1
ATOM 4267 C C . ALA B 1 220 ? -19.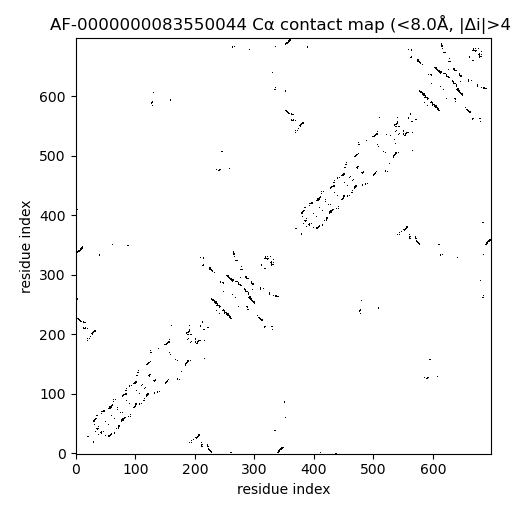031 -13.406 -3.059 1 97.25 220 ALA B C 1
ATOM 4269 O O . ALA B 1 220 ? -19.5 -12.328 -3.43 1 97.25 220 ALA B O 1
ATOM 4270 N N . LYS B 1 221 ? -19.094 -13.828 -1.828 1 96.75 221 LYS B N 1
ATOM 4271 C CA . LYS B 1 221 ? -19.531 -12.961 -0.738 1 96.75 221 LYS B CA 1
ATOM 4272 C C . LYS B 1 221 ? -18.484 -11.891 -0.427 1 96.75 221 LYS B C 1
ATOM 4274 O O . LYS B 1 221 ? -17.281 -12.164 -0.464 1 96.75 221 LYS B O 1
ATOM 4279 N N . PRO B 1 222 ? -19 -10.664 -0.079 1 95.94 222 PRO B N 1
ATOM 4280 C CA . PRO B 1 222 ? -18.047 -9.672 0.419 1 95.94 222 PRO B CA 1
ATOM 4281 C C . PRO B 1 222 ? -17.391 -10.094 1.729 1 95.94 222 PRO B C 1
ATOM 4283 O O . PRO B 1 222 ? -18.062 -10.617 2.623 1 95.94 222 PRO B O 1
ATOM 4286 N N . VAL B 1 223 ? -16.094 -9.844 1.803 1 98.12 223 VAL B N 1
ATOM 4287 C CA . VAL B 1 223 ? -15.398 -10.406 2.955 1 98.12 223 VAL B CA 1
ATOM 4288 C C . VAL B 1 223 ? -14.828 -9.273 3.812 1 98.12 223 VAL B C 1
ATOM 4290 O O . VAL B 1 223 ? -14.359 -9.516 4.926 1 98.12 223 VAL B O 1
ATOM 4293 N N . VAL B 1 224 ? -14.883 -8.047 3.34 1 97.94 224 VAL B N 1
ATOM 4294 C CA . VAL B 1 224 ? -14.219 -6.969 4.062 1 97.94 224 VAL B CA 1
ATOM 4295 C C . VAL B 1 224 ? -15.07 -5.707 4.004 1 97.94 224 VAL B C 1
ATOM 4297 O O . VAL B 1 224 ? -15.703 -5.422 2.984 1 97.94 224 VAL B O 1
ATOM 4300 N N . THR B 1 225 ? -15.188 -5 5.109 1 98.25 225 THR B N 1
ATOM 4301 C CA . THR B 1 225 ? -15.75 -3.66 5.211 1 98.25 225 THR B CA 1
ATOM 4302 C C . THR B 1 225 ? -14.711 -2.674 5.727 1 98.25 225 THR B C 1
ATOM 4304 O O . THR B 1 225 ? -14.094 -2.9 6.773 1 98.25 225 THR B O 1
ATOM 4307 N N . LEU B 1 226 ? -14.422 -1.667 5 1 98.44 226 LEU B N 1
ATOM 4308 C CA . LEU B 1 226 ? -13.531 -0.587 5.41 1 98.44 226 LEU B CA 1
ATOM 4309 C C . LEU B 1 226 ? -14.328 0.659 5.785 1 98.44 226 LEU B C 1
ATOM 4311 O O . LEU B 1 226 ? -14.945 1.286 4.926 1 98.44 226 LEU B O 1
ATOM 4315 N N . SER B 1 227 ? -14.289 1.035 7.055 1 98.06 227 SER B N 1
ATOM 4316 C CA . SER B 1 227 ? -15.023 2.182 7.582 1 98.06 227 SER B CA 1
ATOM 4317 C C . SER B 1 227 ? -14.07 3.297 8.008 1 98.06 227 SER B C 1
ATOM 4319 O O . SER B 1 227 ? -13.102 3.055 8.727 1 98.06 227 SER B O 1
ATOM 4321 N N . LEU B 1 228 ? -14.32 4.434 7.504 1 97.25 228 LEU B N 1
ATOM 4322 C CA . LEU B 1 228 ? -13.484 5.609 7.727 1 97.25 228 LEU B CA 1
ATOM 4323 C C . LEU B 1 228 ? -14.188 6.609 8.641 1 97.25 228 LEU B C 1
ATOM 4325 O O . LEU B 1 228 ? -15.273 7.102 8.312 1 97.25 228 LEU B O 1
ATOM 4329 N N . PRO B 1 229 ? -13.609 6.969 9.727 1 95.62 229 PRO B N 1
ATOM 4330 C CA . PRO B 1 229 ? -14.289 7.863 10.672 1 95.62 229 PRO B CA 1
ATOM 4331 C C . PRO B 1 229 ? -14.219 9.328 10.25 1 95.62 229 PRO B C 1
ATOM 4333 O O . PRO B 1 229 ? -13.211 9.766 9.688 1 95.62 229 PRO B O 1
ATOM 4336 N N . VAL B 1 230 ? -15.266 10.07 10.531 1 95.56 230 VAL B N 1
ATOM 4337 C CA . VAL B 1 230 ? -15.312 11.516 10.305 1 95.56 230 VAL B CA 1
ATOM 4338 C C . VAL B 1 230 ? -14.617 12.234 11.461 1 95.56 230 VAL B C 1
ATOM 4340 O O . VAL B 1 230 ? -14.93 11.992 12.625 1 95.56 230 VAL B O 1
ATOM 4343 N N . LEU B 1 231 ? -13.664 13.125 11.141 1 93.19 231 LEU B N 1
ATOM 4344 C CA . LEU B 1 231 ? -12.938 13.867 12.156 1 93.19 231 LEU B CA 1
ATOM 4345 C C . LEU B 1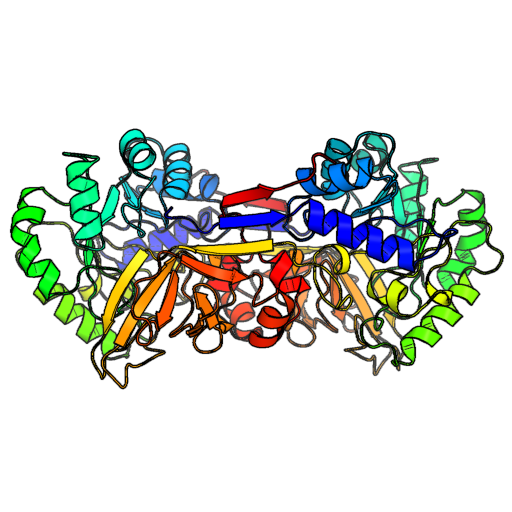 231 ? -13.57 15.234 12.383 1 93.19 231 LEU B C 1
ATOM 4347 O O . LEU B 1 231 ? -13.547 15.758 13.508 1 93.19 231 LEU B O 1
ATOM 4351 N N . GLN B 1 232 ? -14.078 15.773 11.305 1 93.94 232 GLN B N 1
ATOM 4352 C CA . GLN B 1 232 ? -14.617 17.125 11.359 1 93.94 232 GLN B CA 1
ATOM 4353 C C . GLN B 1 232 ? -15.586 17.391 10.203 1 93.94 232 GLN B C 1
ATOM 4355 O O . GLN B 1 232 ? -15.453 16.797 9.133 1 93.94 232 GLN B O 1
ATOM 4360 N N . VAL B 1 233 ? -16.594 18.141 10.492 1 95.75 233 VAL B N 1
ATOM 4361 C CA . VAL B 1 233 ? -17.5 18.656 9.469 1 95.75 233 VAL B CA 1
ATOM 4362 C C . VAL B 1 233 ? -17.469 20.188 9.461 1 95.75 233 VAL B C 1
ATOM 4364 O O . VAL B 1 233 ? -17.375 20.812 10.523 1 95.75 233 VAL B O 1
ATOM 4367 N N . ARG B 1 234 ? -17.516 20.781 8.281 1 96.25 234 ARG B N 1
ATOM 4368 C CA . ARG B 1 234 ? -17.5 22.234 8.211 1 96.25 234 ARG B CA 1
ATOM 4369 C C . ARG B 1 234 ? -18.391 22.734 7.07 1 96.25 234 ARG B C 1
ATOM 4371 O O . ARG B 1 234 ? -18.672 22 6.129 1 96.25 234 ARG B O 1
ATOM 4378 N N . ASP B 1 235 ? -18.812 23.969 7.234 1 95.88 235 ASP B N 1
ATOM 4379 C CA . ASP B 1 235 ? -19.5 24.656 6.145 1 95.88 235 ASP B CA 1
ATOM 4380 C C . ASP B 1 235 ? -18.5 25.328 5.203 1 95.88 235 ASP B C 1
ATOM 4382 O O . ASP B 1 235 ? -17.5 25.891 5.652 1 95.88 235 ASP B O 1
ATOM 4386 N N . VAL B 1 236 ? -18.703 25.109 3.953 1 97.75 236 VAL B N 1
ATOM 4387 C CA . VAL B 1 236 ? -17.891 25.719 2.912 1 97.75 236 VAL B CA 1
ATOM 4388 C C . VAL B 1 236 ? -18.75 26.594 2.012 1 97.75 236 VAL B C 1
ATOM 4390 O O . VAL B 1 236 ? -19.75 26.125 1.46 1 97.75 236 VAL B O 1
ATOM 4393 N N . HIS B 1 237 ? -18.391 27.859 1.911 1 97.38 237 HIS B N 1
ATOM 4394 C CA . HIS B 1 237 ? -19.188 28.812 1.158 1 97.38 237 HIS B CA 1
ATOM 4395 C C . HIS B 1 237 ? -18.844 28.766 -0.328 1 97.38 237 HIS B C 1
ATOM 4397 O O . HIS B 1 237 ? -17.734 28.375 -0.704 1 97.38 237 HIS B O 1
ATOM 4403 N N . PRO B 1 238 ? -19.875 29.172 -1.154 1 98.25 238 PRO B N 1
ATOM 4404 C CA . PRO B 1 238 ? -19.578 29.234 -2.586 1 98.25 238 PRO B CA 1
ATOM 4405 C C . PRO B 1 238 ? -18.312 30.031 -2.891 1 98.25 238 PRO B C 1
ATOM 4407 O O . PRO B 1 238 ? -18.109 31.109 -2.314 1 98.25 238 PRO B O 1
ATOM 4410 N N . GLY B 1 239 ? -17.469 29.406 -3.744 1 97.75 239 GLY B N 1
ATOM 4411 C CA . GLY B 1 239 ? -16.219 30.062 -4.105 1 97.75 239 GLY B CA 1
ATOM 4412 C C . GLY B 1 239 ? -15.031 29.562 -3.314 1 97.75 239 GLY B C 1
ATOM 4413 O O . GLY B 1 239 ? -13.891 29.688 -3.76 1 97.75 239 GLY B O 1
ATOM 4414 N N . GLU B 1 240 ? -15.203 28.984 -2.162 1 97.44 240 GLU B N 1
ATOM 4415 C CA . GLU B 1 240 ? -14.117 28.406 -1.378 1 97.44 240 GLU B CA 1
ATOM 4416 C C . GLU B 1 240 ? -13.664 27.062 -1.969 1 97.44 240 GLU B C 1
ATOM 4418 O O . GLU B 1 240 ? -14.445 26.391 -2.639 1 97.44 240 GLU B O 1
ATOM 4423 N N . THR B 1 241 ? -12.422 26.766 -1.733 1 97.88 241 THR B N 1
ATOM 4424 C CA . THR B 1 241 ? -11.844 25.531 -2.268 1 97.88 241 THR B CA 1
ATOM 4425 C C . THR B 1 241 ? -11.555 24.547 -1.146 1 97.88 241 THR B C 1
ATOM 4427 O O . THR B 1 241 ? -11.602 24.906 0.034 1 97.88 241 THR B O 1
ATOM 4430 N N . VAL B 1 242 ? -11.445 23.297 -1.548 1 98 242 VAL B N 1
ATOM 4431 C CA . VAL B 1 242 ? -11.211 22.234 -0.567 1 98 242 VAL B CA 1
ATOM 4432 C C . VAL B 1 242 ? -9.961 21.438 -0.954 1 98 242 VAL B C 1
ATOM 4434 O O . VAL B 1 242 ? -9.844 20.984 -2.09 1 98 242 VAL B O 1
ATOM 4437 N N . GLY B 1 243 ? -9.031 21.328 0.003 1 96.25 243 GLY B N 1
ATOM 4438 C CA . GLY B 1 243 ? -7.906 20.406 -0.133 1 96.25 243 GLY B CA 1
ATOM 4439 C C . GLY B 1 243 ? -6.758 21 -0.934 1 96.25 243 GLY B C 1
ATOM 4440 O O . GLY B 1 243 ? -6.75 22.188 -1.232 1 96.25 243 GLY B O 1
ATOM 4441 N N . TYR B 1 244 ? -5.742 20.156 -1.186 1 96.56 244 TYR B N 1
ATOM 4442 C CA . TYR B 1 244 ? -4.516 20.562 -1.863 1 96.56 244 TYR B CA 1
ATOM 4443 C C . TYR B 1 244 ? -4.812 21.094 -3.262 1 96.56 244 TYR B C 1
ATOM 4445 O O . TYR B 1 244 ? -5.652 20.547 -3.977 1 96.56 244 TYR B O 1
ATOM 4453 N N . SER B 1 245 ? -4.121 22.141 -3.586 1 95.31 245 SER B N 1
ATOM 4454 C CA . SER B 1 245 ? -4.086 22.734 -4.918 1 95.31 245 SER B CA 1
ATOM 4455 C C . SER B 1 245 ? -5.469 23.203 -5.352 1 95.31 245 SER B C 1
ATOM 4457 O O . SER B 1 245 ? -5.762 23.281 -6.547 1 95.31 245 SER B O 1
ATOM 4459 N N . ALA B 1 246 ? -6.352 23.344 -4.379 1 95.38 246 ALA B N 1
ATOM 4460 C CA . ALA B 1 246 ? -7.691 23.859 -4.648 1 95.38 246 ALA B CA 1
ATOM 4461 C C . ALA B 1 246 ? -8.391 23.031 -5.723 1 95.38 246 ALA B C 1
ATOM 4463 O O . ALA B 1 246 ? -8.984 23.578 -6.648 1 95.38 246 ALA B O 1
ATOM 4464 N N . ALA B 1 247 ? -8.32 21.719 -5.57 1 95.69 247 ALA B N 1
ATOM 4465 C CA . ALA B 1 247 ? -8.75 20.828 -6.648 1 95.69 247 ALA B CA 1
ATOM 4466 C C . ALA B 1 247 ? -10.273 20.719 -6.699 1 95.69 247 ALA B C 1
ATOM 4468 O O . ALA B 1 247 ? -10.82 20.078 -7.586 1 95.69 247 ALA B O 1
ATOM 4469 N N . TRP B 1 248 ? -10.984 21.281 -5.758 1 98 248 TRP B N 1
ATOM 4470 C CA . TRP B 1 248 ? -12.438 21.312 -5.727 1 98 248 TRP B CA 1
ATOM 4471 C C . TRP B 1 248 ? -12.938 22.672 -5.227 1 98 248 TRP B C 1
ATOM 4473 O O . TRP B 1 248 ? -12.391 23.219 -4.273 1 98 248 TRP B O 1
ATOM 4483 N N . THR B 1 249 ? -13.961 23.234 -5.809 1 98.38 249 THR B N 1
ATOM 4484 C CA . THR B 1 249 ? -14.547 24.516 -5.441 1 98.38 249 THR B CA 1
ATOM 4485 C C . THR B 1 249 ? -16.047 24.375 -5.188 1 98.38 249 THR B C 1
ATOM 4487 O O . THR B 1 249 ? -16.766 23.75 -5.98 1 98.38 249 THR B O 1
ATOM 4490 N N . ALA B 1 250 ? -16.5 24.953 -4.082 1 98.44 250 ALA B N 1
ATOM 4491 C CA . ALA B 1 250 ? -17.922 24.922 -3.771 1 98.44 250 ALA B CA 1
ATOM 4492 C C . ALA B 1 250 ? -18.703 25.828 -4.711 1 98.44 250 ALA B C 1
ATOM 4494 O O . ALA B 1 250 ? -18.406 27.016 -4.832 1 98.44 250 ALA B O 1
ATOM 4495 N N . GLU B 1 251 ? -19.719 25.266 -5.32 1 98.12 251 GLU B N 1
ATOM 4496 C CA . GLU B 1 251 ? -20.609 26.062 -6.172 1 98.12 251 GLU B CA 1
ATOM 4497 C C . GLU B 1 251 ? -21.844 26.531 -5.402 1 98.12 251 GLU B C 1
ATOM 4499 O O . GLU B 1 251 ? -22.453 27.547 -5.762 1 98.12 251 GLU B O 1
ATOM 4504 N N . VAL B 1 252 ? -22.25 25.844 -4.383 1 98.31 252 VAL B N 1
ATOM 4505 C CA . VAL B 1 252 ? -23.359 26.125 -3.477 1 98.31 252 VAL B CA 1
ATOM 4506 C C . VAL B 1 252 ? -22.891 26 -2.029 1 98.31 252 VAL B C 1
ATOM 4508 O O . VAL B 1 252 ? -21.812 25.469 -1.765 1 98.31 252 VAL B O 1
ATOM 4511 N N . PRO B 1 253 ? -23.688 26.656 -1.142 1 98.19 253 PRO B N 1
ATOM 4512 C CA . PRO B 1 253 ? -23.344 26.344 0.246 1 98.19 253 PRO B CA 1
ATOM 4513 C C . PRO B 1 253 ? -23.234 24.844 0.508 1 98.19 253 PRO B C 1
ATOM 4515 O O . PRO B 1 253 ? -24.156 24.094 0.203 1 98.19 253 PRO B O 1
ATOM 4518 N N . SER B 1 254 ? -22.078 24.438 0.99 1 98.44 254 SER B N 1
ATOM 4519 C CA . SER B 1 254 ? -21.797 23.016 1.086 1 98.44 254 SER B CA 1
ATOM 4520 C C . SER B 1 254 ? -21.391 22.625 2.502 1 98.44 254 SER B C 1
ATOM 4522 O O . SER B 1 254 ? -20.891 23.453 3.264 1 98.44 254 SER B O 1
ATOM 4524 N N . ARG B 1 255 ? -21.703 21.375 2.852 1 98.25 255 ARG B N 1
ATOM 4525 C CA . ARG B 1 255 ? -21.188 20.719 4.051 1 98.25 255 ARG B CA 1
ATOM 4526 C C . ARG B 1 255 ? -20.156 19.656 3.699 1 98.25 255 ARG B C 1
ATOM 4528 O O . ARG B 1 255 ? -20.422 18.781 2.887 1 98.25 255 ARG B O 1
ATOM 4535 N N . VAL B 1 256 ? -18.969 19.797 4.301 1 98.31 256 VAL B N 1
ATOM 4536 C CA . VAL B 1 256 ? -17.875 18.922 3.928 1 98.31 256 VAL B CA 1
ATOM 4537 C C . VAL B 1 256 ? -17.375 18.156 5.156 1 98.31 256 VAL B C 1
ATOM 4539 O O . VAL B 1 256 ? -17.125 18.75 6.203 1 98.31 256 VAL B O 1
ATOM 4542 N N . ALA B 1 257 ? -17.297 16.844 5.031 1 97.94 257 ALA B N 1
ATOM 4543 C CA . ALA B 1 257 ? -16.734 15.984 6.078 1 97.94 257 ALA B CA 1
ATOM 4544 C C . ALA B 1 257 ? -15.273 15.641 5.777 1 97.94 257 ALA B C 1
ATOM 4546 O O . ALA B 1 257 ? -14.938 15.266 4.652 1 97.94 257 ALA B O 1
ATOM 4547 N N . THR B 1 258 ? -14.414 15.859 6.73 1 97.12 258 THR B N 1
ATOM 4548 C CA . THR B 1 258 ? -13.039 15.359 6.668 1 97.12 258 THR B CA 1
ATOM 4549 C C . THR B 1 258 ? -12.922 14.008 7.367 1 97.12 258 THR B C 1
ATOM 4551 O O . THR B 1 258 ? -13.297 13.875 8.531 1 97.12 258 THR B O 1
ATOM 4554 N N . VAL B 1 259 ? -12.391 13.062 6.605 1 96.5 259 VAL B N 1
ATOM 4555 C CA . VAL B 1 259 ? -12.406 11.664 7.035 1 96.5 259 VAL B CA 1
ATOM 4556 C C . VAL B 1 259 ? -10.977 11.148 7.176 1 96.5 259 VAL B C 1
ATOM 4558 O O . VAL B 1 259 ? -10.109 11.5 6.375 1 96.5 259 VAL B O 1
ATOM 4561 N N . ALA B 1 260 ? -10.812 10.234 8.195 1 94.5 260 ALA B N 1
ATOM 4562 C CA . ALA B 1 260 ? -9.477 9.797 8.594 1 94.5 260 ALA B CA 1
ATOM 4563 C C . ALA B 1 260 ? -9 8.641 7.727 1 94.5 260 ALA B C 1
ATOM 4565 O O . ALA B 1 260 ? -9.141 7.473 8.109 1 94.5 260 ALA B O 1
ATOM 4566 N N . ALA B 1 261 ? -8.305 8.844 6.68 1 96 261 ALA B N 1
ATOM 4567 C CA . ALA B 1 261 ? -7.578 7.922 5.805 1 96 261 ALA B CA 1
ATOM 4568 C C . ALA B 1 261 ? -7.023 8.648 4.582 1 96 261 ALA B C 1
ATOM 4570 O O . ALA B 1 261 ? -7.566 9.672 4.16 1 96 261 ALA B O 1
ATOM 4571 N N . GLY B 1 262 ? -6.012 8.195 4.051 1 97.56 262 GLY B N 1
ATOM 4572 C CA . GLY B 1 262 ? -5.41 8.75 2.85 1 97.56 262 GLY B CA 1
ATOM 4573 C C . GLY B 1 262 ? -4.473 7.785 2.148 1 97.56 262 GLY B C 1
ATOM 4574 O O . GLY B 1 262 ? -4.598 6.57 2.303 1 97.56 262 GLY B O 1
ATOM 4575 N N . TYR B 1 263 ? -3.615 8.383 1.325 1 98 263 TYR B N 1
ATOM 4576 C CA . TYR B 1 263 ? -2.807 7.484 0.508 1 98 263 TYR B CA 1
ATOM 4577 C C . TYR B 1 263 ? -1.753 6.777 1.353 1 98 263 TYR B C 1
ATOM 4579 O O . TYR B 1 263 ? -1.209 5.75 0.944 1 98 263 TYR B O 1
ATOM 4587 N N . ALA B 1 264 ? -1.43 7.191 2.557 1 97.62 264 ALA B N 1
ATOM 4588 C CA . ALA B 1 264 ? -0.559 6.441 3.457 1 97.62 264 ALA B CA 1
ATOM 4589 C C . ALA B 1 264 ? -1.28 5.223 4.027 1 97.62 264 ALA B C 1
ATOM 4591 O O . ALA B 1 264 ? -0.651 4.34 4.613 1 97.62 264 ALA B O 1
ATOM 4592 N N . ASP B 1 265 ? -2.562 5.156 3.836 1 97.19 265 ASP B N 1
ATOM 4593 C CA . ASP B 1 265 ? -3.355 4.008 4.266 1 97.19 265 ASP B CA 1
ATOM 4594 C C . ASP B 1 265 ? -3.701 3.105 3.082 1 97.19 265 ASP B C 1
ATOM 4596 O O . ASP B 1 265 ? -4.52 2.193 3.209 1 97.19 265 ASP B O 1
ATOM 4600 N N . GLY B 1 266 ? -3.15 3.422 1.97 1 97.12 266 GLY B N 1
ATOM 4601 C CA . GLY B 1 266 ? -3.363 2.572 0.808 1 97.12 266 GLY B CA 1
ATOM 4602 C C . GLY B 1 266 ? -4.457 3.086 -0.113 1 97.12 266 GLY B C 1
ATOM 4603 O O . GLY B 1 266 ? -4.84 2.404 -1.065 1 97.12 266 GLY B O 1
ATOM 4604 N N . LEU B 1 267 ? -5.012 4.281 0.11 1 98.06 267 LEU B N 1
ATOM 4605 C CA . LEU B 1 267 ? -6.035 4.852 -0.755 1 98.06 267 LEU B CA 1
ATOM 4606 C C . LEU B 1 267 ? -5.41 5.695 -1.858 1 98.06 267 LEU B C 1
ATOM 4608 O O . LEU B 1 267 ? -4.805 6.734 -1.583 1 98.06 267 LEU B O 1
ATOM 4612 N N . SER B 1 268 ? -5.633 5.258 -3.098 1 98.19 268 SER B N 1
ATOM 4613 C CA . SER B 1 268 ? -5.039 5.906 -4.262 1 98.19 268 SER B CA 1
ATOM 4614 C C . SER B 1 268 ? -5.461 7.367 -4.359 1 98.19 268 SER B C 1
ATOM 4616 O O . SER B 1 268 ? -6.625 7.699 -4.129 1 98.19 268 SER B O 1
ATOM 4618 N N . ARG B 1 269 ? -4.57 8.234 -4.715 1 98.12 269 ARG B N 1
ATOM 4619 C CA . ARG B 1 269 ? -4.879 9.641 -4.953 1 98.12 269 ARG B CA 1
ATOM 4620 C C . ARG B 1 269 ? -5.918 9.797 -6.059 1 98.12 269 ARG B C 1
ATOM 4622 O O . ARG B 1 269 ? -6.605 10.812 -6.129 1 98.12 269 ARG B O 1
ATOM 4629 N N . ARG B 1 270 ? -6.07 8.789 -6.848 1 97.94 270 ARG B N 1
ATOM 4630 C CA . ARG B 1 270 ? -6.988 8.836 -7.98 1 97.94 270 ARG B CA 1
ATOM 4631 C C . ARG B 1 270 ? -8.438 8.766 -7.516 1 97.94 270 ARG B C 1
ATOM 4633 O O . ARG B 1 270 ? -9.359 9.008 -8.297 1 97.94 270 ARG B O 1
ATOM 4640 N N . LEU B 1 271 ? -8.672 8.477 -6.293 1 98.44 271 LEU B N 1
ATOM 4641 C CA . LEU B 1 271 ? -10.023 8.484 -5.73 1 98.44 271 LEU B CA 1
ATOM 4642 C C . LEU B 1 271 ? -10.578 9.898 -5.672 1 98.44 271 LEU B C 1
ATOM 4644 O O . LEU B 1 271 ? -11.797 10.086 -5.598 1 98.44 271 LEU B O 1
ATOM 4648 N N . GLY B 1 272 ? -9.695 10.914 -5.637 1 98.44 272 GLY B N 1
ATOM 4649 C CA . GLY B 1 272 ? -10.109 12.305 -5.484 1 98.44 272 GLY B CA 1
ATOM 4650 C C . GLY B 1 272 ? -11.031 12.773 -6.594 1 98.44 272 GLY B C 1
ATOM 4651 O O . GLY B 1 272 ? -10.719 12.625 -7.777 1 98.44 272 GLY B O 1
ATOM 4652 N N . ASN B 1 273 ? -12.094 13.375 -6.23 1 98.19 273 ASN B N 1
ATOM 4653 C CA . ASN B 1 273 ? -13.102 13.914 -7.137 1 98.19 273 ASN B CA 1
ATOM 4654 C C . ASN B 1 273 ? -13.664 12.836 -8.055 1 98.19 273 ASN B C 1
ATOM 4656 O O . ASN B 1 273 ? -14.203 13.141 -9.125 1 98.19 273 ASN B O 1
ATOM 4660 N N . ALA B 1 274 ? -13.453 11.531 -7.781 1 98 274 ALA B N 1
ATOM 4661 C CA . ALA B 1 274 ? -13.875 10.453 -8.68 1 98 274 ALA B CA 1
ATOM 4662 C C . ALA B 1 274 ? -14.664 9.391 -7.93 1 98 274 ALA B C 1
ATOM 4664 O O . ALA B 1 274 ? -15.57 8.766 -8.492 1 98 274 ALA B O 1
ATOM 4665 N N . ALA B 1 275 ? -14.375 9.266 -6.695 1 98.12 275 ALA B N 1
ATOM 4666 C CA . ALA B 1 275 ? -14.93 8.148 -5.938 1 98.12 275 ALA B CA 1
ATOM 4667 C C . ALA B 1 275 ? -16.125 8.594 -5.094 1 98.12 275 ALA B C 1
ATOM 4669 O O . ALA B 1 275 ? -16.406 9.789 -4.996 1 98.12 275 ALA B O 1
ATOM 4670 N N . GLN B 1 276 ? -16.812 7.641 -4.578 1 98.12 276 GLN B N 1
ATOM 4671 C CA . GLN B 1 276 ? -17.828 7.848 -3.557 1 98.12 276 GLN B CA 1
ATOM 4672 C C . GLN B 1 276 ? -17.609 6.926 -2.361 1 98.12 276 GLN B C 1
ATOM 4674 O O . GLN B 1 276 ? -17.031 5.848 -2.502 1 98.12 276 GLN B O 1
ATOM 4679 N N . VAL B 1 277 ? -17.984 7.371 -1.258 1 98.56 277 VAL B N 1
ATOM 4680 C CA . VAL B 1 277 ? -18.125 6.57 -0.046 1 98.56 277 VAL B CA 1
ATOM 4681 C C . VAL B 1 277 ? -19.594 6.469 0.343 1 98.56 277 VAL B C 1
ATOM 4683 O O . VAL B 1 277 ? -20.438 7.148 -0.238 1 98.56 277 VAL B O 1
ATOM 4686 N N . TRP B 1 278 ? -19.859 5.598 1.329 1 98.5 278 TRP B N 1
ATOM 4687 C CA . TRP B 1 278 ? -21.266 5.293 1.572 1 98.5 278 TRP B CA 1
ATOM 4688 C C . TRP B 1 278 ? -21.641 5.543 3.031 1 98.5 278 TRP B C 1
ATOM 4690 O O . TRP B 1 278 ? -20.953 5.074 3.939 1 98.5 278 TRP B O 1
ATOM 4700 N N . PHE B 1 279 ? -22.672 6.336 3.299 1 98.25 279 PHE B N 1
ATOM 4701 C CA . PHE B 1 279 ? -23.391 6.418 4.562 1 98.25 279 PHE B CA 1
ATOM 4702 C C . PHE B 1 279 ? -24.656 5.559 4.527 1 98.25 279 PHE B C 1
ATOM 4704 O O . PHE B 1 279 ? -25.688 5.992 4.027 1 98.25 279 PHE B O 1
ATOM 4711 N N . GLY B 1 280 ? -24.453 4.312 5.098 1 95.75 280 GLY B N 1
ATOM 4712 C CA . GLY B 1 280 ? -25.484 3.34 4.801 1 95.75 280 GLY B CA 1
ATOM 4713 C C . GLY B 1 280 ? -25.625 3.051 3.318 1 95.75 280 GLY B C 1
ATOM 4714 O O . GLY B 1 280 ? -24.656 2.652 2.666 1 95.75 280 GLY B O 1
ATOM 4715 N N . ASP B 1 281 ? -26.812 3.412 2.793 1 96.69 281 ASP B N 1
ATOM 4716 C CA . ASP B 1 281 ? -27.078 3.148 1.383 1 96.69 281 ASP B CA 1
ATOM 4717 C C . ASP B 1 281 ? -26.953 4.426 0.553 1 96.69 281 ASP B C 1
ATOM 4719 O O . ASP B 1 281 ? -27.219 4.414 -0.654 1 96.69 281 ASP B O 1
ATOM 4723 N N . VAL B 1 282 ? -26.516 5.484 1.144 1 98.06 282 VAL B N 1
ATOM 4724 C CA . VAL B 1 282 ? -26.484 6.777 0.468 1 98.06 282 VAL B CA 1
ATOM 4725 C C . VAL B 1 282 ? -25.062 7.082 0.007 1 98.06 282 VAL B C 1
ATOM 4727 O O . VAL B 1 282 ? -24.141 7.199 0.827 1 98.06 282 VAL B O 1
ATOM 4730 N N . PRO B 1 283 ? -24.859 7.195 -1.3 1 98.44 283 PRO B N 1
ATOM 4731 C CA . PRO B 1 283 ? -23.531 7.539 -1.789 1 98.44 283 PRO B CA 1
ATOM 4732 C C . PRO B 1 283 ? -23.141 8.984 -1.488 1 98.44 283 PRO B C 1
ATOM 4734 O O . PRO B 1 283 ? -23.984 9.883 -1.587 1 98.44 283 PRO B O 1
ATOM 4737 N N . CYS B 1 284 ? -22.016 9.242 -1.032 1 98.81 284 CYS B N 1
ATOM 4738 C CA . CYS B 1 284 ? -21.453 10.562 -0.762 1 98.81 284 CYS B CA 1
ATOM 4739 C C . CYS B 1 284 ? -20.156 10.773 -1.554 1 98.81 284 CYS B C 1
ATOM 4741 O O . CYS B 1 284 ? -19.203 10.016 -1.408 1 98.81 284 CYS B O 1
ATOM 4743 N N . PRO B 1 285 ? -20.047 11.805 -2.369 1 98.69 285 PRO B N 1
ATOM 4744 C CA . PRO B 1 285 ? -18.891 12 -3.254 1 98.69 285 PRO B CA 1
ATOM 4745 C C . PRO B 1 285 ? -17.625 12.414 -2.5 1 98.69 285 PRO B C 1
ATOM 4747 O O . PRO B 1 285 ? -17.688 13.25 -1.598 1 98.69 285 PRO B O 1
ATOM 4750 N N . VAL B 1 286 ? -16.531 11.781 -2.816 1 98.75 286 VAL B N 1
ATOM 4751 C CA . VAL B 1 286 ? -15.211 12.258 -2.398 1 98.75 286 VAL B CA 1
ATOM 4752 C C . VAL B 1 286 ? -14.836 13.5 -3.201 1 98.75 286 VAL B C 1
ATOM 4754 O O . VAL B 1 286 ? -14.883 13.484 -4.434 1 98.75 286 VAL B O 1
ATOM 4757 N N . ILE B 1 287 ? -14.453 14.578 -2.49 1 98.75 287 ILE B N 1
ATOM 4758 C CA . ILE B 1 287 ? -14.156 15.828 -3.18 1 98.75 287 ILE B CA 1
ATOM 4759 C C . ILE B 1 287 ? -12.742 16.281 -2.826 1 98.75 287 ILE B C 1
ATOM 4761 O O . ILE B 1 287 ? -12.281 16.094 -1.697 1 98.75 287 ILE B O 1
ATO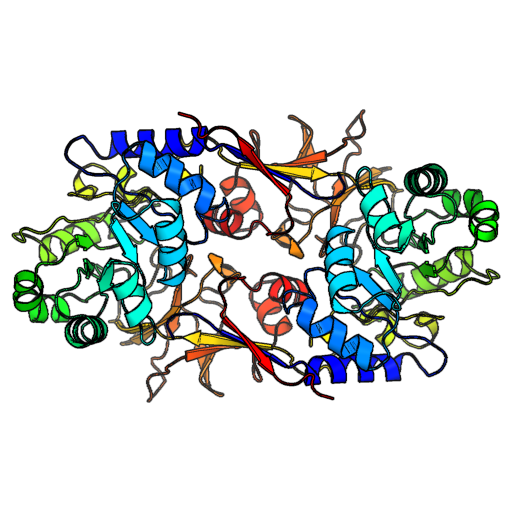M 4765 N N . GLY B 1 288 ? -12.055 16.922 -3.809 1 98 288 GLY B N 1
ATOM 4766 C CA . GLY B 1 288 ? -10.688 17.391 -3.605 1 98 288 GLY B CA 1
ATOM 4767 C C . GLY B 1 288 ? -9.664 16.266 -3.711 1 98 288 GLY B C 1
ATOM 4768 O O . GLY B 1 288 ? -10.016 15.117 -3.988 1 98 288 GLY B O 1
ATOM 4769 N N . ARG B 1 289 ? -8.43 16.594 -3.506 1 97.62 289 ARG B N 1
ATOM 4770 C CA . ARG B 1 289 ? -7.344 15.625 -3.605 1 97.62 289 ARG B CA 1
ATOM 4771 C C . ARG B 1 289 ? -7.27 14.75 -2.357 1 97.62 289 ARG B C 1
ATOM 4773 O O . ARG B 1 289 ? -7.535 15.227 -1.249 1 97.62 289 ARG B O 1
ATOM 4780 N N . ILE B 1 290 ? -6.906 13.508 -2.572 1 98.31 290 ILE B N 1
ATOM 4781 C CA . ILE B 1 290 ? -6.605 12.617 -1.453 1 98.31 290 ILE B CA 1
ATOM 4782 C C . ILE B 1 290 ? -5.297 13.047 -0.791 1 98.31 290 ILE B C 1
ATOM 4784 O O . ILE B 1 290 ? -4.27 13.18 -1.459 1 98.31 290 ILE B O 1
ATOM 4788 N N . SER B 1 291 ? -5.348 13.367 0.521 1 97.75 291 SER B N 1
ATOM 4789 C CA . SER B 1 291 ? -4.148 13.688 1.289 1 97.75 291 SER B CA 1
ATOM 4790 C C . SER B 1 291 ? -3.496 12.43 1.845 1 97.75 291 SER B C 1
ATOM 4792 O O . SER B 1 291 ? -3.973 11.312 1.602 1 97.75 291 SER B O 1
ATOM 4794 N N . MET B 1 292 ? -2.365 12.586 2.531 1 97.81 292 MET B N 1
ATOM 4795 C CA . MET B 1 292 ? -1.616 11.453 3.076 1 97.81 292 MET B CA 1
ATOM 4796 C C . MET B 1 292 ? -2.449 10.695 4.102 1 97.81 292 MET B C 1
ATOM 4798 O O . MET B 1 292 ? -2.434 9.461 4.129 1 97.81 292 MET B O 1
ATOM 4802 N N . ASP B 1 293 ? -3.311 11.531 4.867 1 97.44 293 ASP B N 1
ATOM 4803 C CA . ASP B 1 293 ? -3.988 10.891 5.992 1 97.44 293 ASP B CA 1
ATOM 4804 C C . ASP B 1 293 ? -5.473 11.258 6.016 1 97.44 293 ASP B C 1
ATOM 4806 O O . ASP B 1 293 ? -6.195 10.867 6.938 1 97.44 293 ASP B O 1
ATOM 4810 N N . LEU B 1 294 ? -5.93 12.047 4.984 1 97.25 294 LEU B N 1
ATOM 4811 C CA . LEU B 1 294 ? -7.289 12.57 5.066 1 97.25 294 LEU B CA 1
ATOM 4812 C C . LEU B 1 294 ? -7.945 12.594 3.691 1 97.25 294 LEU B C 1
ATOM 4814 O O . LEU B 1 294 ? -7.273 12.82 2.684 1 97.25 294 LEU B O 1
ATOM 4818 N N . ILE B 1 295 ? -9.211 12.422 3.723 1 97.38 295 ILE B N 1
ATOM 4819 C CA . ILE B 1 295 ? -10.047 12.617 2.545 1 97.38 295 ILE B CA 1
ATOM 4820 C C . ILE B 1 295 ? -11.227 13.531 2.895 1 97.38 295 ILE B C 1
ATOM 4822 O O . ILE B 1 295 ? -11.625 13.617 4.059 1 97.38 295 ILE B O 1
ATOM 4826 N N . THR B 1 296 ? -11.695 14.258 1.955 1 98.56 296 THR B N 1
ATOM 4827 C CA . THR B 1 296 ? -12.867 15.109 2.164 1 98.56 296 THR B CA 1
ATOM 4828 C C . THR B 1 296 ? -14.062 14.586 1.371 1 98.56 296 THR B C 1
ATOM 4830 O O . THR B 1 296 ? -13.906 14.102 0.25 1 98.56 296 THR B O 1
ATOM 4833 N N . VAL B 1 297 ? -15.211 14.633 1.979 1 98.75 297 VAL B N 1
ATOM 4834 C CA . VAL B 1 297 ? -16.453 14.094 1.419 1 98.75 297 VAL B CA 1
ATOM 4835 C C . VAL B 1 297 ? -17.531 15.172 1.438 1 98.75 297 VAL B C 1
ATOM 4837 O O . VAL B 1 297 ? -17.703 15.867 2.439 1 98.75 297 VAL B O 1
ATOM 4840 N N . ASP B 1 298 ? -18.219 15.359 0.328 1 98.81 298 ASP B N 1
ATOM 4841 C CA . ASP B 1 298 ? -19.375 16.25 0.265 1 98.81 298 ASP B CA 1
ATOM 4842 C C . ASP B 1 298 ? -20.609 15.594 0.893 1 98.81 298 ASP B C 1
ATOM 4844 O O . ASP B 1 298 ? -21.078 14.562 0.414 1 98.81 298 ASP B O 1
ATOM 4848 N N . ILE B 1 299 ? -21.125 16.219 1.938 1 98.62 299 ILE B N 1
ATOM 4849 C CA . ILE B 1 299 ? -22.266 15.633 2.615 1 98.62 299 ILE B CA 1
ATOM 4850 C C . ILE B 1 299 ? -23.438 16.625 2.596 1 98.62 299 ILE B C 1
ATOM 4852 O O . ILE B 1 299 ? -24.328 16.562 3.451 1 98.62 299 ILE B O 1
ATOM 4856 N N . THR B 1 300 ? -23.438 17.531 1.725 1 98.56 300 THR B N 1
ATOM 4857 C CA . THR B 1 300 ? -24.406 18.609 1.601 1 98.56 300 THR B CA 1
ATOM 4858 C C . THR B 1 300 ? -25.828 18.047 1.562 1 98.56 300 THR B C 1
ATOM 4860 O O . THR B 1 300 ? -26.75 18.641 2.131 1 98.56 300 THR B O 1
ATOM 4863 N N . HIS B 1 301 ? -26.047 16.953 0.941 1 98.19 301 HIS B N 1
ATOM 4864 C CA . HIS B 1 301 ? -27.375 16.406 0.686 1 98.19 301 HIS B CA 1
ATOM 4865 C C . HIS B 1 301 ? -27.891 15.609 1.876 1 98.19 301 HIS B C 1
ATOM 4867 O O . HIS B 1 301 ? -29.031 15.172 1.89 1 98.19 301 HIS B O 1
ATOM 4873 N N . LEU B 1 302 ? -27.016 15.438 2.85 1 98 302 LEU B N 1
ATOM 4874 C CA . LEU B 1 302 ? -27.422 14.617 3.99 1 98 302 LEU B CA 1
ATOM 4875 C C . LEU B 1 302 ? -28.125 15.469 5.043 1 98 302 LEU B C 1
ATOM 4877 O O . LEU B 1 302 ? -27.719 16.609 5.297 1 98 302 LEU B O 1
ATOM 4881 N N . ASP B 1 303 ? -29.109 14.883 5.723 1 95 303 ASP B N 1
ATOM 4882 C CA . ASP B 1 303 ? -29.766 15.523 6.859 1 95 303 ASP B CA 1
ATOM 4883 C C . ASP B 1 303 ? -28.969 15.297 8.148 1 95 303 ASP B C 1
ATOM 4885 O O . ASP B 1 303 ? -28.859 16.203 8.969 1 95 303 ASP B O 1
ATOM 4889 N N . ASP B 1 304 ? -28.406 14.133 8.242 1 94.19 304 ASP B N 1
ATOM 4890 C CA . ASP B 1 304 ? -27.641 13.75 9.422 1 94.19 304 ASP B CA 1
ATOM 4891 C C . ASP B 1 304 ? -26.141 13.93 9.188 1 94.19 304 ASP B C 1
ATOM 4893 O O . ASP B 1 304 ? -25.688 13.977 8.047 1 94.19 304 ASP B O 1
ATOM 4897 N N . THR B 1 305 ? -25.438 14.109 10.25 1 94.38 305 THR B N 1
ATOM 4898 C CA . THR B 1 305 ? -23.984 14.117 10.188 1 94.38 305 THR B CA 1
ATOM 4899 C C . THR B 1 305 ? -23.422 12.719 10.438 1 94.38 305 THR B C 1
ATOM 4901 O O . THR B 1 305 ? -23.531 12.188 11.539 1 94.38 305 THR B O 1
ATOM 4904 N N . PRO B 1 306 ? -22.812 12.156 9.422 1 95.81 306 PRO B N 1
ATOM 4905 C CA . PRO B 1 306 ? -22.281 10.805 9.586 1 95.81 306 PRO B CA 1
ATOM 4906 C C . PRO B 1 306 ? -21.125 10.734 10.57 1 95.81 306 PRO B C 1
ATOM 4908 O O . PRO B 1 306 ? -20.312 11.664 10.641 1 95.81 306 PRO B O 1
ATOM 4911 N N . ARG B 1 307 ? -20.984 9.633 11.297 1 94.38 307 ARG B N 1
ATOM 4912 C CA . ARG B 1 307 ? -19.828 9.375 12.148 1 94.38 307 ARG B CA 1
ATOM 4913 C C . ARG B 1 307 ? -18.719 8.672 11.375 1 94.38 307 ARG B C 1
ATOM 4915 O O . ARG B 1 307 ? -17.562 8.695 11.781 1 94.38 307 ARG B O 1
ATOM 4922 N N . GLU B 1 308 ? -19.078 7.992 10.359 1 96.5 308 GLU B N 1
ATOM 4923 C CA . GLU B 1 308 ? -18.156 7.266 9.492 1 96.5 308 GLU B CA 1
ATOM 4924 C C . GLU B 1 308 ? -18.766 6.988 8.125 1 96.5 308 GLU B C 1
ATOM 4926 O O . GLU B 1 308 ? -19.984 7.113 7.953 1 96.5 308 GLU B O 1
ATOM 4931 N N . PHE B 1 309 ? -17.938 6.703 7.172 1 98.06 309 PHE B N 1
ATOM 4932 C CA . PHE B 1 309 ? -18.328 6.238 5.844 1 98.06 309 PHE B CA 1
ATOM 4933 C C . PHE B 1 309 ? -17.688 4.898 5.527 1 98.06 309 PHE B C 1
ATOM 4935 O O . PHE B 1 309 ? -16.594 4.598 6.016 1 98.06 309 PHE B O 1
ATOM 4942 N N . ASP B 1 310 ? -18.359 4.09 4.703 1 98.38 310 ASP B N 1
ATOM 4943 C CA . ASP B 1 310 ? -17.734 2.877 4.18 1 98.38 310 ASP B CA 1
ATOM 4944 C C . ASP B 1 310 ? -17.188 3.105 2.77 1 98.38 310 ASP B C 1
ATOM 4946 O O . ASP B 1 310 ? -17.906 3.588 1.892 1 98.38 310 ASP B O 1
ATOM 4950 N N . LEU B 1 311 ? -15.938 2.85 2.604 1 98.5 311 LEU B N 1
ATOM 4951 C CA . LEU B 1 311 ? -15.398 2.795 1.246 1 98.5 311 LEU B CA 1
ATOM 4952 C C . LEU B 1 311 ? -15.641 1.423 0.624 1 98.5 311 LEU B C 1
ATOM 4954 O O . LEU B 1 311 ? -16 1.324 -0.552 1 98.5 311 LEU B O 1
ATOM 4958 N N . LEU B 1 312 ? -15.367 0.37 1.404 1 98.38 312 LEU B N 1
ATOM 4959 C CA . LEU B 1 312 ? -15.695 -1.007 1.05 1 98.38 312 LEU B CA 1
ATOM 4960 C C . LEU B 1 312 ? -16.812 -1.544 1.935 1 98.38 312 LEU B C 1
ATOM 4962 O O . LEU B 1 312 ? -16.859 -1.268 3.135 1 98.38 312 LEU B O 1
ATOM 4966 N N . GLY B 1 313 ? -17.688 -2.256 1.367 1 96.44 313 GLY B N 1
ATOM 4967 C CA . GLY B 1 313 ? -18.828 -2.807 2.096 1 96.44 313 GLY B CA 1
ATOM 4968 C C . GLY B 1 313 ? -19.891 -3.4 1.188 1 96.44 313 GLY B C 1
ATOM 4969 O O . GLY B 1 313 ? -19.578 -3.828 0.071 1 96.44 313 GLY B O 1
ATOM 4970 N N . PRO B 1 314 ? -21.094 -3.479 1.704 1 93 314 PRO B N 1
ATOM 4971 C CA . PRO B 1 314 ? -22.172 -4.121 0.95 1 93 314 PRO B CA 1
ATOM 4972 C C . PRO B 1 314 ? -22.469 -3.408 -0.365 1 93 314 PRO B C 1
ATOM 4974 O O . PRO B 1 314 ? -22.891 -4.047 -1.336 1 93 314 PRO B O 1
ATOM 4977 N N . ARG B 1 315 ? -22.25 -2.148 -0.428 1 95.38 315 ARG B N 1
ATOM 4978 C CA . ARG B 1 315 ? -22.672 -1.365 -1.582 1 95.38 315 ARG B CA 1
ATOM 4979 C C . ARG B 1 315 ? -21.547 -1.224 -2.6 1 95.38 315 ARG B C 1
ATOM 4981 O O . ARG B 1 315 ? -21.781 -0.842 -3.746 1 95.38 315 ARG B O 1
ATOM 4988 N N . GLN B 1 316 ? -20.375 -1.558 -2.162 1 96.19 316 GLN B N 1
ATOM 4989 C CA . GLN B 1 316 ? -19.203 -1.3 -2.992 1 96.19 316 GLN B CA 1
ATOM 4990 C C . GLN B 1 316 ? -18.062 -2.232 -2.627 1 96.19 316 GLN B C 1
ATOM 4992 O O . GLN B 1 316 ? -17.562 -2.197 -1.502 1 96.19 316 GLN B O 1
ATOM 4997 N N . GLY B 1 317 ? -17.656 -3.1 -3.607 1 96.94 317 GLY B N 1
ATOM 4998 C CA . GLY B 1 317 ? -16.547 -4.012 -3.359 1 96.94 317 GLY B CA 1
ATOM 4999 C C . GLY B 1 317 ? -15.227 -3.514 -3.91 1 96.94 317 GLY B C 1
ATOM 5000 O O . GLY B 1 317 ? -15.148 -2.393 -4.422 1 96.94 317 GLY B O 1
ATOM 5001 N N . VAL B 1 318 ? -14.219 -4.316 -3.82 1 97.69 318 VAL B N 1
ATOM 5002 C CA . VAL B 1 318 ? -12.859 -3.947 -4.195 1 97.69 318 VAL B CA 1
ATOM 5003 C C . VAL B 1 318 ? -12.781 -3.721 -5.703 1 97.69 318 VAL B C 1
ATOM 5005 O O . VAL B 1 318 ? -12.031 -2.857 -6.168 1 97.69 318 VAL B O 1
ATOM 5008 N N . ASP B 1 319 ? -13.578 -4.5 -6.508 1 98.19 319 ASP B N 1
ATOM 5009 C CA . ASP B 1 319 ? -13.516 -4.367 -7.957 1 98.19 319 ASP B CA 1
ATOM 5010 C C . ASP B 1 319 ? -14.133 -3.049 -8.414 1 98.19 319 ASP B C 1
ATOM 5012 O O . ASP B 1 319 ? -13.656 -2.436 -9.375 1 98.19 319 ASP B O 1
ATOM 5016 N N . ALA B 1 320 ? -15.18 -2.592 -7.73 1 98 320 ALA B N 1
ATOM 5017 C CA . ALA B 1 320 ? -15.773 -1.294 -8.039 1 98 320 ALA B CA 1
ATOM 5018 C C . ALA B 1 320 ? -14.789 -0.161 -7.766 1 98 320 ALA B C 1
ATOM 5020 O O . ALA B 1 320 ? -14.633 0.747 -8.586 1 98 320 ALA B O 1
ATOM 5021 N N . VAL B 1 321 ? -14.117 -0.227 -6.625 1 98.44 321 VAL B N 1
ATOM 5022 C CA . VAL B 1 321 ? -13.109 0.776 -6.289 1 98.44 321 VAL B CA 1
ATOM 5023 C C . VAL B 1 321 ? -11.961 0.715 -7.293 1 98.44 321 VAL B C 1
ATOM 5025 O O . VAL B 1 321 ? -11.469 1.75 -7.746 1 98.44 321 VAL B O 1
ATOM 5028 N N . GLY B 1 322 ? -11.539 -0.543 -7.609 1 98.38 322 GLY B N 1
ATOM 5029 C CA . GLY B 1 322 ? -10.5 -0.714 -8.609 1 98.38 322 GLY B CA 1
ATOM 5030 C C . GLY B 1 322 ? -10.836 -0.057 -9.938 1 98.38 322 GLY B C 1
ATOM 5031 O O . GLY B 1 322 ? -9.984 0.603 -10.539 1 98.38 322 GLY B O 1
ATOM 5032 N N . GLU B 1 323 ? -12.062 -0.199 -10.359 1 98 323 GLU B N 1
ATOM 5033 C CA . GLU B 1 323 ? -12.516 0.398 -11.617 1 98 323 GLU B CA 1
ATOM 5034 C C . GLU B 1 323 ? -12.43 1.921 -11.562 1 98 323 GLU B C 1
ATOM 5036 O O . GLU B 1 323 ? -11.984 2.557 -12.523 1 98 323 GLU B O 1
ATOM 5041 N N . VAL B 1 324 ? -12.789 2.504 -10.477 1 98.06 324 VAL B N 1
ATOM 5042 C CA . VAL B 1 324 ? -12.773 3.951 -10.297 1 98.06 324 VAL B CA 1
ATOM 5043 C C . VAL B 1 324 ? -11.352 4.477 -10.469 1 98.06 324 VAL B C 1
ATOM 5045 O O . VAL B 1 324 ? -11.141 5.516 -11.094 1 98.06 324 VAL B O 1
ATOM 5048 N N . ILE B 1 325 ? -10.414 3.738 -9.977 1 97.5 325 ILE B N 1
ATOM 5049 C CA . ILE B 1 325 ? -9.055 4.277 -9.984 1 97.5 325 ILE B CA 1
ATOM 5050 C C . ILE B 1 325 ? -8.258 3.666 -11.133 1 97.5 325 ILE B C 1
ATOM 5052 O O . ILE B 1 325 ? -7.043 3.855 -11.227 1 97.5 325 ILE B O 1
ATOM 5056 N N . GLY B 1 326 ? -8.867 2.889 -11.961 1 97.06 326 GLY B N 1
ATOM 5057 C CA . GLY B 1 326 ? -8.25 2.389 -13.18 1 97.06 326 GLY B CA 1
ATOM 5058 C C . GLY B 1 326 ? -7.332 1.203 -12.938 1 97.06 326 GLY B C 1
ATOM 5059 O O . GLY B 1 326 ? -6.277 1.094 -13.562 1 97.06 326 GLY B O 1
ATOM 5060 N N . THR B 1 327 ? -7.703 0.353 -12.023 1 97.38 327 THR B N 1
ATOM 5061 C CA . THR B 1 327 ? -6.953 -0.864 -11.734 1 97.38 327 THR B CA 1
ATOM 5062 C C . THR B 1 327 ? -7.898 -2.02 -11.422 1 97.38 327 THR B C 1
ATOM 5064 O O . THR B 1 327 ? -9 -2.098 -11.969 1 97.38 327 THR B O 1
ATOM 5067 N N . ILE B 1 328 ? -7.395 -3.029 -10.625 1 97.31 328 ILE B N 1
ATOM 5068 C CA . ILE B 1 328 ? -8.18 -4.23 -10.352 1 97.31 328 ILE B CA 1
ATOM 5069 C C . ILE B 1 328 ? -8.383 -4.383 -8.844 1 97.31 328 ILE B C 1
ATOM 5071 O O . ILE B 1 328 ? -7.68 -3.756 -8.047 1 97.31 328 ILE B O 1
ATOM 5075 N N . GLY B 1 329 ? -9.359 -5.203 -8.531 1 97.88 329 GLY B N 1
ATOM 5076 C CA . GLY B 1 329 ? -9.656 -5.449 -7.133 1 97.88 329 GLY B CA 1
ATOM 5077 C C . GLY B 1 329 ? -8.477 -6.016 -6.359 1 97.88 329 GLY B C 1
ATOM 5078 O O . GLY B 1 329 ? -8.312 -5.734 -5.172 1 97.88 329 GLY B O 1
ATOM 5079 N N . TYR B 1 330 ? -7.594 -6.816 -7.004 1 98.06 330 TYR B N 1
ATOM 5080 C CA . TYR B 1 330 ? -6.41 -7.406 -6.383 1 98.06 330 TYR B CA 1
ATOM 5081 C C . TYR B 1 330 ? -5.523 -6.328 -5.77 1 98.06 330 TYR B C 1
ATOM 5083 O O . TYR B 1 330 ? -5.098 -6.449 -4.617 1 98.06 330 TYR B O 1
ATOM 5091 N N . GLU B 1 331 ? -5.289 -5.297 -6.574 1 98.12 331 GLU B N 1
ATOM 5092 C CA . GLU B 1 331 ? -4.402 -4.23 -6.121 1 98.12 331 GLU B CA 1
ATOM 5093 C C . GLU B 1 331 ? -5.035 -3.438 -4.98 1 98.12 331 GLU B C 1
ATOM 5095 O O . GLU B 1 331 ? -4.355 -3.072 -4.02 1 98.12 331 GLU B O 1
ATOM 5100 N N . VAL B 1 332 ? -6.375 -3.148 -5.09 1 98.31 332 VAL B N 1
ATOM 5101 C CA . VAL B 1 332 ? -7.082 -2.467 -4.012 1 98.31 332 VAL B CA 1
ATOM 5102 C C . VAL B 1 332 ? -6.945 -3.266 -2.717 1 98.31 332 VAL B C 1
ATOM 5104 O O . VAL B 1 332 ? -6.609 -2.707 -1.67 1 98.31 332 VAL B O 1
ATOM 5107 N N . MET B 1 333 ? -7.113 -4.566 -2.811 1 98.06 333 MET B N 1
ATOM 5108 C CA . MET B 1 333 ? -7.066 -5.438 -1.643 1 98.06 333 MET B CA 1
ATOM 5109 C C . MET B 1 333 ? -5.672 -5.441 -1.021 1 98.06 333 MET B C 1
ATOM 5111 O O . MET B 1 333 ? -5.523 -5.227 0.183 1 98.06 333 MET B O 1
ATOM 5115 N N . THR B 1 334 ? -4.691 -5.605 -1.828 1 97.75 334 THR B N 1
ATOM 5116 C CA . THR B 1 334 ? -3.338 -5.77 -1.31 1 97.75 334 THR B CA 1
ATOM 5117 C C . THR B 1 334 ? -2.75 -4.422 -0.896 1 97.75 334 THR B C 1
ATOM 5119 O O . THR B 1 334 ? -1.679 -4.367 -0.289 1 97.75 334 THR B O 1
ATOM 5122 N N . SER B 1 335 ? -3.475 -3.293 -1.124 1 97.5 335 SER B N 1
ATOM 5123 C CA . SER B 1 335 ? -3.012 -1.961 -0.747 1 97.5 335 SER B CA 1
ATOM 5124 C C . SER B 1 335 ? -3.572 -1.544 0.609 1 97.5 335 SER B C 1
ATOM 5126 O O . SER B 1 335 ? -3.211 -0.493 1.14 1 97.5 335 SER B O 1
ATOM 5128 N N . LEU B 1 336 ? -4.434 -2.375 1.167 1 96.88 336 LEU B N 1
ATOM 5129 C CA . LEU B 1 336 ? -5.055 -2.016 2.438 1 96.88 336 LEU B CA 1
ATOM 5130 C C . LEU B 1 336 ? -3.998 -1.827 3.523 1 96.88 336 LEU B C 1
ATOM 5132 O O . LEU B 1 336 ? -3.225 -2.744 3.807 1 96.88 336 LEU B O 1
ATOM 5136 N N . GLY B 1 337 ? -4.07 -0.68 4.113 1 93.19 337 GLY B N 1
ATOM 5137 C CA . GLY B 1 337 ? -2.984 -0.213 4.961 1 93.19 337 GLY B CA 1
ATOM 5138 C C . GLY B 1 337 ? -2.906 -0.945 6.289 1 93.19 337 GLY B C 1
ATOM 5139 O O . GLY B 1 337 ? -3.914 -1.454 6.781 1 93.19 337 GLY B O 1
ATOM 5140 N N . HIS B 1 338 ? -1.756 -0.894 6.895 1 89.25 338 HIS B N 1
ATOM 5141 C CA . HIS B 1 338 ? -1.479 -1.584 8.148 1 89.25 338 HIS B CA 1
ATOM 5142 C C . HIS B 1 338 ? -1.983 -0.78 9.344 1 89.25 338 HIS B C 1
ATOM 5144 O O . HIS B 1 338 ? -2.086 -1.307 10.453 1 89.25 338 HIS B O 1
ATOM 5150 N N . ARG B 1 339 ? -2.348 0.553 9.109 1 90.81 339 ARG B N 1
ATOM 5151 C CA . ARG B 1 339 ? -2.762 1.431 10.195 1 90.81 339 ARG B CA 1
ATOM 5152 C C . ARG B 1 339 ? -4.219 1.187 10.57 1 90.81 339 ARG B C 1
ATOM 5154 O O . ARG B 1 339 ? -4.688 1.653 11.617 1 90.81 339 ARG B O 1
ATOM 5161 N N . TYR B 1 340 ? -4.949 0.459 9.727 1 95.31 340 TYR B N 1
ATOM 5162 C CA . TYR B 1 340 ? -6.352 0.201 10.039 1 95.31 340 TYR B CA 1
ATOM 5163 C C . TYR B 1 340 ? -6.48 -0.693 11.266 1 95.31 340 TYR B C 1
ATOM 5165 O O . TYR B 1 340 ? -5.711 -1.643 11.438 1 95.31 340 TYR B O 1
ATOM 5173 N N . GLU B 1 341 ? -7.391 -0.339 12.102 1 94.31 341 GLU B N 1
ATOM 5174 C CA . GLU B 1 341 ? -7.766 -1.284 13.148 1 94.31 341 GLU B CA 1
ATOM 5175 C C . GLU B 1 341 ? -8.492 -2.49 12.57 1 94.31 341 GLU B C 1
ATOM 5177 O O . GLU B 1 341 ? -9.562 -2.346 11.961 1 94.31 341 GLU B O 1
ATOM 5182 N N . ARG B 1 342 ? -7.984 -3.691 12.734 1 96.81 342 ARG B N 1
ATOM 5183 C CA . ARG B 1 342 ? -8.555 -4.887 12.125 1 96.81 342 ARG B CA 1
ATOM 5184 C C . ARG B 1 342 ? -9.422 -5.648 13.117 1 96.81 342 ARG B C 1
ATOM 5186 O O . ARG B 1 342 ? -9.008 -5.895 14.258 1 96.81 342 ARG B O 1
ATOM 5193 N N . HIS B 1 343 ? -10.602 -5.895 12.727 1 97.25 343 HIS B N 1
ATOM 5194 C CA . HIS B 1 343 ? -11.555 -6.691 13.484 1 97.25 343 HIS B CA 1
ATOM 5195 C C . HIS B 1 343 ? -12 -7.922 12.695 1 97.25 343 HIS B C 1
ATOM 5197 O O . HIS B 1 343 ? -12.516 -7.797 11.586 1 97.25 343 HIS B O 1
ATOM 5203 N N . TYR B 1 344 ? -11.773 -9.094 13.281 1 98.12 344 TYR B N 1
ATOM 5204 C CA . TYR B 1 344 ? -12.172 -10.336 12.633 1 98.12 344 TYR B CA 1
ATOM 5205 C C . TYR B 1 344 ? -13.484 -10.859 13.195 1 98.12 344 TYR B C 1
ATOM 5207 O O . TYR B 1 344 ? -13.711 -10.805 14.406 1 98.12 344 TYR B O 1
ATOM 5215 N N . VAL B 1 345 ? -14.289 -11.219 12.328 1 97.81 345 VAL B N 1
ATOM 5216 C CA . VAL B 1 345 ? -15.547 -11.82 12.758 1 97.81 345 VAL B CA 1
ATOM 5217 C C . VAL B 1 345 ? -15.68 -13.219 12.164 1 97.81 345 VAL B C 1
ATOM 5219 O O . VAL B 1 345 ? -15.172 -13.492 11.07 1 97.81 345 VAL B O 1
ATOM 5222 N N . GLY B 1 346 ? -16.219 -14.117 12.961 1 96.5 346 GLY B N 1
ATOM 5223 C CA . GLY B 1 346 ? -16.375 -15.492 12.523 1 96.5 346 GLY B CA 1
ATOM 5224 C C . GLY B 1 346 ? -15.109 -16.328 12.711 1 96.5 346 GLY B C 1
ATOM 5225 O O . GLY B 1 346 ? -14.266 -15.992 13.539 1 96.5 346 GLY B O 1
ATOM 5226 N N . GLY B 1 347 ? -15.078 -17.578 12.102 1 88.31 347 GLY B N 1
ATOM 5227 C CA . GLY B 1 347 ? -13.898 -18.438 12.102 1 88.31 347 GLY B CA 1
ATOM 5228 C C . GLY B 1 347 ? -13.992 -19.578 13.094 1 88.31 347 GLY B C 1
ATOM 5229 O O . GLY B 1 347 ? -13.062 -20.375 13.203 1 88.31 347 GLY B O 1
ATOM 5230 N N . ALA B 1 348 ? -15.102 -19.531 14.07 1 75.81 348 ALA B N 1
ATOM 5231 C CA . ALA B 1 348 ? -15.266 -20.562 15.086 1 75.81 348 ALA B CA 1
ATOM 5232 C C . ALA B 1 348 ? -15.695 -21.891 14.461 1 75.81 348 ALA B C 1
ATOM 5234 O O . ALA B 1 348 ? -15.539 -22.953 15.07 1 75.81 348 ALA B O 1
ATOM 5235 N N . SER B 1 349 ? -16.203 -21.922 13.164 1 56.94 349 SER B N 1
ATOM 5236 C CA . SER B 1 349 ? -16.828 -23.156 12.68 1 56.94 349 SER B CA 1
ATOM 5237 C C . SER B 1 349 ? -15.789 -24.125 12.133 1 56.94 349 SER B C 1
ATOM 5239 O O . SER B 1 349 ? -14.719 -23.703 11.68 1 56.94 349 SER B O 1
#

Solvent-accessible surface area (backbone atoms only — not comparable to full-atom values): 34655 Å² total; per-residue (Å²): 94,68,57,21,34,34,40,36,35,43,49,33,30,48,50,22,43,50,52,52,37,60,64,43,36,93,81,24,45,48,32,36,46,40,32,66,42,36,47,52,71,39,33,66,66,50,48,34,37,42,40,72,72,64,40,46,38,38,34,22,55,40,66,71,53,41,52,52,46,39,71,42,58,46,85,77,49,45,37,35,17,65,66,24,57,42,63,86,41,57,63,60,32,62,77,65,62,36,26,28,21,26,34,39,72,68,28,45,52,47,42,54,68,76,42,65,89,57,66,32,26,36,28,35,31,56,59,30,67,61,66,29,26,44,66,72,60,37,67,71,43,40,66,63,48,58,71,71,54,47,68,33,41,30,43,64,72,41,36,38,82,42,75,82,42,66,62,47,59,52,29,52,51,44,45,45,69,76,46,64,92,55,96,50,50,34,28,42,9,35,40,34,27,39,72,70,33,70,89,37,16,60,39,28,28,38,39,32,52,24,27,64,30,22,72,75,38,80,81,31,42,74,24,54,31,35,37,30,22,47,78,42,74,46,81,41,50,58,73,40,36,27,32,48,68,54,62,27,67,34,82,46,80,34,33,37,34,21,26,34,44,14,27,52,38,44,41,61,55,57,38,33,63,63,34,60,32,23,53,85,91,42,80,30,44,28,40,15,43,45,33,59,55,32,34,34,30,46,46,55,90,49,92,68,83,70,65,46,31,30,61,28,35,96,91,30,48,46,44,59,54,11,52,68,57,73,55,46,26,66,49,49,39,30,28,50,34,87,77,41,48,76,42,79,40,75,53,87,114,95,69,58,21,33,33,41,37,34,43,50,32,29,48,50,21,42,51,53,53,35,59,62,43,36,93,81,24,46,48,34,36,46,42,33,67,43,35,47,54,71,38,32,66,66,50,48,34,38,41,40,74,72,65,39,46,39,37,35,22,54,40,64,72,54,40,53,52,46,40,72,42,59,45,84,78,47,45,38,34,17,63,67,24,55,41,63,88,40,59,63,59,32,62,76,64,63,37,25,26,21,27,33,39,72,68,28,45,53,46,42,54,68,76,41,65,89,57,67,32,27,35,27,36,32,55,59,30,66,60,65,28,26,44,67,70,62,37,67,71,44,41,67,63,47,58,70,71,53,47,68,32,39,30,43,66,72,42,35,39,80,41,75,81,43,66,63,48,60,52,27,52,52,44,45,45,70,76,46,65,93,55,96,49,51,33,28,41,9,36,41,34,27,39,72,70,33,69,89,36,16,59,38,28,29,37,39,31,51,23,28,63,29,23,72,76,36,79,81,32,42,73,25,52,30,33,38,30,23,47,77,43,74,45,81,40,49,56,74,42,35,26,31,49,65,54,64,28,67,33,83,46,80,35,32,38,35,23,27,37,42,13,26,52,40,43,40,61,56,57,38,32,63,63,36,59,31,23,53,83,90,44,80,29,43,27,41,13,43,45,34,59,56,32,34,35,30,46,46,56,90,48,92,68,83,69,65,43,30,28,60,29,35,96,91,30,48,44,43,58,54,12,53,66,57,73,56,46,25,68,49,48,39,32,30,51,33,86,79,41,48,76,43,80,40,74,52,86,114

Nearest PDB structures (foldseek):
  5yyc-assembly1_C  TM=9.209E-01  e=4.828E-30  Alkalihalophilus pseudofirmus OF4
  4dza-assembly1_A-2  TM=9.115E-01  e=1.192E-27  Proteus mirabilis
  4beq-assembly1_A-2  TM=8.951E-01  e=3.869E-28  Vibrio cholerae
  7agz-assembly1_A  TM=8.931E-01  e=4.355E-28  Vibrio cholerae O1 biovar El Tor str. N16961
  4beu-assembly1_A-2  TM=8.878E-01  e=4.105E-28  Vibrio cholerae

Sequence (698 aa):
MATASLRIDLDAILSNWRALDALSGPQTESGAVVKADSYSLGAARVAPVLARAGCRKFFVACAEEGADIRQAVGETPEIYIFGGHAAGDSDMIGDLNLIPLLNSPEQLNRHFEALPGKPFGIQLDTGMNRLGFEADDWFKAAPAVLHAGPKLIMSHLFCADTPEHPANLAQLTEFRRMTEGMNVPRSLAATGGILLGKDYHFDVTRPGMGMYGGLPFAEAKPVVTLSLPVLQVRDVHPGETVGYSAAWTAEVPSRVATVAAGYADGLSRRLGNAAQVWFGDVPCPVIGRISMDLITVDITHLDDTPREFDLLGPRQGVDAVGEVIGTIGYEVMTSLGHRYERHYVGGASMATASLRIDLDAILSNWRALDALSGPQTESGAVVKADSYSLGAARVAPVLARAGCRKFFVACAEEGADIRQAVGETPEIYIFGGHAAGDSDMIGDLNLIPLLNSPEQLNRHFEALPGKPFGIQLDTGMNRLGFEADDWFKAAPAVLHAGPKLIMSHLFCADTPEHPANLAQLTEFRRMTEGMNVPRSLAATGGILLGKDYHFDVTRPGMGMYGGLPFAEAKPVVTLSLPVLQVRDVHPGETVGYSAAWTAEVPSRVATVAAGYADGLSRRLGNAAQVWFGDVPCPVIGRISMDLITVDITHLDDTPREFDLLGPRQGVDAVGEVIGTIGYEVMTSLGHRYERHYVGGAS

Secondary structure (DSSP, 8-state):
--S-EEEEEHHHHHHHHHHHHHHH-TTSEE-EE-HHHHHHT-HHHHHHHHHHTT--EEEESSHHHHHHHHHHH-SSSEEEETT---TT-HHHHHHTT-EEEE-SHHHHHHHHHHSTT---EEEB-SS--SSSB-HHHHHHHHHHHHHH--S-EE---SSTTSTT-HHHHHHHHHHHHHHTT--S-EE--SHHHHHH-GGGT-SEE---GGGGT-TT-TTPPP-EEEEEEEEEEEEE-TT-EESGGG-EE-SS-EEEEEEE--GGGT--GGGTTT-EEEETTEEEEEES---SSEEEEE-TT-SS--SEEEEEBTTB-HHHHHHHTTS-HHHHHHT--TTSEEEEE----/--S-EEEEEHHHHHHHHHHHHHHH-TTSEE-EE-HHHHHHT-HHHHHHHHHHTT--EEEESSHHHHHHHHHHH-SSSEEEETT---TT-HHHHHHTT-EEEE-SHHHHHHHHHHSTT---EEEB-SS--SSSB-HHHHHHHHHHHHHH--S-EE---SSTTSTT-HHHHHHHHHHHHHHTT--S-EE--SHHHHHH-GGGT-SEE---GGGGT-TT-TTPPP-EEEEEEEEEEEEE-TT-EESGGG-EE-SSSEEEEEEE--GGGT--GGGTTT-EEEETTEEEEEES---SSEEEEE-TT-SS--SEEEEEBTTB-HHHHHHHTTS-HHHHHHT--TTSEEEEE----

Radius of gyration: 26.71 Å; Cα contacts (8 Å, |Δi|>4): 1680; chains: 2; bounding box: 56×80×64 Å